Protein 5N76 (pdb70)

Foldseek 3Di:
DWAKEWEADPVRDIDIGTQWDDWDDPDQWIWTAHPVRDIDIGHQKDFDDQDPVVRYTYIDGD/DWAKEWEADPVRDIDIGTQWDDWDDDDQWIWTAHPVRDIDIGHQKDFDDADPVVRYTYIDGD/DWAKEWEADPPGDIDIGGQWDDWDDPDQWIWTAHPVRDIDIGHQKDFDDADPVVRYTYIDGPD/DWAKEWEADPVRDIDIGTQWDDWDDDDQWIWTAHPVRDIDIGHQKDFDDQDPVVRYTYIDGDD/DWAKEWEADPVRDIDIGTQWDDWDDPDQWIWTAHPPRDIDIGHQKDFDDADPVVRYTYIDGD/DWAWEFEDDCTDIGGQWDDWDDPDQWIWTAHPVGDIDIGGQKDFDDADPVVRYTYIDGD

Sequence (371 aa):
CMAKVVLTKADDGGRVEEIGDVLEVRAEGGAVRVTTTLFDEEEHAFPGLAIGRRVDLRSGVISLIEECMAKVVLTKADGGRVEIGDVLEVRAEGGAVRVTTLLFDEEHAFPGLAIGRVDLRSGVISLIEECMAKVVVLTKADGGRVEIGDVLEVRAEGGAVRVTTLFDEEHAFPGLAIGRVDLRSGVISLIEEQCMAKVVLTKADGGRVEIIGDVLEVRAEGGAVRVTTLFDEEHAFPGLAIGRVDLRSGVISLIEEQCMMAKVVLTKADGGRVEIGDVLEVRAEGGAVRVTTTLFDEEHAFPGLAIGRVDLRSGVISLIEECMAKVVLTKARVEIGDVLEVRAEGGAVRVTTLFDDEEHAFPGLAIGRVDLRSGVISLIEE

Radius of gyration: 24.54 Å; Cα contacts (8 Å, |Δi|>4): 1053; chains: 6; bounding box: 56×64×71 Å

Structure (mmCIF, N/CA/C/O backbone):
data_5N76
#
_entry.id   5N76
#
_cell.length_a   108.943
_cell.length_b   108.943
_cell.length_c   110.734
_cell.angle_alpha   90.00
_cell.angle_beta   90.00
_cell.angle_gamma   90.00
#
_symmetry.space_group_name_H-M   'P 41 21 2'
#
loop_
_entity.id
_entity.type
_entity.pdbx_description
1 polymer CooT
2 water water
#
loop_
_atom_site.group_PDB
_atom_site.id
_atom_site.type_symbol
_atom_site.label_atom_id
_atom_site.label_alt_id
_atom_site.label_comp_id
_atom_site.label_asym_id
_atom_site.label_entity_id
_atom_site.label_seq_id
_atom_site.pdbx_PDB_ins_code
_atom_site.Cartn_x
_atom_site.Cartn_y
_atom_site.Cartn_z
_atom_site.occupancy
_atom_site.B_iso_or_equiv
_atom_site.auth_seq_id
_atom_site.auth_comp_id
_atom_site.auth_asym_id
_atom_site.auth_atom_id
_atom_site.pdbx_PDB_model_num
ATOM 1 N N . CYS A 1 2 ? 41.387 96.726 132.003 1.00 62.56 2 CYS A N 1
ATOM 2 C CA . CYS A 1 2 ? 42.550 97.369 131.327 1.00 56.82 2 CYS A CA 1
ATOM 3 C C . CYS A 1 2 ? 42.851 98.751 131.857 1.00 51.23 2 CYS A C 1
ATOM 4 O O . CYS A 1 2 ? 41.948 99.534 132.111 1.00 51.20 2 CYS A O 1
ATOM 7 N N . MET A 1 3 ? 44.141 99.034 132.059 1.00 50.70 3 MET A N 1
ATOM 8 C CA . MET A 1 3 ? 44.632 100.298 132.562 1.00 41.68 3 MET A CA 1
ATOM 9 C C . MET A 1 3 ? 45.436 100.981 131.449 1.00 33.44 3 MET A C 1
ATOM 10 O O . MET A 1 3 ? 46.236 100.361 130.768 1.00 39.74 3 MET A O 1
ATOM 15 N N . ALA A 1 4 ? 45.111 102.237 131.195 1.00 28.12 4 ALA A N 1
ATOM 16 C CA . ALA A 1 4 ? 45.742 102.885 130.071 1.00 30.99 4 ALA A CA 1
ATOM 17 C C . ALA A 1 4 ? 46.178 104.287 130.393 1.00 22.67 4 ALA A C 1
ATOM 18 O O . ALA A 1 4 ? 45.645 104.891 131.290 1.00 22.21 4 ALA A O 1
ATOM 20 N N . LYS A 1 5 ? 47.191 104.730 129.669 1.00 21.94 5 LYS A N 1
ATOM 21 C CA . LYS A 1 5 ? 47.641 106.112 129.710 1.00 22.94 5 LYS A CA 1
ATOM 22 C C . LYS A 1 5 ? 47.670 106.629 128.308 1.00 24.21 5 LYS A C 1
ATOM 23 O O . LYS A 1 5 ? 47.926 105.854 127.350 1.00 25.93 5 LYS A O 1
ATOM 29 N N . VAL A 1 6 ? 47.446 107.916 128.186 1.00 17.69 6 VAL A N 1
ATOM 30 C CA . VAL A 1 6 ? 47.575 108.628 126.939 1.00 18.80 6 VAL A CA 1
ATOM 31 C C . VAL A 1 6 ? 48.908 109.360 126.941 1.00 22.39 6 VAL A C 1
ATOM 32 O O . VAL A 1 6 ? 49.294 109.975 127.960 1.00 19.14 6 VAL A O 1
ATOM 36 N N . VAL A 1 7 ? 49.566 109.358 125.791 1.00 17.99 7 VAL A N 1
ATOM 37 C CA . VAL A 1 7 ? 50.812 110.084 125.601 1.00 16.64 7 VAL A CA 1
ATOM 38 C C . VAL A 1 7 ? 50.711 110.936 124.368 1.00 20.05 7 VAL A C 1
ATOM 39 O O . VAL A 1 7 ? 50.117 110.517 123.349 1.00 22.10 7 VAL A O 1
ATOM 43 N N . LEU A 1 8 ? 51.315 112.130 124.439 1.00 20.24 8 LEU A N 1
ATOM 44 C CA . LEU A 1 8 ? 51.448 112.955 123.263 1.00 23.59 8 LEU A CA 1
ATOM 45 C C . LEU A 1 8 ? 52.700 113.773 123.408 1.00 19.54 8 LEU A C 1
ATOM 46 O O . LEU A 1 8 ? 53.230 113.984 124.501 1.00 17.86 8 LEU A O 1
ATOM 51 N N . THR A 1 9 ? 53.206 114.191 122.272 1.00 18.14 9 THR A N 1
ATOM 52 C CA . THR A 1 9 ? 54.392 115.051 122.202 1.00 24.44 9 THR A CA 1
ATOM 53 C C . THR A 1 9 ? 53.971 116.314 121.505 1.00 32.71 9 THR A C 1
ATOM 54 O O . THR A 1 9 ? 53.370 116.245 120.411 1.00 36.28 9 THR A O 1
ATOM 58 N N . LYS A 1 10 ? 54.297 117.462 122.085 1.00 31.38 10 LYS A N 1
ATOM 59 C CA . LYS A 1 10 ? 53.987 118.760 121.500 1.00 34.23 10 LYS A CA 1
ATOM 60 C C . LYS A 1 10 ? 55.005 119.134 120.437 1.00 34.30 10 LYS A C 1
ATOM 61 O O . LYS A 1 10 ? 56.017 118.437 120.246 1.00 26.57 10 LYS A O 1
ATOM 67 N N . ALA A 1 11 ? 54.699 120.207 119.711 1.00 35.58 11 ALA A N 1
ATOM 68 C CA . ALA A 1 11 ? 55.574 120.647 118.621 1.00 32.75 11 ALA A CA 1
ATOM 69 C C . ALA A 1 11 ? 56.940 121.041 119.174 1.00 23.77 11 ALA A C 1
ATOM 70 O O . ALA A 1 11 ? 57.914 120.847 118.499 1.00 20.09 11 ALA A O 1
ATOM 72 N N . ASP A 1 12 ? 56.998 121.487 120.431 1.00 22.09 12 ASP A N 1
ATOM 73 C CA A ASP A 1 12 ? 58.271 121.882 121.033 0.48 22.01 12 ASP A CA 1
ATOM 74 C CA B ASP A 1 12 ? 58.280 121.881 121.022 0.52 22.02 12 ASP A CA 1
ATOM 75 C C . ASP A 1 12 ? 59.123 120.760 121.657 1.00 21.31 12 ASP A C 1
ATOM 76 O O . ASP A 1 12 ? 60.172 121.006 122.208 1.00 19.79 12 ASP A O 1
ATOM 85 N N . GLY A 1 13 ? 58.643 119.525 121.593 1.00 23.69 13 GLY A N 1
ATOM 86 C CA . GLY A 1 13 ? 59.322 118.369 122.192 1.00 29.13 13 GLY A CA 1
ATOM 87 C C . GLY A 1 13 ? 58.832 118.004 123.586 1.00 25.62 13 GLY A C 1
ATOM 88 O O . GLY A 1 13 ? 59.213 116.976 124.107 1.00 25.67 13 GLY A O 1
ATOM 89 N N . GLY A 1 14 ? 58.005 118.869 124.191 1.00 26.22 14 GLY A N 1
ATOM 90 C CA . GLY A 1 14 ? 57.354 118.588 125.445 1.00 25.26 14 GLY A CA 1
ATOM 91 C C . GLY A 1 14 ? 56.441 117.392 125.358 1.00 22.72 14 GLY A C 1
ATOM 92 O O . GLY A 1 14 ? 55.719 117.223 124.359 1.00 21.15 14 GLY A O 1
ATOM 93 N N . ARG A 1 15 ? 56.482 116.555 126.376 1.00 21.13 15 ARG A N 1
ATOM 94 C CA . ARG A 1 15 ? 55.728 115.279 126.324 1.00 21.13 15 ARG A CA 1
ATOM 95 C C . ARG A 1 15 ? 54.752 115.357 127.445 1.00 17.56 15 ARG A C 1
ATOM 96 O O . ARG A 1 15 ? 55.099 115.834 128.558 1.00 17.42 15 ARG A O 1
ATOM 104 N N . VAL A 1 16 ? 53.538 114.896 127.208 1.00 15.10 16 VAL A N 1
ATOM 105 C CA . VAL A 1 16 ? 52.536 114.895 128.210 1.00 16.40 16 VAL A CA 1
ATOM 106 C C . VAL A 1 16 ? 51.996 113.487 128.320 1.00 16.41 16 VAL A C 1
ATOM 107 O O . VAL A 1 16 ? 51.747 112.825 127.295 1.00 17.13 16 VAL A O 1
ATOM 111 N N . GLU A 1 17 ? 51.837 113.030 129.550 1.00 14.73 17 GLU A N 1
ATOM 112 C CA A GLU A 1 17 ? 51.229 111.727 129.794 0.64 15.11 17 GLU A CA 1
ATOM 113 C CA B GLU A 1 17 ? 51.223 111.727 129.792 0.36 16.83 17 GLU A CA 1
ATOM 114 C C . GLU A 1 17 ? 50.098 111.896 130.777 1.00 15.75 17 GLU A C 1
ATOM 115 O O . GLU A 1 17 ? 50.263 112.568 131.786 1.00 17.72 17 GLU A O 1
ATOM 126 N N . ILE A 1 18 ? 48.973 111.272 130.462 1.00 16.96 18 ILE 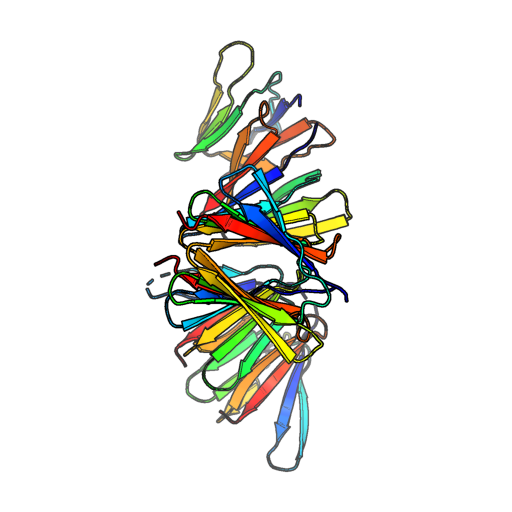A N 1
ATOM 127 C CA . ILE A 1 18 ? 47.801 111.280 131.343 1.00 19.32 18 ILE A CA 1
ATOM 128 C C . ILE A 1 18 ? 47.439 109.890 131.696 1.00 19.36 18 ILE A C 1
ATOM 129 O O . ILE A 1 18 ? 47.177 109.055 130.812 1.00 19.77 18 ILE A O 1
ATOM 134 N N . GLY A 1 19 ? 47.475 109.559 132.979 1.00 17.82 19 GLY A N 1
ATOM 135 C CA . GLY A 1 19 ? 47.100 108.228 133.467 1.00 15.32 19 GLY A CA 1
ATOM 136 C C . GLY A 1 19 ? 45.685 108.086 133.887 1.00 15.38 19 GLY A C 1
ATOM 137 O O . GLY A 1 19 ? 44.888 109.017 133.798 1.00 17.30 19 GLY A O 1
ATOM 138 N N . ASP A 1 20 ? 45.336 106.878 134.308 1.00 16.32 20 ASP A N 1
ATOM 139 C CA . ASP A 1 20 ? 43.984 106.531 134.794 1.00 16.11 20 ASP A CA 1
ATOM 140 C C . ASP A 1 20 ? 42.904 106.865 133.756 1.00 17.50 20 ASP A C 1
ATOM 141 O O . ASP A 1 20 ? 41.818 107.398 134.078 1.00 14.87 20 ASP A O 1
ATOM 146 N N . VAL A 1 21 ? 43.200 106.517 132.513 1.00 19.00 21 VAL A N 1
ATOM 147 C CA . VAL A 1 21 ? 42.300 106.811 131.425 1.00 16.91 21 VAL A CA 1
ATOM 148 C C . VAL A 1 21 ? 41.150 105.814 131.410 1.00 16.88 21 VAL A C 1
ATOM 149 O O . VAL A 1 21 ? 41.311 104.616 131.557 1.00 16.36 21 VAL A O 1
ATOM 153 N N . LEU A 1 22 ? 39.943 106.351 131.224 1.00 15.34 22 LEU A N 1
ATOM 154 C CA . LEU A 1 22 ? 38.739 105.589 131.125 1.00 18.39 22 LEU A CA 1
ATOM 155 C C . LEU A 1 22 ? 38.261 105.514 129.649 1.00 20.85 22 LEU A C 1
ATOM 156 O O . LEU A 1 22 ? 37.826 104.487 129.229 1.00 18.82 22 LEU A O 1
ATOM 161 N N . GLU A 1 23 ? 38.281 106.629 128.951 1.00 18.85 23 GLU A N 1
ATOM 162 C CA . GLU A 1 23 ? 37.827 106.684 127.558 1.00 20.67 23 GLU A CA 1
ATOM 163 C C . GLU A 1 23 ? 38.621 107.708 126.795 1.00 19.09 23 GLU A C 1
ATOM 164 O O . GLU A 1 23 ? 39.012 108.754 127.355 1.00 18.09 23 GLU A O 1
ATOM 170 N N . VAL A 1 24 ? 38.896 107.394 125.512 1.00 17.90 24 VAL A N 1
ATOM 171 C CA . VAL A 1 24 ? 39.545 108.338 124.602 1.00 19.11 24 VAL A CA 1
ATOM 172 C C . VAL A 1 24 ? 38.651 108.369 123.360 1.00 19.82 24 VAL A C 1
ATOM 173 O O . VAL A 1 24 ? 38.251 107.312 122.847 1.00 18.68 24 VAL A O 1
ATOM 177 N N . ARG A 1 25 ? 38.230 109.567 122.964 1.00 19.38 25 ARG A N 1
ATOM 178 C CA . ARG A 1 25 ? 37.317 109.700 121.835 1.00 20.21 25 ARG A CA 1
ATOM 179 C C . ARG A 1 25 ? 37.835 110.791 120.882 1.00 21.78 25 ARG A C 1
ATOM 180 O O . ARG A 1 25 ? 38.185 111.895 121.322 1.00 18.45 25 ARG A O 1
ATOM 188 N N . ALA A 1 26 ? 37.872 110.485 119.596 1.00 18.48 26 ALA A N 1
ATOM 189 C CA . ALA A 1 26 ? 38.244 111.452 118.569 1.00 21.93 26 ALA A CA 1
ATOM 190 C C . ALA A 1 26 ? 36.962 111.897 117.897 1.00 26.11 26 ALA A C 1
ATOM 191 O O . ALA A 1 26 ? 36.274 111.105 117.271 1.00 20.92 26 ALA A O 1
ATOM 193 N N . GLU A 1 27 ? 36.595 113.157 118.109 1.00 23.59 27 GLU A N 1
ATOM 194 C CA . GLU A 1 27 ? 35.371 113.724 117.552 1.00 31.21 27 GLU A CA 1
ATOM 195 C C . GLU A 1 27 ? 35.498 115.228 117.445 1.00 33.21 27 GLU A C 1
ATOM 196 O O . GLU A 1 27 ? 36.164 115.882 118.271 1.00 31.58 27 GLU A O 1
ATOM 202 N N . GLY A 1 28 ? 34.877 115.761 116.403 1.00 43.54 28 GLY A N 1
ATOM 203 C CA . GLY A 1 28 ? 34.857 117.188 116.132 1.00 41.85 28 GLY A CA 1
ATOM 204 C C . GLY A 1 28 ? 36.221 117.823 116.077 1.00 39.72 28 GLY A C 1
ATOM 205 O O . GLY A 1 28 ? 36.413 118.878 116.663 1.00 47.00 28 GLY A O 1
ATOM 206 N N . GLY A 1 29 ? 37.173 117.168 115.409 1.00 39.82 29 GLY A N 1
ATOM 207 C CA . GLY A 1 29 ? 38.518 117.677 115.269 1.00 40.67 29 GLY A CA 1
ATOM 208 C C . GLY A 1 29 ? 39.422 117.644 116.489 1.00 40.01 29 GLY A C 1
ATOM 209 O O . GLY A 1 29 ? 40.515 118.194 116.456 1.00 41.07 29 GLY A O 1
ATOM 210 N N . ALA A 1 30 ? 38.991 116.985 117.565 1.00 32.50 30 ALA A N 1
ATOM 211 C CA . ALA A 1 30 ? 39.745 116.959 118.813 1.00 31.66 30 ALA A CA 1
ATOM 212 C C . ALA A 1 30 ? 39.750 115.551 119.377 1.00 26.12 30 ALA A C 1
ATOM 213 O O . ALA A 1 30 ? 38.918 114.734 118.983 1.00 24.57 30 ALA A O 1
ATOM 215 N N . VAL A 1 31 ? 40.662 115.307 120.301 1.00 18.16 31 VAL A N 1
ATOM 216 C CA . VAL A 1 31 ? 40.644 114.109 121.085 1.00 20.89 31 VAL A CA 1
ATOM 217 C C . VAL A 1 31 ? 40.288 114.476 122.545 1.00 21.44 31 VAL A C 1
ATOM 218 O O . VAL A 1 31 ? 40.902 115.400 123.121 1.00 21.37 31 VAL A O 1
ATOM 222 N N . ARG A 1 32 ? 39.282 113.800 123.064 1.00 18.25 32 ARG A N 1
ATOM 223 C CA . ARG A 1 32 ? 38.827 113.965 124.431 1.00 19.86 32 ARG A CA 1
ATOM 224 C C . ARG A 1 32 ? 39.228 112.753 125.235 1.00 21.23 32 ARG A C 1
ATOM 225 O O . ARG A 1 32 ? 38.897 111.608 124.883 1.00 19.52 32 ARG A O 1
ATOM 233 N N . VAL A 1 33 ? 39.911 112.989 126.343 1.00 18.61 33 VAL A N 1
ATOM 234 C CA . VAL A 1 33 ? 40.378 111.933 127.236 1.00 20.09 33 VAL A CA 1
ATOM 235 C C . VAL A 1 33 ? 39.690 112.045 128.570 1.00 20.47 33 VAL A C 1
ATOM 236 O O . VAL A 1 33 ? 39.819 113.064 129.239 1.00 19.73 33 VAL A O 1
ATOM 240 N N . THR A 1 34 ? 38.903 111.045 128.947 1.00 16.45 34 THR A N 1
ATOM 241 C CA A THR A 1 34 ? 38.194 111.037 130.224 0.76 18.13 34 THR A CA 1
ATOM 242 C CA B THR A 1 34 ? 38.194 111.043 130.221 0.24 17.30 34 THR A CA 1
ATOM 243 C C . THR A 1 34 ? 38.943 110.161 131.183 1.00 17.24 34 THR A C 1
ATOM 244 O O . THR A 1 34 ? 39.396 109.086 130.770 1.00 17.95 34 THR A O 1
ATOM 251 N N . THR A 1 35 ? 39.093 110.595 132.448 1.00 15.68 35 THR A N 1
ATOM 252 C CA . THR A 1 35 ? 39.876 109.806 133.400 1.00 17.75 35 THR A CA 1
ATOM 253 C C . THR A 1 35 ? 39.071 109.391 134.559 1.00 20.52 35 THR A C 1
ATOM 254 O O . THR A 1 35 ? 37.954 109.789 134.750 1.00 20.38 35 THR A O 1
ATOM 258 N N . LEU A 1 36 ? 39.670 108.550 135.397 1.00 16.96 36 LEU A N 1
ATOM 259 C CA . LEU A 1 36 ? 39.040 108.026 136.590 1.00 20.60 36 LEU A CA 1
ATOM 260 C C . LEU A 1 36 ? 38.822 109.063 137.661 1.00 19.86 36 LEU A C 1
ATOM 261 O O . LEU A 1 36 ? 38.078 108.817 138.583 1.00 18.85 36 LEU A O 1
ATOM 266 N N . PHE A 1 37 ? 39.357 110.233 137.570 1.00 18.07 37 PHE A N 1
ATOM 267 C CA . PHE A 1 37 ? 39.125 111.281 138.548 1.00 19.71 37 PHE A CA 1
ATOM 268 C C . PHE A 1 37 ? 37.975 112.240 138.098 1.00 21.68 37 PHE A C 1
ATOM 269 O O . PHE A 1 37 ? 37.905 113.323 138.621 1.00 17.49 37 PHE A O 1
ATOM 277 N N . ASP A 1 38 ? 37.086 111.797 137.172 1.00 18.26 38 ASP A N 1
ATOM 278 C CA . ASP A 1 38 ? 35.981 112.559 136.691 1.00 19.72 38 ASP A CA 1
ATOM 279 C C . ASP A 1 38 ? 36.475 113.911 136.052 1.00 16.20 38 ASP A C 1
ATOM 280 O O . ASP A 1 38 ? 35.927 114.991 136.359 1.00 17.56 38 ASP A O 1
ATOM 285 N N . GLU A 1 39 ? 37.523 113.815 135.266 1.00 14.19 39 GLU A N 1
ATOM 286 C CA A GLU A 1 39 ? 38.068 114.884 134.561 0.72 18.42 39 GLU A CA 1
ATOM 287 C CA B GLU A 1 39 ? 38.095 114.893 134.569 0.28 16.01 39 GLU A CA 1
ATOM 288 C C . GLU A 1 39 ? 38.097 114.525 133.076 1.00 18.13 39 GLU A C 1
ATOM 289 O O . GLU A 1 39 ? 38.347 113.366 132.705 1.00 19.06 39 GLU A O 1
ATOM 300 N N . GLU A 1 40 ? 37.952 115.543 132.216 1.00 14.54 40 GLU A N 1
ATOM 301 C CA . GLU A 1 40 ? 38.158 115.373 130.821 1.00 15.66 40 GLU A CA 1
ATOM 302 C C . GLU A 1 40 ? 39.231 116.366 130.326 1.00 17.73 40 GLU A C 1
ATOM 303 O O . GLU A 1 40 ? 39.236 117.500 130.727 1.00 20.08 40 GLU A O 1
ATOM 309 N N . HIS A 1 41 ? 40.105 115.891 129.470 1.00 16.50 41 HIS A N 1
ATOM 310 C CA . HIS A 1 41 ? 41.145 116.686 128.830 1.00 18.34 41 HIS A CA 1
ATOM 311 C C . HIS A 1 41 ? 40.913 116.676 127.319 1.00 21.52 41 HIS A C 1
ATOM 312 O O . HIS A 1 41 ? 40.763 115.580 126.760 1.00 23.29 41 HIS A O 1
ATOM 319 N N . ALA A 1 42 ? 40.744 117.823 126.713 1.00 16.85 42 ALA A N 1
ATOM 320 C CA . ALA A 1 42 ? 40.457 117.885 125.277 1.00 17.94 42 ALA A CA 1
ATOM 321 C C . ALA A 1 42 ? 41.650 118.503 124.541 1.00 23.68 42 ALA A C 1
ATOM 322 O O . ALA A 1 42 ? 42.153 119.585 124.922 1.00 18.38 42 ALA A O 1
ATOM 324 N N . PHE A 1 43 ? 42.062 117.857 123.444 1.00 18.53 43 PHE A N 1
ATOM 325 C CA . PHE A 1 43 ? 43.165 118.282 122.639 1.00 17.75 43 PHE A CA 1
ATOM 326 C C . PHE A 1 43 ? 42.706 118.568 121.213 1.00 19.85 43 PHE A C 1
ATOM 327 O O . PHE A 1 43 ? 42.560 117.644 120.405 1.00 21.25 43 PHE A O 1
ATOM 335 N N . PRO A 1 44 ? 42.530 119.818 120.877 1.00 19.96 44 PRO A N 1
ATOM 336 C CA . PRO A 1 44 ? 42.092 120.111 119.493 1.00 22.49 44 PRO A CA 1
ATOM 337 C C . PRO A 1 44 ? 43.210 119.806 118.496 1.00 20.55 44 PRO A C 1
ATOM 338 O O . PRO A 1 44 ? 44.392 119.957 118.790 1.00 18.92 44 PRO A O 1
ATOM 342 N N . GLY A 1 45 ? 42.812 119.352 117.321 1.00 20.67 45 GLY A N 1
ATOM 343 C CA . GLY A 1 45 ? 43.739 119.126 116.207 1.00 21.31 45 GLY A CA 1
ATOM 344 C C . GLY A 1 45 ? 44.469 117.794 116.287 1.00 17.94 45 GLY A C 1
ATOM 345 O O . GLY A 1 45 ? 45.317 117.538 115.439 1.00 19.93 45 GLY A O 1
ATOM 346 N N . LEU A 1 46 ? 44.190 116.959 117.276 1.00 17.24 46 LEU A N 1
ATOM 347 C CA . LEU A 1 46 ? 44.865 115.699 117.430 1.00 15.92 46 LEU A CA 1
ATOM 348 C C . LEU A 1 46 ? 43.921 114.536 117.010 1.00 15.18 46 LEU A C 1
ATOM 349 O O . LEU A 1 46 ? 42.715 114.712 116.850 1.00 16.63 46 LEU A O 1
ATOM 354 N N . ALA A 1 47 ? 44.540 113.388 116.786 1.00 16.65 47 ALA A N 1
ATOM 355 C CA . ALA A 1 47 ? 43.848 112.121 116.463 1.00 18.03 47 ALA A CA 1
ATOM 356 C C . ALA A 1 47 ? 44.491 111.041 117.318 1.00 17.27 47 ALA A C 1
ATOM 357 O O . ALA A 1 47 ? 45.558 111.208 117.900 1.00 17.40 47 ALA A O 1
ATOM 359 N N . ILE A 1 48 ? 43.842 109.883 117.365 1.00 15.80 48 ILE A N 1
ATOM 360 C CA . ILE A 1 48 ? 44.374 108.738 118.044 1.00 16.53 48 ILE A CA 1
ATOM 361 C C . ILE A 1 48 ? 45.252 107.962 117.072 1.00 16.83 48 ILE A C 1
ATOM 362 O O . ILE A 1 48 ? 44.794 107.445 116.071 1.00 16.13 48 ILE A O 1
ATOM 367 N N . GLY A 1 49 ? 46.528 107.891 117.372 1.00 15.42 49 GLY A N 1
ATOM 368 C CA . GLY A 1 49 ? 47.524 107.312 116.479 1.00 16.64 49 GLY A CA 1
ATOM 369 C C . GLY A 1 49 ? 47.795 105.866 116.655 1.00 17.05 49 GLY A C 1
ATOM 370 O O . GLY A 1 49 ? 47.982 105.147 115.711 1.00 15.88 49 GLY A O 1
ATOM 371 N N . ARG A 1 50 ? 47.799 105.437 117.901 1.00 17.20 50 ARG A N 1
ATOM 372 C CA A ARG A 1 50 ? 48.198 104.070 118.220 0.62 17.99 50 ARG A CA 1
ATOM 373 C CA B ARG A 1 50 ? 48.203 104.070 118.217 0.38 17.79 50 ARG A CA 1
ATOM 374 C C . ARG A 1 50 ? 47.616 103.664 119.539 1.00 17.69 50 ARG A C 1
ATOM 375 O O . ARG A 1 50 ? 47.520 104.472 120.465 1.00 19.46 50 ARG A O 1
ATOM 390 N N . VAL A 1 51 ? 47.224 102.386 119.612 1.00 15.05 51 VAL A N 1
ATOM 391 C CA . VAL A 1 51 ? 46.724 101.787 120.856 1.00 15.22 51 VAL A CA 1
ATOM 392 C C . VAL A 1 51 ? 47.514 100.544 121.007 1.00 14.71 51 VAL A C 1
ATOM 393 O O . VAL A 1 51 ? 47.484 99.636 120.139 1.00 15.10 51 VAL A O 1
ATOM 397 N N . ASP A 1 52 ? 48.242 100.442 122.135 1.00 15.89 52 ASP A N 1
ATOM 398 C CA . ASP A 1 52 ? 49.135 99.273 122.372 1.00 15.86 52 ASP A CA 1
ATOM 399 C C . ASP A 1 52 ? 48.625 98.615 123.625 1.00 19.65 52 ASP A C 1
ATOM 400 O O . ASP A 1 52 ? 48.702 99.179 124.757 1.00 17.43 52 ASP A O 1
ATOM 405 N N . LEU A 1 53 ? 48.112 97.407 123.435 1.00 25.89 53 LEU A N 1
ATOM 406 C CA . LEU A 1 53 ? 47.400 96.713 124.502 1.00 34.75 53 LEU A CA 1
ATOM 407 C C . LEU A 1 53 ? 48.367 96.045 125.454 1.00 30.18 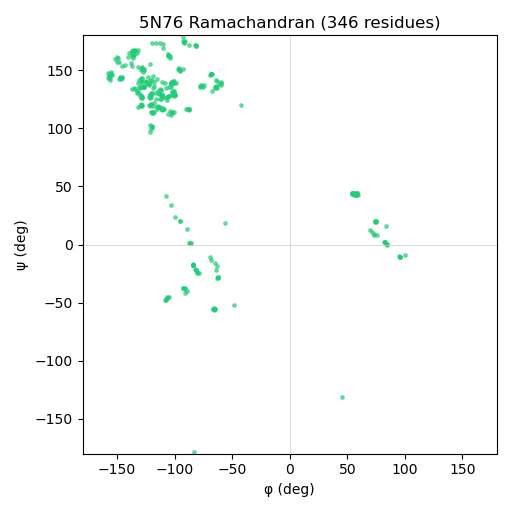53 LEU A C 1
ATOM 408 O O . LEU A 1 53 ? 47.996 95.759 126.553 1.00 34.03 53 LEU A O 1
ATOM 413 N N . ARG A 1 54 ? 49.588 95.779 125.019 1.00 27.77 54 ARG A N 1
ATOM 414 C CA . ARG A 1 54 ? 50.594 95.189 125.909 1.00 32.72 54 ARG A CA 1
ATOM 415 C C . ARG A 1 54 ? 50.894 96.234 126.971 1.00 35.55 54 ARG A C 1
ATOM 416 O O . ARG A 1 54 ? 50.761 95.970 128.171 1.00 37.02 54 ARG A O 1
ATOM 424 N N . SER A 1 55 ? 51.286 97.413 126.501 1.00 26.59 55 SER A N 1
ATOM 425 C CA . SER A 1 55 ? 51.795 98.465 127.374 1.00 30.89 55 SER A CA 1
ATOM 426 C C . SER A 1 55 ? 50.731 99.296 128.002 1.00 33.90 55 SER A C 1
ATOM 427 O O . SER A 1 55 ? 51.011 99.981 128.935 1.00 34.85 55 SER A O 1
ATOM 430 N N . GLY A 1 56 ? 49.510 99.263 127.476 1.00 26.28 56 GLY A N 1
ATOM 431 C CA . GLY A 1 56 ? 48.463 100.118 127.925 1.00 31.58 56 GLY A CA 1
ATOM 432 C C . GLY A 1 56 ? 48.623 101.567 127.460 1.00 32.88 56 GLY A C 1
ATOM 433 O O . GLY A 1 56 ? 47.986 102.445 128.005 1.00 49.67 56 GLY A O 1
ATOM 434 N N . VAL A 1 57 ? 49.400 101.817 126.409 1.00 19.55 57 VAL A N 1
ATOM 435 C CA . VAL A 1 57 ? 49.593 103.162 125.944 1.00 19.94 57 VAL A CA 1
ATOM 436 C C . VAL A 1 57 ? 48.773 103.522 124.728 1.00 22.12 57 VAL A C 1
ATOM 437 O O . VAL A 1 57 ? 48.766 102.767 123.736 1.00 19.83 57 VAL A O 1
ATOM 441 N N . ILE A 1 58 ? 48.093 104.656 124.809 1.00 18.71 58 ILE A N 1
ATOM 442 C CA . ILE A 1 58 ? 47.364 105.241 123.698 1.00 18.50 58 ILE A CA 1
ATOM 443 C C . ILE A 1 58 ? 48.139 106.496 123.287 1.00 18.01 58 ILE A C 1
ATOM 444 O O . ILE A 1 58 ? 48.251 107.438 124.089 1.00 24.64 58 ILE A O 1
ATOM 449 N N . SER A 1 59 ? 48.668 106.522 122.061 1.00 16.42 59 SER A N 1
ATOM 450 C CA . SER A 1 59 ? 49.475 107.657 121.548 1.00 18.46 59 SER A CA 1
ATOM 451 C C . SER A 1 59 ? 48.649 108.549 120.683 1.00 21.61 59 SER A C 1
ATOM 452 O O . SER A 1 59 ? 47.967 108.062 119.773 1.00 21.12 59 SER A O 1
ATOM 455 N N . LEU A 1 60 ? 48.656 109.844 120.943 1.00 19.09 60 LEU A N 1
ATOM 456 C CA . LEU A 1 60 ? 47.993 110.822 120.103 1.00 20.16 60 LEU A CA 1
ATOM 457 C C . LEU A 1 60 ? 48.945 111.401 119.066 1.00 22.51 60 LEU A C 1
ATOM 458 O O . LEU A 1 60 ? 50.123 111.483 119.303 1.00 24.40 60 LEU A O 1
ATOM 463 N N . ILE A 1 61 ? 48.410 111.804 117.928 1.00 19.58 61 ILE A N 1
ATOM 464 C CA . ILE A 1 61 ? 49.181 112.389 116.851 1.00 19.90 61 ILE A CA 1
ATOM 465 C C . ILE A 1 61 ? 48.426 113.587 116.312 1.00 21.01 61 ILE A C 1
ATOM 466 O O . ILE A 1 61 ? 47.253 113.738 116.560 1.00 17.50 61 ILE A O 1
ATOM 471 N N . GLU A 1 62 ? 49.079 114.396 115.497 1.00 18.83 62 GLU A N 1
ATOM 472 C CA . GLU A 1 62 ? 48.377 115.415 114.701 1.00 21.51 62 GLU A CA 1
ATOM 473 C C . GLU A 1 62 ? 47.366 114.769 113.772 1.00 24.68 62 GLU A C 1
ATOM 474 O O . GLU A 1 62 ? 47.658 113.789 113.101 1.00 25.35 62 GLU A O 1
ATOM 480 N N . GLU A 1 63 ? 46.194 115.360 113.680 1.00 22.47 63 GLU A N 1
ATOM 481 C CA . GLU A 1 63 ? 45.120 114.855 112.815 1.00 29.56 63 GLU A CA 1
ATOM 482 C C . GLU A 1 63 ? 45.553 114.851 111.327 1.00 33.39 63 GLU A C 1
ATOM 483 O O . GLU A 1 63 ? 46.353 115.713 110.945 1.00 27.15 63 GLU A O 1
ATOM 489 N N . CYS B 1 2 ? 44.025 92.106 130.417 1.00 65.23 2 CYS D N 1
ATOM 490 C CA . CYS B 1 2 ? 43.164 92.925 129.537 1.00 60.31 2 CYS D CA 1
ATOM 491 C C . CYS B 1 2 ? 42.997 92.269 128.158 1.00 56.30 2 CYS D C 1
ATOM 492 O O . CYS B 1 2 ? 43.949 91.818 127.547 1.00 64.75 2 CYS D O 1
ATOM 495 N N . MET B 1 3 ? 41.769 92.310 127.662 1.00 46.51 3 MET D N 1
ATOM 496 C CA . MET B 1 3 ? 41.402 91.879 126.342 1.00 41.14 3 MET D CA 1
ATOM 497 C C . MET B 1 3 ? 40.861 93.086 125.586 1.00 35.36 3 MET D C 1
ATOM 498 O O . MET B 1 3 ? 40.072 93.856 126.117 1.00 39.98 3 MET D O 1
ATOM 503 N N . ALA B 1 4 ? 41.261 93.260 124.343 1.00 25.40 4 ALA D N 1
ATOM 504 C CA . ALA B 1 4 ? 40.603 94.251 123.528 1.00 27.87 4 ALA D CA 1
ATOM 505 C C . ALA B 1 4 ? 40.143 93.724 122.183 1.00 23.09 4 ALA D C 1
ATOM 506 O O . ALA B 1 4 ? 40.722 92.784 121.675 1.00 22.26 4 ALA D O 1
ATOM 508 N N . LYS B 1 5 ? 39.078 94.316 121.700 1.00 20.60 5 LYS D N 1
ATOM 509 C CA . LYS B 1 5 ? 38.559 94.013 120.362 1.00 24.36 5 LYS D CA 1
ATOM 510 C C . LYS B 1 5 ? 38.376 95.274 119.611 1.00 21.59 5 LYS D C 1
ATOM 511 O O . LYS B 1 5 ? 38.120 96.333 120.228 1.00 28.46 5 LYS D O 1
ATOM 517 N N . VAL B 1 6 ? 38.477 95.163 118.295 1.00 18.92 6 VAL D N 1
ATOM 518 C CA . VAL B 1 6 ? 38.184 96.241 117.393 1.00 18.75 6 VAL D CA 1
ATOM 519 C C . VAL B 1 6 ? 36.816 96.034 116.797 1.00 19.90 6 VAL D C 1
ATOM 520 O O . VAL B 1 6 ? 36.453 94.907 116.415 1.00 20.69 6 VAL D O 1
ATOM 524 N N . VAL B 1 7 ? 36.062 97.122 116.677 1.00 19.48 7 VAL D N 1
ATOM 525 C CA . VAL B 1 7 ? 34.729 97.086 116.077 1.00 20.45 7 VAL D CA 1
ATOM 526 C C . VAL B 1 7 ? 34.631 98.180 115.051 1.00 25.14 7 VAL D C 1
ATOM 527 O O . VAL B 1 7 ? 35.146 99.274 115.239 1.00 21.74 7 VAL D O 1
ATOM 531 N N . LEU B 1 8 ? 33.981 97.907 113.947 1.00 19.99 8 LEU D N 1
ATOM 532 C CA . LEU B 1 8 ? 33.654 98.933 112.952 1.00 22.31 8 LEU D CA 1
ATOM 533 C C . LEU B 1 8 ? 32.331 98.602 112.317 1.00 27.84 8 LEU D C 1
ATOM 534 O O . LEU B 1 8 ? 31.883 97.469 112.341 1.00 20.65 8 LEU D O 1
ATOM 539 N N . THR B 1 9 ? 31.688 99.626 111.853 1.00 29.73 9 THR D N 1
ATOM 540 C CA . THR B 1 9 ? 30.372 99.546 111.234 1.00 36.46 9 THR D CA 1
ATOM 541 C C . THR B 1 9 ? 30.508 100.094 109.837 1.00 43.25 9 THR D C 1
ATOM 542 O O . THR B 1 9 ? 31.030 101.210 109.655 1.00 44.31 9 THR D O 1
ATOM 546 N N . LYS B 1 10 ? 30.047 99.339 108.831 1.00 39.71 10 LYS D N 1
ATOM 547 C CA . LYS B 1 10 ? 30.110 99.761 107.450 1.00 48.43 10 LYS D CA 1
ATOM 548 C C . LYS B 1 10 ? 28.941 100.692 107.127 1.00 54.01 10 LYS D C 1
ATOM 549 O O . LYS B 1 10 ? 28.038 100.910 107.963 1.00 50.18 10 LYS D O 1
ATOM 555 N N . ALA B 1 11 ? 28.997 101.276 105.929 1.00 53.46 11 ALA D N 1
ATOM 556 C CA . ALA B 1 11 ? 27.983 102.216 105.502 1.00 55.43 11 ALA D CA 1
ATOM 557 C C . ALA B 1 11 ? 26.614 101.535 105.437 1.00 52.07 11 ALA D C 1
ATOM 558 O O . ALA B 1 11 ? 25.634 102.172 105.725 1.00 57.55 11 ALA D O 1
ATOM 560 N N . ASP B 1 12 ? 26.581 100.229 105.178 1.00 47.94 12 ASP D N 1
ATOM 561 C CA . ASP B 1 12 ? 25.311 99.509 105.090 1.00 48.96 12 ASP D CA 1
ATOM 562 C C . ASP B 1 12 ? 24.738 98.976 106.408 1.00 45.84 12 ASP D C 1
ATOM 563 O O . ASP B 1 12 ? 23.700 98.319 106.409 1.00 52.95 12 ASP D O 1
ATOM 568 N N . GLY B 1 13 ? 25.411 99.229 107.527 1.00 42.03 13 GLY D N 1
ATOM 569 C CA . GLY B 1 13 ? 24.972 98.737 108.845 1.00 37.33 13 GLY D CA 1
ATOM 570 C C . GLY B 1 13 ? 25.637 97.429 109.285 1.00 31.61 13 GLY D C 1
ATOM 571 O O . GLY B 1 13 ? 25.505 97.032 110.441 1.00 25.84 13 GLY D O 1
ATOM 572 N N . GLY B 1 14 ? 26.347 96.771 108.364 1.00 28.51 14 GLY D N 1
ATOM 573 C CA . GLY B 1 14 ? 27.184 95.634 108.680 1.00 23.70 14 GLY D CA 1
ATOM 574 C C . GLY B 1 14 ? 28.280 95.960 109.666 1.00 26.22 14 GLY D C 1
ATOM 575 O O . GLY B 1 14 ? 28.894 97.034 109.597 1.00 27.64 14 GLY D O 1
ATOM 576 N N . ARG B 1 15 ? 28.516 95.057 110.593 1.00 18.91 15 ARG D N 1
ATOM 577 C CA . ARG B 1 15 ? 29.481 95.274 111.658 1.00 17.21 15 ARG D CA 1
ATOM 578 C C . ARG B 1 15 ? 30.592 94.261 111.478 1.00 16.05 15 ARG D C 1
ATOM 579 O O . ARG B 1 15 ? 30.319 93.117 111.156 1.00 14.51 15 ARG D O 1
ATOM 587 N N . VAL B 1 16 ? 31.812 94.646 111.740 1.00 12.67 16 VAL D N 1
ATOM 588 C CA . VAL B 1 16 ? 32.908 93.748 111.830 1.00 14.87 16 VAL D CA 1
ATOM 589 C C . VAL B 1 16 ? 33.556 93.860 113.181 1.00 15.68 16 VAL D C 1
ATOM 590 O O . VAL B 1 16 ? 33.763 94.973 113.676 1.00 18.75 16 VAL D O 1
ATOM 594 N N . GLU B 1 17 ? 33.907 92.748 113.770 1.00 16.50 17 GLU D N 1
ATOM 595 C CA . GLU B 1 17 ? 34.624 92.716 115.037 1.00 17.41 17 GLU D CA 1
ATOM 596 C C . GLU B 1 17 ? 35.830 91.821 114.914 1.00 16.53 17 GLU D C 1
ATOM 597 O O . GLU B 1 17 ? 35.738 90.757 114.350 1.00 11.50 17 GLU D O 1
ATOM 603 N N . ILE B 1 18 ? 36.940 92.279 115.448 1.00 15.22 18 ILE D N 1
ATOM 604 C CA . ILE B 1 18 ? 38.192 91.515 115.480 1.00 15.71 18 ILE D CA 1
ATOM 605 C C . ILE B 1 18 ? 38.602 91.375 116.935 1.00 19.08 18 ILE D C 1
ATOM 606 O O . ILE B 1 18 ? 38.843 92.383 117.617 1.00 17.58 18 ILE D O 1
ATOM 611 N N . GLY B 1 19 ? 38.720 90.158 117.419 1.00 17.42 19 GLY D N 1
ATOM 612 C CA . GLY B 1 19 ? 39.159 89.881 118.792 1.00 19.87 19 GLY D CA 1
ATOM 613 C C . GLY B 1 19 ? 40.658 89.675 118.924 1.00 20.52 19 GLY D C 1
ATOM 614 O O . GLY B 1 19 ? 41.393 89.653 117.928 1.00 16.29 19 GLY D O 1
ATOM 615 N N . ASP B 1 20 ? 41.101 89.547 120.163 1.00 20.36 20 ASP D N 1
ATOM 616 C CA . ASP B 1 20 ? 42.520 89.247 120.468 1.00 21.34 20 ASP D CA 1
ATOM 617 C C . ASP B 1 20 ? 43.484 90.282 119.888 1.00 18.88 20 ASP D C 1
ATOM 618 O O . ASP B 1 20 ? 44.536 89.963 119.352 1.00 19.92 20 ASP D O 1
ATOM 623 N N . VAL B 1 21 ? 43.110 91.530 120.012 1.00 16.62 21 VAL D N 1
ATOM 624 C CA . VAL B 1 21 ? 43.867 92.624 119.453 1.00 19.60 21 VAL D CA 1
ATOM 625 C C . VAL B 1 21 ? 45.111 92.923 120.334 1.00 20.41 21 VAL D C 1
ATOM 626 O O . VAL B 1 21 ? 45.047 92.966 121.536 1.00 18.09 21 VAL D O 1
ATOM 630 N N . LEU B 1 22 ? 46.207 93.145 119.672 1.00 20.05 22 LEU D N 1
ATOM 631 C CA . LEU B 1 22 ? 47.478 93.484 120.290 1.00 19.02 22 LEU D CA 1
ATOM 632 C C . LEU B 1 22 ? 47.798 94.971 120.044 1.00 18.74 22 LEU D C 1
ATOM 633 O O . LEU B 1 22 ? 48.263 95.632 120.933 1.00 20.81 22 LEU D O 1
ATOM 638 N N . GLU B 1 23 ? 47.662 95.428 118.815 1.00 21.94 23 GLU D N 1
ATOM 639 C CA . GLU B 1 23 ? 48.016 96.805 118.455 1.00 20.60 23 GLU D CA 1
ATOM 640 C C . GLU B 1 23 ? 47.064 97.324 117.388 1.00 21.67 23 GLU D C 1
ATOM 641 O O . GLU B 1 23 ? 46.618 96.550 116.511 1.00 22.85 23 GLU D O 1
ATOM 647 N N . VAL B 1 24 ? 46.728 98.600 117.472 1.00 17.26 24 VAL D N 1
ATOM 648 C CA . VAL B 1 24 ? 45.916 99.292 116.470 1.00 18.88 24 VAL D CA 1
ATOM 649 C C . VAL B 1 24 ? 46.689 100.572 116.136 1.00 21.79 24 VAL D C 1
ATOM 650 O O . VAL B 1 24 ? 47.131 101.289 117.070 1.00 20.30 24 VAL D O 1
ATOM 654 N N . ARG B 1 25 ? 46.939 100.832 114.852 1.00 16.21 25 ARG D N 1
ATOM 655 C CA . ARG B 1 25 ? 47.708 101.966 114.453 1.00 19.96 25 ARG D CA 1
ATOM 656 C C . ARG B 1 25 ? 47.081 102.665 113.261 1.00 22.16 25 ARG D C 1
ATOM 657 O O . ARG B 1 25 ? 46.731 102.000 112.263 1.00 19.21 25 ARG D O 1
ATOM 665 N N . ALA B 1 26 ? 46.969 103.987 113.301 1.00 19.73 26 ALA D N 1
ATOM 666 C CA . ALA B 1 26 ? 46.443 104.776 112.224 1.00 20.25 26 ALA D CA 1
ATOM 667 C C . ALA B 1 26 ? 47.567 105.434 111.532 1.00 24.22 26 ALA D C 1
ATOM 668 O O . ALA B 1 26 ? 48.306 106.242 112.165 1.00 20.63 26 ALA D O 1
ATOM 670 N N . GLU B 1 27 ? 47.783 105.069 110.268 1.00 19.57 27 GLU D N 1
ATOM 671 C CA . GLU B 1 27 ? 48.820 105.713 109.457 1.00 24.54 27 GLU D CA 1
ATOM 672 C C . GLU B 1 27 ? 48.475 105.586 107.978 1.00 25.02 27 GLU D C 1
ATOM 673 O O . GLU B 1 27 ? 47.882 104.585 107.547 1.00 25.16 27 GLU D O 1
ATOM 679 N N . GLY B 1 28 ? 48.877 106.575 107.223 1.00 23.62 28 GLY D N 1
ATOM 680 C CA . GLY B 1 28 ? 48.742 106.594 105.771 1.00 26.25 28 GLY D CA 1
ATOM 681 C C . GLY B 1 28 ? 47.309 106.358 105.286 1.00 25.85 28 GLY D C 1
ATOM 682 O O . GLY B 1 28 ? 47.112 105.595 104.373 1.00 29.43 28 GLY D O 1
ATOM 683 N N . GLY B 1 29 ? 46.355 106.999 105.911 1.00 27.20 29 GLY D N 1
ATOM 684 C CA . GLY B 1 29 ? 44.957 106.872 105.600 1.00 30.08 29 GLY D CA 1
ATOM 685 C C . GLY B 1 29 ? 44.249 105.562 105.922 1.00 27.44 29 GLY D C 1
ATOM 686 O O . GLY B 1 29 ? 43.127 105.349 105.455 1.00 30.59 29 GLY D O 1
ATOM 687 N N . ALA B 1 30 ? 44.895 104.689 106.706 1.00 18.96 30 ALA D N 1
ATOM 688 C CA . ALA B 1 30 ? 44.333 103.406 107.063 1.00 18.75 30 ALA D CA 1
ATOM 689 C C . ALA B 1 30 ? 44.549 103.122 108.523 1.00 20.56 30 ALA D C 1
ATOM 690 O O . ALA B 1 30 ? 45.406 103.750 109.165 1.00 18.78 30 ALA D O 1
ATOM 692 N N . VAL B 1 31 ? 43.798 102.168 109.045 1.00 15.74 31 VAL D N 1
ATOM 693 C CA . VAL B 1 31 ? 44.058 101.606 110.365 1.00 18.54 31 VAL D CA 1
ATOM 694 C C . VAL B 1 31 ? 44.540 100.171 110.178 1.00 20.60 31 VAL D C 1
ATOM 695 O O . VAL B 1 31 ? 43.930 99.349 109.441 1.00 19.11 31 VAL D O 1
ATOM 699 N N . ARG B 1 32 ? 45.654 99.865 110.804 1.00 16.85 32 ARG D N 1
ATOM 700 C CA . ARG B 1 32 ? 46.232 98.507 110.841 1.00 18.39 32 ARG D CA 1
ATOM 701 C C . ARG B 1 32 ? 45.955 97.908 112.243 1.00 21.83 32 ARG D C 1
ATOM 702 O O . ARG B 1 32 ? 46.291 98.500 113.258 1.00 18.50 32 ARG D O 1
ATOM 710 N N . VAL B 1 33 ? 45.376 96.713 112.240 1.00 18.45 33 VAL D N 1
ATOM 711 C CA . VAL B 1 33 ? 45.062 95.992 113.462 1.00 19.70 33 VAL D CA 1
ATOM 712 C C . VAL B 1 33 ? 45.903 94.719 113.523 1.00 22.26 33 VAL D C 1
ATOM 713 O O . VAL B 1 33 ? 45.804 93.862 112.634 1.00 21.41 33 VAL D O 1
ATOM 717 N N . THR B 1 34 ? 46.740 94.578 114.538 1.00 16.84 34 THR D N 1
ATOM 718 C CA . THR B 1 34 ? 47.529 93.377 114.731 1.00 18.40 34 THR D CA 1
ATOM 719 C C . THR B 1 34 ? 46.899 92.573 115.823 1.00 19.81 34 THR D C 1
ATOM 720 O O . THR B 1 34 ? 46.534 93.129 116.857 1.00 16.94 34 THR D O 1
ATOM 724 N N . THR B 1 35 ? 46.834 91.248 115.667 1.00 17.88 35 THR D N 1
ATOM 725 C CA . THR B 1 35 ? 46.227 90.395 116.698 1.00 20.33 35 THR D CA 1
ATOM 726 C C . THR B 1 35 ? 47.279 89.514 117.338 1.00 29.88 35 THR D C 1
ATOM 727 O O . THR B 1 35 ? 48.390 89.394 116.844 1.00 24.11 35 THR D O 1
ATOM 731 N N A LEU B 1 36 ? 46.871 88.839 118.397 0.50 32.36 36 LEU D N 1
ATOM 732 N N B LEU B 1 36 ? 46.868 88.837 118.395 0.50 30.93 36 LEU D N 1
ATOM 733 C CA A LEU B 1 36 ? 47.717 87.920 119.127 0.50 37.20 36 LEU D CA 1
ATOM 734 C CA B LEU B 1 36 ? 47.714 87.915 119.132 0.50 34.53 36 LEU D CA 1
ATOM 735 C C A LEU B 1 36 ? 48.119 86.702 118.357 0.50 36.70 36 LEU D C 1
ATOM 736 C C B LEU B 1 36 ? 48.111 86.705 118.360 0.50 35.05 36 LEU D C 1
ATOM 737 O O A LEU B 1 36 ? 49.038 86.023 118.760 0.50 43.94 36 LEU D O 1
ATOM 738 O O B LEU B 1 36 ? 49.023 86.028 118.770 0.50 41.85 36 LEU D O 1
ATOM 747 N N . PHE B 1 37 ? 47.475 86.404 117.234 1.00 37.76 37 PHE D N 1
ATOM 748 C CA . PHE B 1 37 ? 47.863 85.247 116.469 1.00 44.85 37 PHE D CA 1
ATOM 749 C C . PHE B 1 37 ? 48.695 85.585 115.270 1.00 44.38 37 PHE D C 1
ATOM 750 O O . PHE B 1 37 ? 48.699 84.813 114.324 1.00 41.57 37 PHE D O 1
ATOM 758 N N . ASP B 1 38 ? 49.448 86.690 115.340 1.00 42.71 38 ASP D N 1
ATOM 759 C CA . ASP B 1 38 ? 50.358 87.119 114.273 1.00 50.47 38 ASP D CA 1
ATOM 760 C C . ASP B 1 38 ? 49.611 87.318 112.944 1.00 45.34 38 ASP D C 1
ATOM 761 O O . ASP B 1 38 ? 50.054 86.863 111.890 1.00 52.83 38 ASP D O 1
ATOM 766 N N . GLU B 1 39 ? 48.463 87.965 113.029 1.00 27.61 39 GLU D N 1
ATOM 767 C CA . GLU B 1 39 ? 47.681 88.334 111.868 1.00 26.69 39 GLU D CA 1
ATOM 768 C C . GLU B 1 39 ? 47.518 89.835 111.871 1.00 24.81 39 GLU D C 1
ATOM 769 O O . GLU B 1 39 ? 47.375 90.448 112.951 1.00 24.85 39 GLU D O 1
ATOM 775 N N . GLU B 1 40 ? 47.578 90.422 110.674 1.00 18.23 40 GLU D N 1
ATOM 776 C CA . GLU B 1 40 ? 47.386 91.880 110.597 1.00 20.02 40 GLU D CA 1
ATOM 777 C C . GLU B 1 40 ? 46.294 92.173 109.576 1.00 13.51 40 GLU D C 1
ATOM 778 O O . GLU B 1 40 ? 46.294 91.556 108.501 1.00 14.84 40 GLU D O 1
ATOM 784 N N . HIS B 1 41 ? 45.410 93.072 109.907 1.00 14.01 41 HIS D N 1
ATOM 785 C CA . HIS B 1 41 ? 44.302 93.476 109.089 1.00 15.23 41 HIS D CA 1
ATOM 786 C C . HIS B 1 41 ? 44.416 94.952 108.828 1.00 17.57 41 HIS D C 1
ATOM 787 O O . HIS B 1 41 ? 44.557 95.754 109.782 1.00 26.27 41 HIS D O 1
ATOM 794 N N . ALA B 1 42 ? 44.326 95.323 107.506 1.00 16.00 42 ALA D N 1
ATOM 795 C CA . ALA B 1 42 ? 44.365 96.713 107.151 1.00 16.99 42 ALA D CA 1
ATOM 796 C C . ALA B 1 42 ? 42.973 97.220 106.763 1.00 18.79 42 ALA D C 1
ATOM 797 O O . ALA B 1 42 ? 42.300 96.583 105.893 1.00 18.82 42 ALA D O 1
ATOM 799 N N . PHE B 1 43 ? 42.600 98.394 107.263 1.00 14.59 43 PHE D N 1
ATOM 800 C CA . PHE B 1 43 ? 41.352 99.031 106.879 1.00 16.80 43 PHE D CA 1
ATOM 801 C C . PHE B 1 43 ? 41.602 100.398 106.286 1.00 13.59 43 PHE D C 1
ATOM 802 O O . PHE B 1 43 ? 41.698 101.397 107.043 1.00 17.55 43 PHE D O 1
ATOM 810 N N . PRO B 1 44 ? 41.655 100.506 104.987 1.00 12.63 44 PRO D N 1
ATOM 811 C CA . PRO B 1 44 ? 41.842 101.832 104.404 1.00 13.66 44 PRO D CA 1
ATOM 812 C C . PRO B 1 44 ? 40.622 102.718 104.609 1.00 15.35 44 PRO D C 1
ATOM 813 O O . PRO B 1 44 ? 39.494 102.237 104.597 1.00 15.14 44 PRO D O 1
ATOM 817 N N . GLY B 1 45 ? 40.878 104.000 104.774 1.00 14.25 45 GLY D N 1
ATOM 818 C CA . GLY B 1 45 ? 39.815 105.001 104.864 1.00 15.34 45 GLY D CA 1
ATOM 819 C C . GLY B 1 45 ? 39.218 105.131 106.283 1.00 18.92 45 GLY D C 1
ATOM 820 O O . GLY B 1 45 ? 38.276 105.891 106.480 1.00 20.02 45 GLY D O 1
ATOM 821 N N . LEU B 1 46 ? 39.717 104.370 107.240 1.00 17.29 46 LEU D N 1
ATOM 822 C CA . LEU B 1 46 ? 39.230 104.400 108.589 1.00 18.08 46 LEU D CA 1
ATOM 823 C C . LEU B 1 46 ? 40.226 105.169 109.513 1.00 19.27 46 LEU D C 1
ATOM 824 O O . LEU B 1 46 ? 41.338 105.381 109.177 1.00 17.49 46 LEU D O 1
ATOM 829 N N . ALA B 1 47 ? 39.689 105.585 110.644 1.00 20.73 47 ALA D N 1
ATOM 830 C CA . ALA B 1 47 ? 40.443 106.212 111.753 1.00 20.53 47 ALA D CA 1
ATOM 831 C C . ALA B 1 47 ? 40.037 105.557 113.028 1.00 20.32 47 ALA D C 1
ATOM 832 O O . ALA B 1 47 ? 39.001 104.847 113.098 1.00 17.11 47 ALA D O 1
ATOM 834 N N . ILE B 1 48 ? 40.833 105.778 114.082 1.00 19.60 48 ILE D N 1
ATOM 835 C CA . ILE B 1 48 ? 40.456 105.235 115.404 1.00 17.11 48 ILE D CA 1
ATOM 836 C C . ILE B 1 48 ? 39.565 106.261 116.071 1.00 15.84 48 ILE D C 1
ATOM 837 O O . ILE B 1 48 ? 39.994 107.365 116.400 1.00 16.77 48 ILE D O 1
ATOM 842 N N . GLY B 1 49 ? 38.316 105.879 116.320 1.00 15.32 49 GLY D N 1
ATOM 843 C CA . GLY B 1 49 ? 37.290 106.818 116.788 1.00 15.84 49 GLY D CA 1
ATOM 844 C C . GLY B 1 49 ? 37.199 106.845 118.315 1.00 14.61 49 GLY D C 1
ATOM 845 O O . GLY B 1 49 ? 37.005 107.904 118.889 1.00 13.88 49 GLY D O 1
ATOM 846 N N . ARG B 1 50 ? 37.354 105.689 118.949 1.00 16.26 50 ARG D N 1
ATOM 847 C CA . ARG B 1 50 ? 37.125 105.615 120.350 1.00 16.22 50 ARG D CA 1
ATOM 848 C C . ARG B 1 50 ? 37.879 104.430 120.961 1.00 13.65 50 ARG D C 1
ATOM 849 O O . ARG B 1 50 ? 38.007 103.391 120.329 1.00 16.89 50 ARG D O 1
ATOM 857 N N . VAL B 1 51 ? 38.338 104.614 122.186 1.00 13.25 51 VAL D N 1
ATOM 858 C CA . VAL B 1 51 ? 38.936 103.555 122.993 1.00 16.98 51 VAL D CA 1
ATOM 859 C C . VAL B 1 51 ? 38.285 103.554 124.303 1.00 13.31 51 VAL D C 1
ATOM 860 O O . VAL B 1 51 ? 38.307 104.548 125.000 1.00 12.49 51 VAL D O 1
ATOM 864 N N . ASP B 1 52 ? 37.644 102.440 124.681 1.00 15.01 52 ASP D N 1
ATOM 865 C CA . ASP B 1 52 ? 36.841 102.356 125.923 1.00 17.70 52 ASP D CA 1
ATOM 866 C C . ASP B 1 52 ? 37.497 101.273 126.763 1.00 21.98 52 ASP D C 1
ATOM 867 O O . ASP B 1 52 ? 37.527 100.046 126.409 1.00 16.05 52 ASP D O 1
ATOM 872 N N . LEU B 1 53 ? 38.047 101.736 127.888 1.00 21.66 53 LEU D N 1
ATOM 873 C CA . LEU B 1 53 ? 38.871 100.902 128.738 1.00 23.97 53 LEU D CA 1
ATOM 874 C C . LEU B 1 53 ? 38.042 99.986 129.590 1.00 26.12 53 LEU D C 1
ATOM 875 O O . LEU B 1 53 ? 38.553 98.977 130.032 1.00 31.90 53 LEU D O 1
ATOM 880 N N . ARG B 1 54 ? 36.785 100.355 129.865 1.00 31.40 54 ARG D N 1
ATOM 881 C CA . ARG B 1 54 ? 35.915 99.480 130.652 1.00 35.65 54 ARG D CA 1
ATOM 882 C C . ARG B 1 54 ? 35.689 98.221 129.830 1.00 32.92 54 ARG D C 1
ATOM 883 O O . ARG B 1 54 ? 35.957 97.110 130.300 1.00 34.39 54 ARG D O 1
ATOM 891 N N . SER B 1 55 ? 35.197 98.433 128.615 1.00 27.63 55 SER D N 1
ATOM 892 C CA . SER B 1 55 ? 34.719 97.350 127.779 1.00 26.38 55 SER D CA 1
ATOM 893 C C . SER B 1 55 ? 35.792 96.673 127.003 1.00 29.87 55 SER D C 1
ATOM 894 O O . SER B 1 55 ? 35.564 95.606 126.512 1.00 27.19 55 SER D O 1
ATOM 897 N N . GLY B 1 56 ? 36.962 97.302 126.857 1.00 28.39 56 GLY D N 1
ATOM 898 C CA . GLY B 1 56 ? 37.989 96.794 126.015 1.00 26.27 56 GLY D CA 1
ATOM 899 C C . GLY B 1 56 ? 37.711 96.970 124.531 1.00 25.97 56 GLY D C 1
ATOM 900 O O . GLY B 1 56 ? 38.329 96.324 123.705 1.00 39.81 56 GLY D O 1
ATOM 901 N N . VAL B 1 57 ? 36.827 97.886 124.158 1.00 20.48 57 VAL D N 1
ATOM 902 C CA . VAL B 1 57 ? 36.493 98.073 122.761 1.00 19.58 57 VAL D CA 1
ATOM 903 C C . VAL B 1 57 ? 37.198 99.269 122.148 1.00 18.45 57 VAL D C 1
ATOM 904 O O . VAL B 1 57 ? 37.164 100.383 122.711 1.00 18.16 57 VAL D O 1
ATOM 908 N N . ILE B 1 58 ? 37.788 99.038 120.992 1.00 18.61 58 ILE D N 1
ATOM 909 C CA . ILE B 1 58 ? 38.373 100.074 120.170 1.00 18.40 58 ILE D CA 1
ATOM 910 C C . ILE B 1 58 ? 37.481 100.193 118.924 1.00 19.19 58 ILE D C 1
ATOM 911 O O . ILE B 1 58 ? 37.380 99.218 118.148 1.00 21.33 58 ILE D O 1
ATOM 916 N N . SER B 1 59 ? 36.832 101.343 118.742 1.00 16.91 59 SER D N 1
ATOM 917 C CA . SER B 1 59 ? 35.904 101.571 117.627 1.00 20.12 59 SER D CA 1
ATOM 918 C C . SER B 1 59 ? 36.551 102.333 116.512 1.00 23.93 59 SER D C 1
ATOM 919 O O . SER B 1 59 ? 37.168 103.351 116.748 1.00 19.24 59 SER D O 1
ATOM 922 N N . LEU B 1 60 ? 36.458 101.830 115.287 1.00 17.51 60 LEU D N 1
ATOM 923 C CA . LEU B 1 60 ? 36.924 102.525 114.115 1.00 19.07 60 LEU D CA 1
ATOM 924 C C . LEU B 1 60 ? 35.830 103.295 113.425 1.00 20.84 60 LEU D C 1
ATOM 925 O O . LEU B 1 60 ? 34.679 102.915 113.505 1.00 22.56 60 LEU D O 1
ATOM 930 N N . ILE B 1 61 ? 36.167 104.388 112.780 1.00 19.00 61 ILE D N 1
ATOM 931 C CA . ILE B 1 61 ? 35.206 105.233 112.116 1.00 19.46 61 ILE D CA 1
ATOM 932 C C . ILE B 1 61 ? 35.766 105.614 110.746 1.00 21.85 61 ILE D C 1
ATOM 933 O O . ILE B 1 61 ? 36.938 105.556 110.497 1.00 19.65 61 ILE D O 1
ATOM 938 N N . GLU B 1 62 ? 34.843 106.040 109.891 1.00 24.73 62 GLU D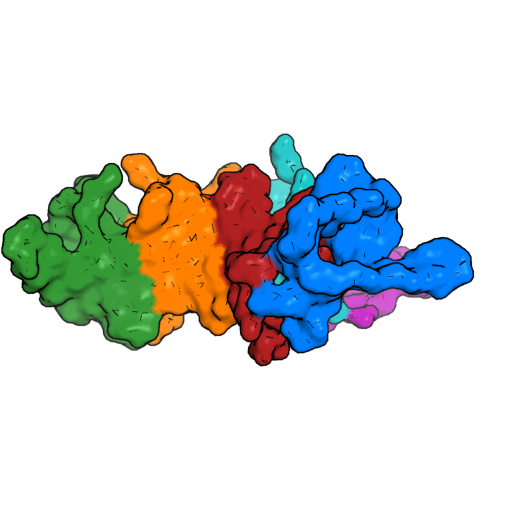 N 1
ATOM 939 C CA . GLU B 1 62 ? 35.229 106.623 108.603 1.00 32.82 62 GLU D CA 1
ATOM 940 C C . GLU B 1 62 ? 36.016 107.905 108.819 1.00 40.49 62 GLU D C 1
ATOM 941 O O . GLU B 1 62 ? 35.642 108.723 109.676 1.00 42.66 62 GLU D O 1
ATOM 947 N N . GLU B 1 63 ? 37.097 108.060 108.070 1.00 42.24 63 GLU D N 1
ATOM 948 C CA . GLU B 1 63 ? 38.077 109.109 108.378 1.00 48.22 63 GLU D CA 1
ATOM 949 C C . GLU B 1 63 ? 37.505 110.501 108.221 1.00 50.97 63 GLU D C 1
ATOM 950 O O . GLU B 1 63 ? 36.625 110.705 107.390 1.00 64.14 63 GLU D O 1
ATOM 956 N N . CYS C 1 2 ? 34.253 69.670 109.093 1.00 54.83 2 CYS B N 1
ATOM 957 C CA . CYS C 1 2 ? 33.447 70.472 108.101 1.00 52.38 2 CYS B CA 1
ATOM 958 C C . CYS C 1 2 ? 34.026 71.850 107.886 1.00 52.04 2 CYS B C 1
ATOM 959 O O . CYS C 1 2 ? 34.396 72.528 108.836 1.00 68.26 2 CYS B O 1
ATOM 962 N N . MET C 1 3 ? 34.144 72.231 106.630 1.00 54.55 3 MET B N 1
ATOM 963 C CA . MET C 1 3 ? 34.726 73.518 106.218 1.00 46.17 3 MET B CA 1
ATOM 964 C C . MET C 1 3 ? 33.639 74.275 105.466 1.00 38.73 3 MET B C 1
ATOM 965 O O . MET C 1 3 ? 32.949 73.689 104.609 1.00 39.47 3 MET B O 1
ATOM 970 N N . ALA C 1 4 ? 33.397 75.521 105.813 1.00 25.87 4 ALA B N 1
ATOM 971 C CA . ALA C 1 4 ? 32.274 76.204 105.205 1.00 23.89 4 ALA B CA 1
ATOM 972 C C . ALA C 1 4 ? 32.586 77.610 104.818 1.00 20.90 4 ALA B C 1
ATOM 973 O O . ALA C 1 4 ? 33.458 78.208 105.384 1.00 17.76 4 ALA B O 1
ATOM 975 N N . LYS C 1 5 ? 31.838 78.118 103.859 1.00 19.26 5 LYS B N 1
ATOM 976 C CA . LYS C 1 5 ? 31.810 79.543 103.516 1.00 18.91 5 LYS B CA 1
ATOM 977 C C . LYS C 1 5 ? 30.411 80.023 103.543 1.00 18.56 5 LYS B C 1
ATOM 978 O O . LYS C 1 5 ? 29.459 79.242 103.294 1.00 19.55 5 LYS B O 1
ATOM 984 N N . VAL C 1 6 ? 30.266 81.297 103.842 1.00 15.27 6 VAL B N 1
ATOM 985 C CA . VAL C 1 6 ? 29.009 82.008 103.777 1.00 16.93 6 VAL B CA 1
ATOM 986 C C . VAL C 1 6 ? 28.952 82.785 102.480 1.00 17.76 6 VAL B C 1
ATOM 987 O O . VAL C 1 6 ? 29.961 83.443 102.074 1.00 16.38 6 VAL B O 1
ATOM 991 N N . VAL C 1 7 ? 27.780 82.787 101.841 1.00 17.62 7 VAL B N 1
ATOM 992 C CA A VAL C 1 7 ? 27.576 83.549 100.616 0.59 17.69 7 VAL B CA 1
ATOM 993 C CA B VAL C 1 7 ? 27.578 83.552 100.617 0.41 18.38 7 VAL B CA 1
ATOM 994 C C . VAL C 1 7 ? 26.329 84.394 100.785 1.00 20.22 7 VAL B C 1
ATOM 995 O O . VAL C 1 7 ? 25.318 83.936 101.384 1.00 19.15 7 VAL B O 1
ATOM 1002 N N . LEU C 1 8 ? 26.380 85.620 100.267 1.00 17.54 8 LEU B N 1
ATOM 1003 C CA . LEU C 1 8 ? 25.231 86.485 100.266 1.00 17.98 8 LEU B CA 1
ATOM 1004 C C . LEU C 1 8 ? 25.289 87.390 99.085 1.00 19.72 8 LEU B C 1
ATOM 1005 O O . LEU C 1 8 ? 26.351 87.559 98.441 1.00 18.51 8 LEU B O 1
ATOM 1010 N N . THR C 1 9 ? 24.122 87.962 98.742 1.00 19.46 9 THR B N 1
ATOM 1011 C CA . THR C 1 9 ? 24.045 88.945 97.684 1.00 27.55 9 THR B CA 1
ATOM 1012 C C . THR C 1 9 ? 23.705 90.311 98.280 1.00 35.66 9 THR B C 1
ATOM 1013 O O . THR C 1 9 ? 22.782 90.439 99.052 1.00 37.18 9 THR B O 1
ATOM 1017 N N . LYS C 1 10 ? 24.544 91.274 97.972 1.00 35.68 10 LYS B N 1
ATOM 1018 C CA . LYS C 1 10 ? 24.478 92.600 98.594 1.00 40.69 10 LYS B CA 1
ATOM 1019 C C . LYS C 1 10 ? 23.480 93.423 97.743 1.00 46.56 10 LYS B C 1
ATOM 1020 O O . LYS C 1 10 ? 23.024 93.001 96.608 1.00 42.85 10 LYS B O 1
ATOM 1026 N N . ALA C 1 11 ? 23.176 94.611 98.282 1.00 50.55 11 ALA B N 1
ATOM 1027 C CA . ALA C 1 11 ? 22.715 95.698 97.417 1.00 51.34 11 ALA B CA 1
ATOM 1028 C C . ALA C 1 11 ? 23.437 95.923 96.034 1.00 50.32 11 ALA B C 1
ATOM 1029 O O . ALA C 1 11 ? 24.632 96.462 95.773 1.00 49.45 11 ALA B O 1
ATOM 1031 N N . ASP C 1 12 ? 22.570 95.800 95.052 1.00 43.46 12 ASP B N 1
ATOM 1032 C CA . ASP C 1 12 ? 22.964 96.071 93.634 1.00 42.96 12 ASP B CA 1
ATOM 1033 C C . ASP C 1 12 ? 23.637 94.854 92.950 1.00 37.24 12 ASP B C 1
ATOM 1034 O O . ASP C 1 12 ? 24.186 95.024 91.846 1.00 31.95 12 ASP B O 1
ATOM 1035 N N . GLY C 1 13 ? 23.49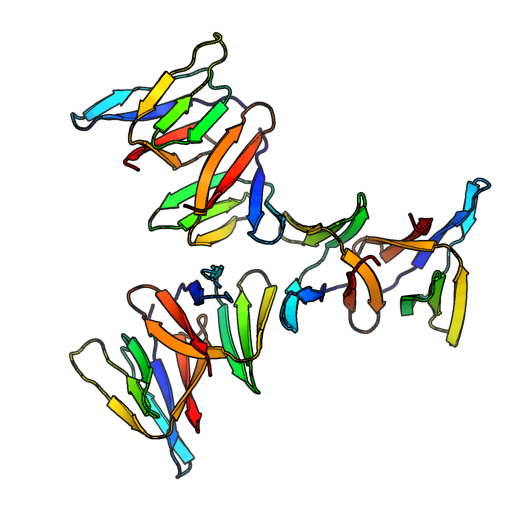4 93.670 93.553 1.00 30.48 13 GLY B N 1
ATOM 1036 C CA . GLY C 1 13 ? 23.726 92.436 92.806 1.00 29.13 13 GLY B CA 1
ATOM 1037 C C . GLY C 1 13 ? 25.090 91.794 93.033 1.00 26.61 13 GLY B C 1
ATOM 1038 O O . GLY C 1 13 ? 25.311 90.661 92.604 1.00 24.57 13 GLY B O 1
ATOM 1039 N N . GLY C 1 14 ? 25.972 92.510 93.724 1.00 25.83 14 GLY B N 1
ATOM 1040 C CA . GLY C 1 14 ? 27.256 91.978 94.123 1.00 26.52 14 GLY B CA 1
ATOM 1041 C C . GLY C 1 14 ? 27.095 90.818 95.089 1.00 23.95 14 GLY B C 1
ATOM 1042 O O . GLY C 1 14 ? 26.257 90.801 95.954 1.00 26.11 14 GLY B O 1
ATOM 1043 N N . ARG C 1 15 ? 27.942 89.820 94.927 1.00 20.86 15 ARG B N 1
ATOM 1044 C CA . ARG C 1 15 ? 28.040 88.678 95.778 1.00 23.14 15 ARG B CA 1
ATOM 1045 C C . ARG C 1 15 ? 29.247 88.806 96.696 1.00 16.70 15 ARG B C 1
ATOM 1046 O O . ARG C 1 15 ? 30.297 89.310 96.304 1.00 16.27 15 ARG B O 1
ATOM 1054 N N . VAL C 1 16 ? 29.048 88.421 97.927 1.00 17.05 16 VAL B N 1
ATOM 1055 C CA . VAL C 1 16 ? 30.085 88.430 98.915 1.00 16.73 16 VAL B CA 1
ATOM 1056 C C . VAL C 1 16 ? 30.229 87.017 99.456 1.00 16.30 16 VAL B C 1
ATOM 1057 O O . VAL C 1 16 ? 29.219 86.315 99.692 1.00 16.04 16 VAL B O 1
ATOM 1061 N N . GLU C 1 17 ? 31.456 86.590 99.633 1.00 13.41 17 GLU B N 1
ATOM 1062 C CA . GLU C 1 17 ? 31.745 85.306 100.216 1.00 14.24 17 GLU B CA 1
ATOM 1063 C C . GLU C 1 17 ? 32.696 85.494 101.375 1.00 16.16 17 GLU B C 1
ATOM 1064 O O . GLU C 1 17 ? 33.691 86.221 101.256 1.00 15.12 17 GLU B O 1
ATOM 1070 N N . ILE C 1 18 ? 32.401 84.811 102.467 1.00 14.17 18 ILE B N 1
ATOM 1071 C CA . ILE C 1 18 ? 33.294 84.780 103.636 1.00 14.90 18 ILE B CA 1
ATOM 1072 C C . ILE C 1 18 ? 33.716 83.359 103.879 1.00 16.99 18 ILE B C 1
ATOM 1073 O O . ILE C 1 18 ? 32.871 82.476 104.116 1.00 18.15 18 ILE B O 1
ATOM 1078 N N . GLY C 1 19 ? 34.992 83.100 103.819 1.00 13.95 19 GLY B N 1
ATOM 1079 C CA . GLY C 1 19 ? 35.574 81.777 104.021 1.00 14.68 19 GLY B CA 1
ATOM 1080 C C . GLY C 1 19 ? 35.972 81.509 105.446 1.00 12.69 19 GLY B C 1
ATOM 1081 O O . GLY C 1 19 ? 35.885 82.407 106.316 1.00 13.22 19 GLY B O 1
ATOM 1082 N N . ASP C 1 20 ? 36.388 80.270 105.701 1.00 14.70 20 ASP B N 1
ATOM 1083 C CA . ASP C 1 20 ? 36.904 79.861 107.011 1.00 15.64 20 ASP B CA 1
ATOM 1084 C C . ASP C 1 20 ? 35.921 80.104 108.141 1.00 12.81 20 ASP B C 1
ATOM 1085 O O . ASP C 1 20 ? 36.252 80.584 109.237 1.00 14.16 20 ASP B O 1
ATOM 1090 N N . VAL C 1 21 ? 34.676 79.765 107.869 1.00 13.36 21 VAL B N 1
ATOM 1091 C CA . VAL C 1 21 ? 33.599 79.979 108.801 1.00 15.05 21 VAL B CA 1
ATOM 1092 C C . VAL C 1 21 ? 33.636 78.930 109.917 1.00 16.00 21 VAL B C 1
ATOM 1093 O O . VAL C 1 21 ? 33.789 77.754 109.686 1.00 18.09 21 VAL B O 1
ATOM 1097 N N . LEU C 1 22 ? 33.433 79.400 111.126 1.00 12.77 22 LEU B N 1
ATOM 1098 C CA . LEU C 1 22 ? 33.379 78.573 112.325 1.00 14.54 22 LEU B CA 1
ATOM 1099 C C . LEU C 1 22 ? 31.912 78.463 112.805 1.00 14.63 22 LEU B C 1
ATOM 1100 O O . LEU C 1 22 ? 31.493 77.398 113.197 1.00 15.57 22 LEU B O 1
ATOM 1105 N N . GLU C 1 23 ? 31.191 79.582 112.844 1.00 14.76 23 GLU B N 1
ATOM 1106 C CA . GLU C 1 23 ? 29.840 79.611 113.356 1.00 17.39 23 GLU B CA 1
ATOM 1107 C C . GLU C 1 23 ? 29.022 80.640 112.650 1.00 15.82 23 GLU B C 1
ATOM 1108 O O . GLU C 1 23 ? 29.549 81.699 112.251 1.00 14.59 23 GLU B O 1
ATOM 1114 N N . VAL C 1 24 ? 27.748 80.344 112.397 1.00 12.20 24 VAL B N 1
ATOM 1115 C CA . VAL C 1 24 ? 26.781 81.283 111.827 1.00 13.15 24 VAL B CA 1
ATOM 1116 C C . VAL C 1 24 ? 25.584 81.269 112.734 1.00 17.08 24 VAL B C 1
ATOM 1117 O O . VAL C 1 24 ? 25.094 80.179 113.091 1.00 15.78 24 VAL B O 1
ATOM 1121 N N . ARG C 1 25 ? 25.145 82.440 113.186 1.00 15.86 25 ARG B N 1
ATOM 1122 C CA . ARG C 1 25 ? 24.046 82.533 114.130 1.00 16.56 25 ARG B CA 1
ATOM 1123 C C . ARG C 1 25 ? 23.066 83.611 113.692 1.00 19.48 25 ARG B C 1
ATOM 1124 O O . ARG C 1 25 ? 23.474 84.740 113.362 1.00 15.26 25 ARG B O 1
ATOM 1132 N N . ALA C 1 26 ? 21.789 83.301 113.720 1.00 15.57 26 ALA B N 1
ATOM 1133 C CA . ALA C 1 26 ? 20.730 84.277 113.383 1.00 19.18 26 ALA B CA 1
ATOM 1134 C C . ALA C 1 26 ? 20.099 84.663 114.674 1.00 21.51 26 ALA B C 1
ATOM 1135 O O . ALA C 1 26 ? 19.472 83.827 115.326 1.00 23.80 26 ALA B O 1
ATOM 1137 N N . GLU C 1 27 ? 20.287 85.918 115.084 1.00 22.07 27 GLU B N 1
ATOM 1138 C CA . GLU C 1 27 ? 19.663 86.430 116.305 1.00 30.70 27 GLU B CA 1
ATOM 1139 C C . GLU C 1 27 ? 19.506 87.934 116.234 1.00 30.83 27 GLU B C 1
ATOM 1140 O O . GLU C 1 27 ? 20.325 88.629 115.607 1.00 30.92 27 GLU B O 1
ATOM 1146 N N . GLY C 1 28 ? 18.428 88.403 116.848 1.00 31.07 28 GLY B N 1
ATOM 1147 C CA . GLY C 1 28 ? 18.129 89.818 116.956 1.00 32.13 28 GLY B CA 1
ATOM 1148 C C . GLY C 1 28 ? 18.084 90.530 115.627 1.00 30.54 28 GLY B C 1
ATOM 1149 O O . GLY C 1 28 ? 18.644 91.604 115.498 1.00 35.62 28 GLY B O 1
ATOM 1150 N N . GLY C 1 29 ? 17.444 89.923 114.638 1.00 30.86 29 GLY B N 1
ATOM 1151 C CA . GLY C 1 29 ? 17.315 90.489 113.317 1.00 30.22 29 GLY B CA 1
ATOM 1152 C C . GLY C 1 29 ? 18.545 90.514 112.429 1.00 33.06 29 GLY B C 1
ATOM 1153 O O . GLY C 1 29 ? 18.499 91.121 111.365 1.00 40.24 29 GLY B O 1
ATOM 1154 N N . ALA C 1 30 ? 19.637 89.860 112.839 1.00 29.15 30 ALA B N 1
ATOM 1155 C CA . ALA C 1 30 ? 20.875 89.878 112.077 1.00 24.85 30 ALA B CA 1
ATOM 1156 C C . ALA C 1 30 ? 21.453 88.472 112.009 1.00 25.15 30 ALA B C 1
ATOM 1157 O O . ALA C 1 30 ? 21.071 87.603 112.807 1.00 24.17 30 ALA B O 1
ATOM 1159 N N . VAL C 1 31 ? 22.369 88.277 111.070 1.00 17.43 31 VAL B N 1
ATOM 1160 C CA . VAL C 1 31 ? 23.169 87.081 111.044 1.00 17.24 31 VAL B CA 1
ATOM 1161 C C . VAL C 1 31 ? 24.614 87.439 111.389 1.00 19.03 31 VAL B C 1
ATOM 1162 O O . VAL C 1 31 ? 25.182 88.401 110.792 1.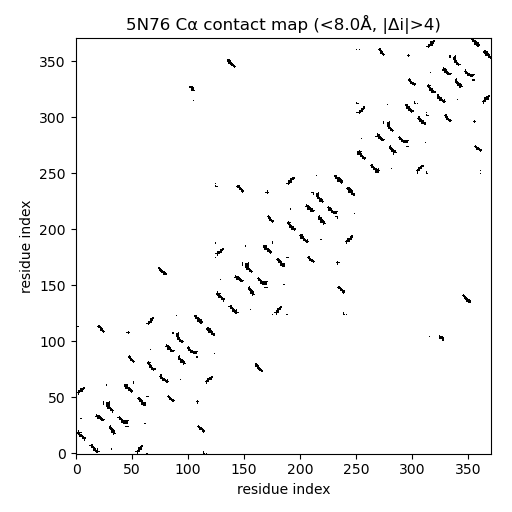00 17.98 31 VAL B O 1
ATOM 1166 N N . ARG C 1 32 ? 25.163 86.725 112.343 1.00 15.39 32 ARG B N 1
ATOM 1167 C CA . ARG C 1 32 ? 26.549 86.861 112.758 1.00 16.07 32 ARG B CA 1
ATOM 1168 C C . ARG C 1 32 ? 27.358 85.691 112.276 1.00 20.81 32 ARG B C 1
ATOM 1169 O O . ARG C 1 32 ? 27.027 84.534 112.554 1.00 16.52 32 ARG B O 1
ATOM 1177 N N . VAL C 1 33 ? 28.425 85.963 111.548 1.00 15.96 33 VAL B N 1
ATOM 1178 C CA . VAL C 1 33 ? 29.331 84.960 111.001 1.00 15.19 33 VAL B CA 1
ATOM 1179 C C . VAL C 1 33 ? 30.673 85.050 111.682 1.00 18.34 33 VAL B C 1
ATOM 1180 O O . VAL C 1 33 ? 31.336 86.117 111.605 1.00 16.06 33 VAL B O 1
ATOM 1184 N N . THR C 1 34 ? 31.089 84.004 112.387 1.00 15.79 34 THR B N 1
ATOM 1185 C CA . THR C 1 34 ? 32.377 83.992 113.076 1.00 17.57 34 THR B CA 1
ATOM 1186 C C . THR C 1 34 ? 33.315 83.168 112.260 1.00 15.90 34 THR B C 1
ATOM 1187 O O . THR C 1 34 ? 32.946 82.097 111.818 1.00 14.28 34 THR B O 1
ATOM 1191 N N . THR C 1 35 ? 34.570 83.617 112.105 1.00 14.64 35 THR B N 1
ATOM 1192 C CA . THR C 1 35 ? 35.545 82.886 111.307 1.00 12.46 35 THR B CA 1
ATOM 1193 C C . THR C 1 35 ? 36.639 82.327 112.162 1.00 13.38 35 THR B C 1
ATOM 1194 O O . THR C 1 35 ? 36.776 82.677 113.305 1.00 17.16 35 THR B O 1
ATOM 1198 N N . LEU C 1 36 ? 37.492 81.531 111.518 1.00 14.15 36 LEU B N 1
ATOM 1199 C CA . LEU C 1 36 ? 38.638 80.936 112.166 1.00 17.65 36 LEU B CA 1
ATOM 1200 C C . LEU C 1 36 ? 39.704 81.940 112.556 1.00 20.27 36 LEU B C 1
ATOM 1201 O O . LEU C 1 36 ? 40.573 81.614 113.334 1.00 17.99 36 LEU B O 1
ATOM 1206 N N . PHE C 1 37 ? 39.656 83.144 112.086 1.00 18.41 37 PHE B N 1
ATOM 1207 C CA . PHE C 1 37 ? 40.667 84.127 112.410 1.00 19.29 37 PHE B CA 1
ATOM 1208 C C . PHE C 1 37 ? 40.147 85.089 113.544 1.00 17.46 37 PHE B C 1
ATOM 1209 O O . PHE C 1 37 ? 40.661 86.186 113.646 1.00 15.80 37 PHE B O 1
ATOM 1217 N N . ASP C 1 38 ? 39.177 84.640 114.366 1.00 18.39 38 ASP B N 1
ATOM 1218 C CA . ASP C 1 38 ? 38.663 85.393 115.485 1.00 19.11 38 ASP B CA 1
ATOM 1219 C C . ASP C 1 38 ? 38.066 86.743 115.033 1.00 14.50 38 ASP B C 1
ATOM 1220 O O . ASP C 1 38 ? 38.328 87.789 115.624 1.00 14.34 38 ASP B O 1
ATOM 1225 N N . GLU C 1 39 ? 37.328 86.689 113.943 1.00 13.28 39 GLU B N 1
ATOM 1226 C CA . GLU C 1 39 ? 36.670 87.832 113.368 1.00 14.52 39 GLU B CA 1
ATOM 1227 C C . GLU C 1 39 ? 35.197 87.491 113.305 1.00 17.19 39 GLU B C 1
ATOM 1228 O O . GLU C 1 39 ? 34.830 86.349 112.979 1.00 19.68 39 GLU B O 1
ATOM 1234 N N . GLU C 1 40 ? 34.356 88.508 113.525 1.00 15.10 40 GLU B N 1
ATOM 1235 C CA . GLU C 1 40 ? 32.931 88.322 113.343 1.00 14.75 40 GLU B CA 1
ATOM 1236 C C . GLU C 1 40 ? 32.418 89.377 112.355 1.00 13.27 40 GLU B C 1
ATOM 1237 O O . GLU C 1 40 ? 32.820 90.531 112.410 1.00 12.50 40 GLU B O 1
ATOM 1243 N N . HIS C 1 41 ? 31.536 88.954 111.500 1.00 12.49 41 HIS B N 1
ATOM 1244 C CA . HIS C 1 41 ? 30.809 89.819 110.568 1.00 13.40 41 HIS B CA 1
ATOM 1245 C C . HIS C 1 41 ? 29.340 89.763 110.896 1.00 16.26 41 HIS B C 1
ATOM 1246 O O . HIS C 1 41 ? 28.792 88.638 110.932 1.00 18.30 41 HIS B O 1
ATOM 1253 N N . ALA C 1 42 ? 28.727 90.897 111.120 1.00 13.47 42 ALA B N 1
ATOM 1254 C CA . ALA C 1 42 ? 27.277 90.909 111.394 1.00 14.09 42 ALA B CA 1
ATOM 1255 C C . ALA C 1 42 ? 26.535 91.570 110.255 1.00 15.38 42 ALA B C 1
ATOM 1256 O O . ALA C 1 42 ? 26.894 92.712 109.835 1.00 11.22 42 ALA B O 1
ATOM 1258 N N . PHE C 1 43 ? 25.464 90.922 109.798 1.00 14.18 43 PHE B N 1
ATOM 1259 C CA . PHE C 1 43 ? 24.659 91.406 108.705 1.00 14.82 43 PHE B CA 1
ATOM 1260 C C . PHE C 1 43 ? 23.226 91.632 109.164 1.00 17.78 43 PHE B C 1
ATOM 1261 O O . PHE C 1 43 ? 22.423 90.677 109.268 1.00 14.99 43 PHE B O 1
ATOM 1269 N N . PRO C 1 44 ? 22.862 92.888 109.399 1.00 15.54 44 PRO B N 1
ATOM 1270 C CA . PRO C 1 44 ? 21.490 93.127 109.831 1.00 16.06 44 PRO B CA 1
ATOM 1271 C C . PRO C 1 44 ? 20.492 92.837 108.704 1.00 17.02 44 PRO B C 1
A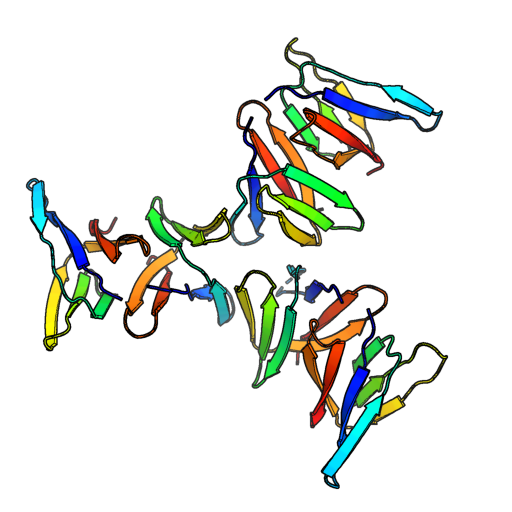TOM 1272 O O . PRO C 1 44 ? 20.787 93.038 107.529 1.00 15.55 44 PRO B O 1
ATOM 1276 N N . GLY C 1 45 ? 19.317 92.359 109.096 1.00 16.08 45 GLY B N 1
ATOM 1277 C CA . GLY C 1 45 ? 18.211 92.150 108.174 1.00 14.87 45 GLY B CA 1
ATOM 1278 C C . GLY C 1 45 ? 18.280 90.840 107.403 1.00 12.90 45 GLY B C 1
ATOM 1279 O O . GLY C 1 45 ? 17.431 90.612 106.536 1.00 14.50 45 GLY B O 1
ATOM 1280 N N . LEU C 1 46 ? 19.285 90.008 107.650 1.00 10.97 46 LEU B N 1
ATOM 1281 C CA . LEU C 1 46 ? 19.441 88.776 106.936 1.00 12.68 46 LEU B CA 1
ATOM 1282 C C . LEU C 1 46 ? 19.004 87.572 107.837 1.00 12.30 46 LEU B C 1
ATOM 1283 O O . LEU C 1 46 ? 18.869 87.700 109.064 1.00 11.77 46 LEU B O 1
ATOM 1288 N N . ALA C 1 47 ? 18.763 86.454 107.169 1.00 14.69 47 ALA B N 1
ATOM 1289 C CA . ALA C 1 47 ? 18.479 85.161 107.810 1.00 14.80 47 ALA B CA 1
ATOM 1290 C C . ALA C 1 47 ? 19.365 84.123 107.128 1.00 14.65 47 ALA B C 1
ATOM 1291 O O . ALA C 1 47 ? 19.925 84.345 106.022 1.00 14.05 47 ALA B O 1
ATOM 1293 N N . ILE C 1 48 ? 19.443 82.953 107.746 1.00 15.06 48 ILE B N 1
ATOM 1294 C CA . ILE C 1 48 ? 20.160 81.843 107.136 1.00 14.22 48 ILE B CA 1
ATOM 1295 C C . ILE C 1 48 ? 19.164 81.084 106.260 1.00 15.29 48 ILE B C 1
ATOM 1296 O O . ILE C 1 48 ? 18.215 80.505 106.748 1.00 13.44 48 ILE B O 1
ATOM 1301 N N . GLY C 1 49 ? 19.414 81.068 104.955 1.00 13.06 49 GLY B N 1
ATOM 1302 C CA . GLY C 1 49 ? 18.516 80.504 103.977 1.00 14.83 49 GLY B CA 1
ATOM 1303 C C . GLY C 1 49 ? 18.754 79.032 103.709 1.00 13.78 49 GLY B C 1
ATOM 1304 O O . GLY C 1 49 ? 17.810 78.233 103.576 1.00 13.56 49 GLY B O 1
ATOM 1305 N N . ARG C 1 50 ? 20.017 78.649 103.660 1.00 14.34 50 ARG B N 1
ATOM 1306 C CA . ARG C 1 50 ? 20.354 77.315 103.238 1.00 14.67 50 ARG B CA 1
ATOM 1307 C C . ARG C 1 50 ? 21.706 76.903 103.766 1.00 12.26 50 ARG B C 1
ATOM 1308 O O . ARG C 1 50 ? 22.611 77.748 103.847 1.00 16.60 50 ARG B O 1
ATOM 1316 N N . VAL C 1 51 ? 21.834 75.640 104.106 1.00 11.57 51 VAL B N 1
ATOM 1317 C CA . VAL C 1 51 ? 23.098 75.059 104.550 1.00 12.41 51 VAL B CA 1
ATOM 1318 C C . VAL C 1 51 ? 23.263 73.812 103.776 1.00 10.77 51 VAL B C 1
ATOM 1319 O O . VAL C 1 51 ? 22.417 72.862 103.861 1.00 9.41 51 VAL B O 1
ATOM 1323 N N . ASP C 1 52 ? 24.340 73.746 102.982 1.00 12.00 52 ASP B N 1
ATOM 1324 C CA . ASP C 1 52 ? 24.584 72.576 102.127 1.00 12.40 52 ASP B CA 1
ATOM 1325 C C . ASP C 1 52 ? 25.895 71.970 102.556 1.00 14.61 52 ASP B C 1
ATOM 1326 O O . ASP C 1 52 ? 26.988 72.574 102.415 1.00 12.52 52 ASP B O 1
ATOM 1331 N N . LEU C 1 53 ? 25.800 70.778 103.079 1.00 16.66 53 LEU B N 1
ATOM 1332 C CA . LEU C 1 53 ? 26.929 70.111 103.718 1.00 21.01 53 LEU B CA 1
ATOM 1333 C C . LEU C 1 53 ? 27.815 69.460 102.683 1.00 22.77 53 LEU B C 1
ATOM 1334 O O . LEU C 1 53 ? 28.954 69.209 102.971 1.00 24.93 53 LEU B O 1
ATOM 1339 N N . ARG C 1 54 ? 27.297 69.174 101.493 1.00 21.22 54 ARG B N 1
ATOM 1340 C CA . ARG C 1 54 ? 28.129 68.610 100.427 1.00 27.79 54 ARG B CA 1
ATOM 1341 C C . ARG C 1 54 ? 29.131 69.686 100.040 1.00 26.00 54 ARG B C 1
ATOM 1342 O O . ARG C 1 54 ? 30.337 69.456 100.082 1.00 31.95 54 ARG B O 1
ATOM 1350 N N . SER C 1 55 ? 28.601 70.857 99.688 1.00 27.37 55 SER B N 1
ATOM 1351 C CA . SER C 1 55 ? 29.387 71.931 99.126 1.00 26.49 55 SER B CA 1
ATOM 1352 C C . SER C 1 55 ? 30.072 72.775 100.145 1.00 24.54 55 SER B C 1
ATOM 1353 O O . SER C 1 55 ? 30.980 73.499 99.800 1.00 25.41 55 SER B O 1
ATOM 1356 N N . GLY C 1 56 ? 29.646 72.726 101.395 1.00 21.14 56 GLY B N 1
ATOM 1357 C CA . GLY C 1 56 ? 30.125 73.600 102.403 1.00 19.73 56 GLY B CA 1
ATOM 1358 C C . GLY C 1 56 ? 29.629 75.010 102.321 1.00 22.29 56 GLY B C 1
ATOM 1359 O O . GLY C 1 56 ? 30.203 75.880 102.927 1.00 37.28 56 GLY B O 1
ATOM 1360 N N . VAL C 1 57 ? 28.545 75.260 101.626 1.00 17.38 57 VAL B N 1
ATOM 1361 C CA . VAL C 1 57 ? 28.042 76.626 101.488 1.00 16.43 57 VAL B CA 1
ATOM 1362 C C . VAL C 1 57 ? 26.858 76.904 102.397 1.00 17.44 57 VAL B C 1
ATOM 1363 O O . VAL C 1 57 ? 25.853 76.111 102.410 1.00 14.50 57 VAL B O 1
ATOM 1367 N N . ILE C 1 58 ? 26.924 78.001 103.105 1.00 13.85 58 ILE B N 1
ATOM 1368 C CA . ILE C 1 58 ? 25.840 78.541 103.880 1.00 15.64 58 ILE B CA 1
ATOM 1369 C C . ILE C 1 58 ? 25.367 79.824 103.182 1.00 18.06 58 ILE B C 1
ATOM 1370 O O . ILE C 1 58 ? 26.156 80.786 103.086 1.00 19.15 58 ILE B O 1
ATOM 1375 N N . SER C 1 59 ? 24.135 79.857 102.702 1.00 16.27 59 SER B N 1
ATOM 1376 C CA . SER C 1 59 ? 23.575 81.012 101.958 1.00 16.64 59 SER B CA 1
ATOM 1377 C C . SER C 1 59 ? 22.706 81.860 102.814 1.00 20.91 59 SER B C 1
ATOM 1378 O O . SER C 1 59 ? 21.813 81.340 103.495 1.00 22.55 59 SER B O 1
ATOM 1381 N N . LEU C 1 60 ? 22.960 83.164 102.840 1.00 19.08 60 LEU B N 1
ATOM 1382 C CA . LEU C 1 60 ? 22.114 84.104 103.564 1.00 16.68 60 LEU B CA 1
ATOM 1383 C C . LEU C 1 60 ? 21.087 84.729 102.660 1.00 19.79 60 LEU B C 1
ATOM 1384 O O . LEU C 1 60 ? 21.320 84.877 101.459 1.00 20.68 60 LEU B O 1
ATOM 1389 N N . ILE C 1 61 ? 19.936 85.082 103.218 1.00 19.62 61 ILE B N 1
ATOM 1390 C CA . ILE C 1 61 ? 18.871 85.701 102.467 1.00 16.63 61 ILE B CA 1
ATOM 1391 C C . ILE C 1 61 ? 18.296 86.831 103.272 1.00 16.83 61 ILE B C 1
ATOM 1392 O O . ILE C 1 61 ? 18.510 86.924 104.474 1.00 16.15 61 ILE B O 1
ATOM 1397 N N . GLU C 1 62 ? 17.501 87.673 102.629 1.00 19.65 62 GLU B N 1
ATOM 1398 C CA . GLU C 1 62 ? 16.742 88.703 103.338 1.00 21.71 62 GLU B CA 1
ATOM 1399 C C . GLU C 1 62 ? 15.734 88.051 104.255 1.00 23.73 62 GLU B C 1
ATOM 1400 O O . GLU C 1 62 ? 15.061 87.117 103.875 1.00 23.85 62 GLU B O 1
ATOM 1406 N N . GLU C 1 63 ? 15.640 88.551 105.478 1.00 24.33 63 GLU B N 1
ATOM 1407 C CA . GLU C 1 63 ? 14.711 88.061 106.474 1.00 28.08 63 GLU B CA 1
ATOM 1408 C C . GLU C 1 63 ? 13.269 87.894 105.998 1.00 33.90 63 GLU B C 1
ATOM 1409 O O . GLU C 1 63 ? 12.702 86.843 106.196 1.00 39.71 63 GLU B O 1
ATOM 1415 N N . GLN C 1 64 ? 12.674 88.917 105.405 1.00 37.75 64 GLN B N 1
ATOM 1416 C CA . GLN C 1 64 ? 11.250 88.828 104.924 1.00 47.33 64 GLN B CA 1
ATOM 1417 C C . GLN C 1 64 ? 10.343 87.822 105.642 1.00 41.34 64 GLN B C 1
ATOM 1418 O O . GLN C 1 64 ? 10.029 87.997 106.803 1.00 43.29 64 GLN B O 1
ATOM 1424 N N . CYS D 1 2 ? 32.631 65.254 106.528 1.00 46.16 2 CYS C N 1
ATOM 1425 C CA . CYS D 1 2 ? 31.767 66.092 107.373 1.00 47.66 2 CYS C CA 1
ATOM 1426 C C . CYS D 1 2 ? 30.472 65.360 107.747 1.00 55.66 2 CYS C C 1
ATOM 1427 O O . CYS D 1 2 ? 29.811 64.760 106.904 1.00 53.37 2 CYS C O 1
ATOM 1430 N N . MET D 1 3 ? 30.089 65.503 109.007 1.00 51.84 3 MET C N 1
ATOM 1431 C CA . MET D 1 3 ? 28.843 65.016 109.542 1.00 52.82 3 MET C CA 1
ATOM 1432 C C . MET D 1 3 ? 28.077 66.248 110.047 1.00 46.04 3 MET C C 1
ATOM 1433 O O . MET D 1 3 ? 28.646 67.110 110.734 1.00 41.13 3 MET C O 1
ATOM 1438 N N . ALA D 1 4 ? 26.793 66.343 109.749 1.00 31.10 4 ALA C N 1
ATOM 1439 C CA . ALA D 1 4 ? 25.992 67.287 110.492 1.00 29.69 4 ALA C CA 1
ATOM 1440 C C . ALA D 1 4 ? 24.709 66.667 111.000 1.00 22.59 4 ALA C C 1
ATOM 1441 O O . ALA D 1 4 ? 24.202 65.713 110.407 1.00 22.98 4 ALA C O 1
ATOM 1443 N N . LYS D 1 5 ? 24.225 67.219 112.091 1.00 19.77 5 LYS C N 1
ATOM 1444 C CA . LYS D 1 5 ? 22.915 66.870 112.632 1.00 21.13 5 LYS C CA 1
ATOM 1445 C C . LYS D 1 5 ? 22.135 68.127 112.848 1.00 20.85 5 LYS C C 1
ATOM 1446 O O . LYS D 1 5 ? 22.733 69.210 113.111 1.00 20.49 5 LYS C O 1
ATOM 1452 N N . VAL D 1 6 ? 20.837 68.000 112.749 1.00 16.56 6 VAL C N 1
ATOM 1453 C CA . VAL D 1 6 ? 19.906 69.063 113.050 1.00 17.33 6 VAL C CA 1
ATOM 1454 C C . VAL D 1 6 ? 19.315 68.805 114.419 1.00 22.49 6 VAL C C 1
ATOM 1455 O O . VAL D 1 6 ? 18.918 67.666 114.728 1.00 16.92 6 VAL C O 1
ATOM 1459 N N . VAL D 1 7 ? 19.159 69.859 115.200 1.00 18.79 7 VAL C N 1
ATOM 1460 C CA . VAL D 1 7 ? 18.521 69.787 116.516 1.00 17.17 7 VAL C CA 1
ATOM 1461 C C . VAL D 1 7 ? 17.455 70.840 116.611 1.00 20.44 7 VAL C C 1
ATOM 1462 O O . VAL D 1 7 ? 17.632 71.961 116.127 1.00 19.42 7 VAL C O 1
ATOM 1466 N N . LEU D 1 8 ? 16.334 70.506 117.236 1.00 17.47 8 LEU C N 1
ATOM 1467 C CA . LEU D 1 8 ? 15.280 71.459 117.493 1.00 17.31 8 LEU C CA 1
ATOM 1468 C C . LEU D 1 8 ? 14.581 71.103 118.766 1.00 22.38 8 LEU C C 1
ATOM 1469 O O . LEU D 1 8 ? 14.660 69.976 119.242 1.00 16.50 8 LEU C O 1
ATOM 1474 N N . THR D 1 9 ? 13.959 72.102 119.355 1.00 22.50 9 THR C N 1
ATOM 1475 C CA . THR D 1 9 ? 13.260 71.969 120.619 1.00 30.91 9 THR C CA 1
ATOM 1476 C C . THR D 1 9 ? 11.822 72.342 120.378 1.00 36.47 9 THR C C 1
ATOM 1477 O O . THR D 1 9 ? 11.548 73.402 119.807 1.00 42.03 9 THR C O 1
ATOM 1481 N N . LYS D 1 10 ? 10.890 71.485 120.799 1.00 35.23 10 LYS C N 1
ATOM 1482 C CA . LYS D 1 10 ? 9.465 71.718 120.632 1.00 36.71 10 LYS C CA 1
ATOM 1483 C C . LYS D 1 10 ? 8.949 72.641 121.727 1.00 43.04 10 LYS C C 1
ATOM 1484 O O . LYS D 1 10 ? 9.685 72.988 122.674 1.00 39.53 10 LYS C O 1
ATOM 1490 N N . ALA D 1 11 ? 7.696 73.066 121.566 1.00 50.62 11 ALA C N 1
ATOM 1491 C CA . ALA D 1 11 ? 7.106 74.015 122.503 1.00 52.87 11 ALA C CA 1
ATOM 1492 C C . ALA D 1 11 ? 7.018 73.401 123.896 1.00 48.07 11 ALA C C 1
ATOM 1493 O O . ALA D 1 11 ? 7.171 74.103 124.860 1.00 48.44 11 ALA C O 1
ATOM 1495 N N . ASP D 1 12 ? 6.898 72.082 123.982 1.00 43.61 12 ASP C N 1
ATOM 1496 C CA . ASP D 1 12 ? 6.778 71.398 125.272 1.00 36.37 12 ASP C CA 1
ATOM 1497 C C . ASP D 1 12 ? 8.103 71.029 125.947 1.00 32.88 12 ASP C C 1
ATOM 1498 O O . ASP D 1 12 ? 8.100 70.400 127.012 1.00 27.48 12 ASP C O 1
ATOM 1503 N N . GLY D 1 13 ? 9.233 71.381 125.343 1.00 25.11 13 GLY C N 1
ATOM 1504 C CA . GLY D 1 13 ? 10.562 71.072 125.887 1.00 26.51 13 GLY C CA 1
ATOM 1505 C C . GLY D 1 13 ? 11.196 69.800 125.311 1.00 22.11 13 GLY C C 1
ATOM 1506 O O . GLY D 1 13 ? 12.372 69.550 125.553 1.00 22.67 13 GLY C O 1
ATOM 1507 N N . GLY D 1 14 ? 10.416 69.008 124.572 1.00 21.86 14 GLY C N 1
ATOM 1508 C CA . GLY D 1 14 ? 10.941 67.895 123.809 1.00 22.98 14 GLY C CA 1
ATOM 1509 C C . GLY D 1 14 ? 11.988 68.320 122.763 1.00 23.60 14 GLY C C 1
ATOM 1510 O O . GLY D 1 14 ? 11.837 69.334 122.121 1.00 23.74 14 GLY C O 1
ATOM 1511 N N . ARG D 1 15 ? 13.033 67.551 122.616 1.00 19.69 15 ARG C N 1
ATOM 1512 C CA . ARG D 1 15 ? 14.084 67.784 121.676 1.00 19.90 15 ARG C CA 1
ATOM 1513 C C . ARG D 1 15 ? 14.044 66.729 120.585 1.00 15.55 15 ARG C C 1
ATOM 1514 O O . ARG D 1 15 ? 13.790 65.557 120.882 1.00 13.26 15 ARG C O 1
ATOM 1522 N N . VAL D 1 16 ? 14.273 67.125 119.355 1.00 12.35 16 VAL C N 1
ATOM 1523 C CA . VAL D 1 16 ? 14.412 66.221 118.271 1.00 12.75 16 VAL C CA 1
ATOM 1524 C C . VAL D 1 16 ? 15.763 66.410 117.620 1.00 14.40 16 VAL C C 1
ATOM 1525 O O . VAL D 1 16 ? 16.208 67.544 117.414 1.00 14.52 16 VAL C O 1
ATOM 1529 N N . GLU D 1 17 ? 16.412 65.317 117.263 1.00 12.95 17 GLU C N 1
ATOM 1530 C CA . GLU D 1 17 ? 17.669 65.355 116.541 1.00 13.74 17 GLU C CA 1
ATOM 1531 C C . GLU D 1 17 ? 17.586 64.493 115.320 1.00 14.05 17 GLU C C 1
ATOM 1532 O O . GLU D 1 17 ? 17.048 63.391 115.373 1.00 10.76 17 GLU C O 1
ATOM 1538 N N . ILE D 1 18 ? 18.083 65.016 114.212 1.00 13.02 18 ILE C N 1
ATOM 1539 C CA A ILE D 1 18 ? 18.110 64.293 112.935 0.44 15.01 18 ILE C CA 1
ATOM 1540 C CA B ILE D 1 18 ? 18.103 64.305 112.929 0.56 14.16 18 ILE C CA 1
ATOM 1541 C C . ILE D 1 18 ? 19.541 64.182 112.496 1.00 15.44 18 ILE C C 1
ATOM 1542 O O . ILE D 1 18 ? 20.239 65.203 112.312 1.00 15.97 18 ILE C O 1
ATOM 1551 N N . GLY D 1 19 ? 19.983 62.942 112.303 1.00 13.78 19 GLY C N 1
ATOM 1552 C CA . GLY D 1 19 ? 21.357 62.680 111.832 1.00 15.10 19 GLY C CA 1
ATOM 1553 C C . GLY D 1 19 ? 21.479 62.579 110.325 1.00 14.98 19 GLY C C 1
ATOM 1554 O O . GLY D 1 19 ? 20.498 62.600 109.624 1.00 16.41 19 GLY C O 1
ATOM 1555 N N . ASP D 1 20 ? 22.701 62.459 109.860 1.00 18.81 20 ASP C N 1
ATOM 1556 C CA . ASP D 1 20 ? 23.024 62.243 108.439 1.00 20.28 20 ASP C CA 1
ATOM 1557 C C . ASP D 1 20 ? 22.439 63.319 107.526 1.00 16.95 20 ASP C C 1
ATOM 1558 O O . ASP D 1 20 ? 21.938 63.034 106.446 1.00 18.53 20 ASP C O 1
ATOM 1563 N N . VAL D 1 21 ? 22.543 64.547 107.964 1.00 18.44 21 VAL C N 1
ATOM 1564 C CA . VAL D 1 21 ? 21.960 65.673 107.262 1.00 19.00 21 VAL C CA 1
ATOM 1565 C C . VAL D 1 21 ? 22.857 66.048 106.057 1.00 16.94 21 VAL C C 1
ATOM 1566 O O . VAL D 1 21 ? 24.079 66.127 106.162 1.00 15.10 21 VAL C O 1
ATOM 1570 N N . LEU D 1 22 ? 22.193 66.304 104.939 1.00 19.53 22 LEU C N 1
ATOM 1571 C CA . LEU D 1 22 ? 22.846 66.749 103.741 1.00 16.14 22 LEU C CA 1
ATOM 1572 C C . LEU D 1 22 ? 22.576 68.219 103.472 1.00 16.02 22 LEU C C 1
ATOM 1573 O O . LEU D 1 22 ? 23.470 68.951 103.052 1.00 15.42 22 LEU C O 1
ATOM 1578 N N . GLU D 1 23 ? 21.333 68.648 103.596 1.00 17.09 23 GLU C N 1
ATOM 1579 C CA . GLU D 1 23 ? 20.938 70.012 103.282 1.00 18.09 23 GLU C CA 1
ATOM 1580 C C . GLU D 1 23 ? 19.837 70.448 104.217 1.00 16.64 23 GLU C C 1
ATOM 1581 O O . GLU D 1 23 ? 18.975 69.610 104.638 1.00 18.18 23 GLU C O 1
ATOM 1587 N N . VAL D 1 24 ? 19.869 71.730 104.595 1.00 13.58 24 VAL C N 1
ATOM 1588 C CA . VAL D 1 24 ? 18.853 72.354 105.399 1.00 15.02 24 VAL C CA 1
ATOM 1589 C C . VAL D 1 24 ? 18.474 73.627 104.671 1.00 17.06 24 VAL C C 1
ATOM 1590 O O . VAL D 1 24 ? 19.368 74.409 104.259 1.00 14.76 24 VAL C O 1
ATOM 1594 N N . ARG D 1 25 ? 17.171 73.858 104.455 1.00 14.95 25 ARG C N 1
ATOM 1595 C CA . ARG D 1 25 ? 16.727 75.025 103.722 1.00 16.07 25 ARG C CA 1
ATOM 1596 C C . ARG D 1 25 ? 15.539 75.651 104.458 1.00 18.56 25 ARG C C 1
ATOM 1597 O O . ARG D 1 25 ? 14.574 74.939 104.803 1.00 18.33 25 ARG C O 1
ATOM 1605 N N . ALA D 1 26 ? 15.540 76.973 104.619 1.00 15.00 26 ALA C N 1
ATOM 1606 C CA . ALA D 1 26 ? 14.423 77.708 105.142 1.00 18.95 26 ALA C CA 1
ATOM 1607 C C . ALA D 1 26 ? 13.681 78.345 104.000 1.00 22.36 26 ALA C C 1
ATOM 1608 O O . ALA D 1 26 ? 14.226 79.182 103.311 1.00 22.71 26 ALA C O 1
ATOM 1610 N N . GLU D 1 27 ? 12.450 77.898 103.772 1.00 21.21 27 GLU C N 1
ATOM 1611 C CA . GLU D 1 27 ? 11.595 78.454 102.728 1.00 24.83 27 GLU C CA 1
ATOM 1612 C C . GLU D 1 27 ? 10.129 78.177 103.029 1.00 22.99 27 GLU C C 1
ATOM 1613 O O . GLU D 1 27 ? 9.791 77.177 103.643 1.00 26.84 27 GLU C O 1
ATOM 1619 N N . GLY D 1 28 ? 9.285 79.099 102.616 1.00 23.97 28 GLY C N 1
ATOM 1620 C CA . GLY D 1 28 ? 7.848 79.014 102.754 1.00 23.45 28 GLY C CA 1
ATOM 1621 C C . GLY D 1 28 ? 7.388 78.767 104.169 1.00 25.05 28 GLY C C 1
ATOM 1622 O O . GLY D 1 28 ? 6.533 77.908 104.388 1.00 25.34 28 GLY C O 1
ATOM 1623 N N . GLY D 1 29 ? 7.976 79.481 105.135 1.00 23.20 29 GLY C N 1
ATOM 1624 C CA . GLY D 1 29 ? 7.590 79.362 106.518 1.00 22.37 29 GLY C CA 1
ATOM 1625 C C . GLY D 1 29 ? 8.058 78.115 107.259 1.00 26.79 29 GLY C C 1
ATOM 1626 O O . GLY D 1 29 ? 7.659 77.912 108.404 1.00 28.68 29 GLY C O 1
ATOM 1627 N N . ALA D 1 30 ? 8.919 77.297 106.646 1.00 20.67 30 ALA C N 1
ATOM 1628 C CA . ALA D 1 30 ? 9.324 76.043 107.209 1.00 15.81 30 ALA C CA 1
ATOM 1629 C C . ALA D 1 30 ? 10.799 75.829 106.990 1.00 17.55 30 ALA C C 1
ATOM 1630 O O . ALA D 1 30 ? 11.415 76.509 106.159 1.00 22.93 30 ALA C O 1
ATOM 1632 N N . VAL D 1 31 ? 11.359 74.886 107.721 1.00 16.22 31 VAL C N 1
ATOM 1633 C CA . VAL D 1 31 ? 12.686 74.383 107.460 1.00 15.76 31 VAL C CA 1
ATOM 1634 C C . VAL D 1 31 ? 12.566 72.945 106.924 1.00 19.14 31 VAL C C 1
ATOM 1635 O O . VAL D 1 31 ? 11.883 72.104 107.526 1.00 19.05 31 VAL C O 1
ATOM 1639 N N . ARG D 1 32 ? 13.178 72.706 105.790 1.00 17.17 32 ARG C N 1
ATOM 1640 C CA . ARG D 1 32 ? 13.268 71.387 105.175 1.00 17.75 32 ARG C CA 1
ATOM 1641 C C . ARG D 1 32 ? 14.657 70.809 105.351 1.00 20.29 32 ARG C C 1
ATOM 1642 O O . ARG D 1 32 ? 15.670 71.466 105.050 1.00 18.96 32 ARG C O 1
ATOM 1650 N N . VAL D 1 33 ? 14.710 69.601 105.866 1.00 19.36 33 VAL C N 1
ATOM 1651 C CA . VAL D 1 33 ? 15.956 68.903 106.162 1.00 19.47 33 VAL C CA 1
ATOM 1652 C C . VAL D 1 33 ? 16.038 67.677 105.264 1.00 23.03 33 VAL C C 1
ATOM 1653 O O . VAL D 1 33 ? 15.153 66.764 105.355 1.00 18.41 33 VAL C O 1
ATOM 1657 N N . THR D 1 34 ? 17.067 67.623 104.394 1.00 15.34 34 THR C N 1
ATOM 1658 C CA . THR D 1 34 ? 17.248 66.427 103.567 1.00 16.12 34 THR C CA 1
ATOM 1659 C C . THR D 1 34 ? 18.370 65.625 104.154 1.00 15.50 34 THR C C 1
ATOM 1660 O O . THR D 1 34 ? 19.404 66.199 104.551 1.00 15.95 34 THR C O 1
ATOM 1664 N N . THR D 1 35 ? 18.240 64.292 104.179 1.00 15.13 35 THR C N 1
ATOM 1665 C CA . THR D 1 35 ? 19.290 63.444 104.760 1.00 16.12 35 THR C CA 1
ATOM 1666 C C . THR D 1 35 ? 19.898 62.557 103.743 1.00 18.18 35 THR C C 1
ATOM 1667 O O . THR D 1 35 ? 19.438 62.482 102.639 1.00 22.45 35 THR C O 1
ATOM 1671 N N . LEU D 1 36 ? 20.957 61.854 104.138 1.00 23.62 36 LEU C N 1
ATOM 1672 C CA . LEU D 1 36 ? 21.706 60.963 103.279 1.00 27.52 36 LEU C CA 1
ATOM 1673 C C . LEU D 1 36 ? 20.937 59.788 102.793 1.00 27.07 36 LEU C C 1
ATOM 1674 O O . LEU D 1 36 ? 21.372 59.187 101.779 1.00 31.25 36 LEU C O 1
ATOM 1679 N N . PHE D 1 37 ? 19.777 59.454 103.400 1.00 31.37 37 PHE C N 1
ATOM 1680 C CA . PHE D 1 37 ? 19.024 58.371 102.862 1.00 32.51 37 PHE C CA 1
ATOM 1681 C C . PHE D 1 37 ? 17.918 58.697 101.909 1.00 38.69 37 PHE C C 1
ATOM 1682 O O . PHE D 1 37 ? 16.996 57.916 101.805 1.00 34.75 37 PHE C O 1
ATOM 1690 N N . ASP D 1 38 ? 17.987 59.894 101.311 1.00 25.92 38 ASP C N 1
ATOM 1691 C CA . ASP D 1 38 ? 16.906 60.428 100.459 1.00 32.62 38 ASP C CA 1
ATOM 1692 C C . ASP D 1 38 ? 15.587 60.516 101.242 1.00 30.55 38 ASP C C 1
ATOM 1693 O O . ASP D 1 38 ? 14.535 60.124 100.759 1.00 46.08 38 ASP C O 1
ATOM 1698 N N . GLU D 1 39 ? 15.672 60.998 102.472 1.00 24.93 39 GLU C N 1
ATOM 1699 C CA . GLU D 1 39 ? 14.524 61.211 103.318 1.00 21.64 39 GLU C CA 1
ATOM 1700 C C . GLU D 1 39 ? 14.473 62.731 103.627 1.00 24.50 39 GLU C C 1
ATOM 1701 O O . GLU D 1 39 ? 15.532 63.413 103.708 1.00 32.18 39 GLU C O 1
ATOM 1707 N N . GLU D 1 40 ? 13.260 63.239 103.722 1.00 26.72 40 GLU C N 1
ATOM 1708 C CA . GLU D 1 40 ? 13.108 64.684 103.896 1.00 35.07 40 GLU C CA 1
ATOM 1709 C C . GLU D 1 40 ? 12.162 64.937 105.048 1.00 23.91 40 GLU C C 1
ATOM 1710 O O . GLU D 1 40 ? 11.155 64.248 105.139 1.00 26.30 40 GLU C O 1
ATOM 1716 N N . HIS D 1 41 ? 12.511 65.870 105.910 1.00 15.35 41 HIS C N 1
ATOM 1717 C CA . HIS D 1 41 ? 11.692 66.265 107.043 1.00 17.76 41 HIS C CA 1
ATOM 1718 C C . HIS D 1 41 ? 11.381 67.726 106.908 1.00 24.24 41 HIS C C 1
ATOM 1719 O O . HIS D 1 41 ? 12.324 68.544 106.791 1.00 33.62 41 HIS C O 1
ATOM 1726 N N . ALA D 1 42 ? 10.089 68.096 106.973 1.00 17.56 42 ALA C N 1
ATOM 1727 C CA . ALA D 1 42 ? 9.723 69.500 106.978 1.00 18.62 42 ALA C CA 1
ATOM 1728 C C . ALA D 1 42 ? 9.233 69.945 108.350 1.00 25.24 42 ALA C C 1
ATOM 1729 O O . ALA D 1 42 ? 8.345 69.277 108.922 1.00 21.98 42 ALA C O 1
ATOM 1731 N N . PHE D 1 43 ? 9.714 71.099 108.822 1.00 14.93 43 PHE C N 1
ATOM 1732 C CA . PHE D 1 43 ? 9.302 71.639 110.090 1.00 15.10 43 PHE C CA 1
ATOM 1733 C C . PHE D 1 43 ? 8.665 73.009 109.924 1.00 13.41 43 PHE C C 1
ATOM 1734 O O . PHE D 1 43 ? 9.379 74.025 109.820 1.00 14.44 43 PHE C O 1
ATOM 1742 N N . PRO D 1 44 ? 7.354 73.080 109.922 1.00 11.89 44 PRO C N 1
ATOM 1743 C CA . PRO D 1 44 ? 6.724 74.368 109.744 1.00 13.12 44 PRO C CA 1
ATOM 1744 C C . PRO D 1 44 ? 6.976 75.277 110.966 1.00 14.01 44 PRO C C 1
ATOM 1745 O O . PRO D 1 44 ? 7.043 74.805 112.119 1.00 12.99 44 PRO C O 1
ATOM 1749 N N . GLY D 1 45 ? 7.086 76.569 110.690 1.00 14.46 45 GLY C N 1
ATOM 1750 C CA . GLY D 1 45 ? 7.159 77.571 111.727 1.00 15.22 45 GLY C CA 1
ATOM 1751 C C . GLY D 1 45 ? 8.580 77.774 112.273 1.00 15.94 45 GLY C C 1
ATOM 1752 O O . GLY D 1 45 ? 8.761 78.583 113.187 1.00 17.48 45 GLY C O 1
ATOM 1753 N N . LEU D 1 46 ? 9.567 77.041 111.765 1.00 15.20 46 LEU C N 1
ATOM 1754 C CA . LEU D 1 46 ? 10.914 77.127 112.275 1.00 14.46 46 LEU C CA 1
ATOM 1755 C C . LEU D 1 46 ? 11.813 77.918 111.275 1.00 14.87 46 LEU C C 1
ATOM 1756 O O . LEU D 1 46 ? 11.454 78.147 110.131 1.00 14.89 46 LEU C O 1
ATOM 1761 N N . ALA D 1 47 ? 12.953 78.341 111.802 1.00 16.95 47 ALA C N 1
ATOM 1762 C CA . ALA D 1 47 ? 14.022 79.002 111.033 1.00 16.61 47 ALA C CA 1
ATOM 1763 C C . ALA D 1 47 ? 15.335 78.357 111.453 1.00 16.70 47 ALA C C 1
ATOM 1764 O O . ALA D 1 47 ? 15.422 77.663 112.466 1.00 16.20 47 ALA C O 1
ATOM 1766 N N . ILE D 1 48 ? 16.393 78.617 110.679 1.00 16.63 48 ILE C N 1
ATOM 1767 C CA . ILE D 1 48 ? 17.700 78.104 111.021 1.00 15.28 48 ILE C CA 1
ATOM 1768 C C . ILE D 1 48 ? 18.377 79.121 111.946 1.00 13.91 48 ILE C C 1
ATOM 1769 O O . ILE D 1 48 ? 18.670 80.246 111.554 1.00 13.47 48 ILE C O 1
ATOM 1774 N N . GLY D 1 49 ? 18.645 78.709 113.167 1.00 17.03 49 GLY C N 1
ATOM 1775 C CA . GLY D 1 49 ? 19.148 79.614 114.201 1.00 11.86 49 GLY C CA 1
ATOM 1776 C C . GLY D 1 49 ? 20.651 79.669 114.303 1.00 11.64 49 GLY C C 1
ATOM 1777 O O . GLY D 1 49 ? 21.192 80.695 114.554 1.00 11.17 49 GLY C O 1
ATOM 1778 N N . ARG D 1 50 ? 21.284 78.535 114.114 1.00 12.53 50 ARG C N 1
ATOM 1779 C CA . ARG D 1 50 ? 22.706 78.435 114.346 1.00 13.00 50 ARG C CA 1
ATOM 1780 C C . ARG D 1 50 ? 23.291 77.286 113.547 1.00 12.96 50 ARG C C 1
ATOM 1781 O O . ARG D 1 50 ? 22.672 76.251 113.426 1.00 11.94 50 ARG C O 1
ATOM 1789 N N . VAL D 1 51 ? 24.478 77.476 113.020 1.00 10.15 51 VAL C N 1
ATOM 1790 C CA . VAL D 1 51 ? 25.270 76.452 112.369 1.00 11.22 51 VAL C CA 1
ATOM 1791 C C . VAL D 1 51 ? 26.608 76.474 112.995 1.00 10.09 51 VAL C C 1
ATOM 1792 O O . VAL D 1 51 ? 27.314 77.497 112.966 1.00 8.71 51 VAL C O 1
ATOM 1796 N N . ASP D 1 52 ? 27.003 75.358 113.605 1.00 11.23 52 ASP C N 1
ATOM 1797 C CA . ASP D 1 52 ? 28.281 75.278 114.339 1.00 13.61 52 ASP C CA 1
ATOM 1798 C C . ASP D 1 52 ? 29.119 74.217 113.663 1.00 14.94 52 ASP C C 1
ATOM 1799 O O . ASP D 1 52 ? 28.792 73.006 113.666 1.00 15.09 52 ASP C O 1
ATOM 1804 N N . LEU D 1 53 ? 30.203 74.680 113.071 1.00 14.56 53 LEU C N 1
ATOM 1805 C CA . LEU D 1 53 ? 31.021 73.863 112.197 1.00 16.96 53 LEU C CA 1
ATOM 1806 C C . LEU D 1 53 ? 31.952 72.972 113.023 1.00 18.62 53 LEU C C 1
ATOM 1807 O O . LEU D 1 53 ? 32.403 71.973 112.515 1.00 23.64 53 LEU C O 1
ATOM 1812 N N . ARG D 1 54 ? 32.258 73.364 114.260 1.00 20.79 54 ARG C N 1
ATOM 1813 C CA . ARG D 1 54 ? 33.092 72.524 115.109 1.00 25.36 54 ARG C CA 1
ATOM 1814 C C . ARG D 1 54 ? 32.323 71.262 115.401 1.00 26.65 54 ARG C C 1
ATOM 1815 O O . ARG D 1 54 ? 32.804 70.154 115.128 1.00 23.87 54 ARG C O 1
ATOM 1823 N N . SER D 1 55 ? 31.114 71.448 115.931 1.00 24.10 55 SER C N 1
ATOM 1824 C CA . SER D 1 55 ? 30.307 70.346 116.429 1.00 26.21 55 SER C CA 1
ATOM 1825 C C . SER D 1 55 ? 29.518 69.652 115.379 1.00 25.58 55 SER C C 1
ATOM 1826 O O . SER D 1 55 ? 29.052 68.576 115.611 1.00 35.66 55 SER C O 1
ATOM 1829 N N . GLY D 1 56 ? 29.326 70.263 114.225 1.00 24.92 56 GLY C N 1
ATOM 1830 C CA . GLY D 1 56 ? 28.488 69.746 113.197 1.00 22.68 56 GLY C CA 1
ATOM 1831 C C . GLY D 1 56 ? 27.000 69.898 113.500 1.00 24.16 56 GLY C C 1
ATOM 1832 O O . GLY D 1 56 ? 26.194 69.250 112.868 1.00 39.09 56 GLY C O 1
ATOM 1833 N N . VAL D 1 57 ? 26.619 70.798 114.397 1.00 17.44 57 VAL C N 1
ATOM 1834 C CA . VAL D 1 57 ? 25.235 70.956 114.744 1.00 15.65 57 VAL C CA 1
ATOM 1835 C C . VAL D 1 57 ? 24.581 72.149 114.091 1.00 15.40 57 VAL C C 1
ATOM 1836 O O . VAL D 1 57 ? 25.108 73.273 114.169 1.00 16.33 57 VAL C O 1
ATOM 1840 N N . ILE D 1 58 ? 23.422 71.928 113.499 1.00 11.79 58 ILE C N 1
ATOM 1841 C CA . ILE D 1 58 ? 22.570 72.947 112.980 1.00 13.67 58 ILE C CA 1
ATOM 1842 C C . ILE D 1 58 ? 21.335 73.029 113.886 1.00 17.31 58 ILE C C 1
ATOM 1843 O O . ILE D 1 58 ? 20.580 72.031 113.967 1.00 18.63 58 ILE C O 1
ATOM 1848 N N . SER D 1 59 ? 21.123 74.150 114.552 1.00 15.29 59 SER C N 1
ATOM 1849 C CA . SER D 1 59 ? 20.018 74.349 115.504 1.00 19.78 59 SER C CA 1
ATOM 1850 C C . SER D 1 59 ? 18.905 75.114 114.875 1.00 21.57 59 SER C C 1
ATOM 1851 O O . SER D 1 59 ? 19.123 76.178 114.295 1.00 15.37 59 SER C O 1
ATOM 1854 N N . LEU D 1 60 ? 17.674 74.594 114.977 1.00 15.35 60 LEU C N 1
ATOM 1855 C CA . LEU D 1 60 ? 16.505 75.311 114.501 1.00 15.71 60 LEU C CA 1
ATOM 1856 C C . LEU D 1 60 ? 15.825 76.059 115.633 1.00 17.84 60 LEU C C 1
ATOM 1857 O O . LEU D 1 60 ? 15.916 75.665 116.771 1.00 19.58 60 LEU C O 1
ATOM 1862 N N . ILE D 1 61 ? 15.152 77.157 115.310 1.00 18.17 61 ILE C N 1
ATOM 1863 C CA . ILE D 1 61 ? 14.467 77.973 116.277 1.00 18.67 61 ILE C CA 1
ATOM 1864 C C . ILE D 1 61 ? 13.116 78.363 115.726 1.00 18.03 61 ILE C C 1
ATOM 1865 O O . ILE D 1 61 ? 12.869 78.252 114.547 1.00 15.59 61 ILE C O 1
ATOM 1870 N N . GLU D 1 62 ? 12.247 78.865 116.584 1.00 20.71 62 GLU C N 1
ATOM 1871 C CA . GLU D 1 62 ? 10.969 79.415 116.149 1.00 25.15 62 GLU C CA 1
ATOM 1872 C C . GLU D 1 62 ? 11.209 80.639 115.285 1.00 30.47 62 GLU C C 1
ATOM 1873 O O . GLU D 1 62 ? 12.049 81.490 115.618 1.00 23.37 62 GLU C O 1
ATOM 1879 N N . GLU D 1 63 ? 10.503 80.721 114.161 1.00 23.43 63 GLU C N 1
ATOM 1880 C CA . GLU D 1 63 ? 10.629 81.839 113.253 1.00 36.35 63 GLU C CA 1
ATOM 1881 C C . GLU D 1 63 ? 10.052 83.056 114.019 1.00 37.14 63 GLU C C 1
ATOM 1882 O O . GLU D 1 63 ? 9.050 82.902 114.730 1.00 36.94 63 GLU C O 1
ATOM 1888 N N . GLN D 1 64 ? 10.760 84.186 114.041 1.00 38.26 64 GLN C N 1
ATOM 1889 C CA . GLN D 1 64 ? 10.327 85.334 114.870 1.00 44.44 64 GLN C CA 1
ATOM 1890 C C . GLN D 1 64 ? 10.486 86.623 114.106 1.00 42.51 64 GLN C C 1
ATOM 1891 O O . GLN D 1 64 ? 9.563 87.018 113.390 1.00 49.00 64 GLN C O 1
ATOM 1897 N N . CYS E 1 2 ? 57.891 95.754 96.612 1.00 52.29 2 CYS E N 1
ATOM 1898 C CA . CYS E 1 2 ? 57.037 95.118 95.603 1.00 51.78 2 CYS E CA 1
ATOM 1899 C C . CYS E 1 2 ? 57.584 95.338 94.175 1.00 48.50 2 CYS E C 1
ATOM 1900 O O . CYS E 1 2 ? 57.953 96.435 93.799 1.00 54.96 2 CYS E O 1
ATOM 1903 N N . MET E 1 3 ? 57.544 94.269 93.404 1.00 34.70 3 MET E N 1
ATOM 1904 C CA A MET E 1 3 ? 57.867 94.280 91.990 0.70 33.72 3 MET E CA 1
ATOM 1905 C CA B MET E 1 3 ? 57.862 94.288 91.986 0.30 36.14 3 MET E CA 1
ATOM 1906 C C . MET E 1 3 ? 56.627 93.821 91.254 1.00 36.68 3 MET E C 1
ATOM 1907 O O . MET E 1 3 ? 55.976 92.840 91.624 1.00 54.66 3 MET E O 1
ATOM 1916 N N . ALA E 1 4 ? 56.224 94.545 90.221 1.00 36.82 4 ALA E N 1
ATOM 1917 C CA . ALA E 1 4 ? 55.157 94.040 89.387 1.00 29.42 4 ALA E CA 1
ATOM 1918 C C . ALA E 1 4 ? 55.525 94.025 87.918 1.00 24.15 4 ALA E C 1
ATOM 1919 O O . ALA E 1 4 ? 56.380 94.822 87.480 1.00 22.32 4 ALA E O 1
ATOM 1921 N N . LYS E 1 5 ? 54.962 93.051 87.239 1.00 24.70 5 LYS E N 1
ATOM 1922 C CA . LYS E 1 5 ? 55.164 92.898 85.806 1.00 24.11 5 LYS E CA 1
ATOM 1923 C C . LYS E 1 5 ? 53.829 92.786 85.147 1.00 25.84 5 LYS E C 1
ATOM 1924 O O . LYS E 1 5 ? 52.863 92.281 85.753 1.00 24.16 5 LYS E O 1
ATOM 1930 N N . VAL E 1 6 ? 53.803 93.200 83.895 1.00 20.84 6 VAL E N 1
ATOM 1931 C CA . VAL E 1 6 ? 52.679 93.019 83.020 1.00 19.95 6 VAL E CA 1
ATOM 1932 C C . VAL E 1 6 ? 52.938 91.855 82.110 1.00 22.09 6 VAL E C 1
ATOM 1933 O O . VAL E 1 6 ? 54.054 91.713 81.577 1.00 25.22 6 VAL E O 1
ATOM 1937 N N . VAL E 1 7 ? 51.905 91.037 81.887 1.00 22.14 7 VAL E N 1
ATOM 1938 C CA . VAL E 1 7 ? 51.995 89.920 80.972 1.00 24.15 7 VAL E CA 1
ATOM 1939 C C . VAL E 1 7 ? 50.830 90.003 79.992 1.00 23.87 7 VAL E C 1
ATOM 1940 O O . VAL E 1 7 ? 49.689 90.360 80.373 1.00 22.23 7 VAL E O 1
ATOM 1944 N N . LEU E 1 8 ? 51.123 89.696 78.736 1.00 22.36 8 LEU E N 1
ATOM 1945 C CA . LEU E 1 8 ? 50.101 89.639 77.726 1.00 23.26 8 LEU E CA 1
ATOM 1946 C C . LEU E 1 8 ? 50.480 88.615 76.682 1.00 19.95 8 LEU E C 1
ATOM 1947 O O . LEU E 1 8 ? 51.615 88.195 76.595 1.00 24.07 8 LEU E O 1
ATOM 1952 N N . THR E 1 9 ? 49.485 88.171 75.933 1.00 23.81 9 THR E N 1
ATOM 1953 C CA . THR E 1 9 ? 49.653 87.299 74.816 1.00 24.65 9 THR E CA 1
ATOM 1954 C C . THR E 1 9 ? 49.265 88.029 73.535 1.00 29.24 9 THR E C 1
ATOM 1955 O O . THR E 1 9 ? 48.204 88.638 73.470 1.00 27.22 9 THR E O 1
ATOM 1959 N N . LYS E 1 10 ? 50.127 87.967 72.536 1.00 28.75 10 LYS E N 1
ATOM 1960 C CA . LYS E 1 10 ? 49.899 88.619 71.249 1.00 28.24 10 LYS E CA 1
ATOM 1961 C C . LYS E 1 10 ? 48.995 87.768 70.364 1.00 25.85 10 LYS E C 1
ATOM 1962 O O . LYS E 1 10 ? 48.648 86.627 70.709 1.00 25.59 10 LYS E O 1
ATOM 1968 N N . ALA E 1 11 ? 48.581 88.350 69.250 1.00 30.73 11 ALA E N 1
ATOM 1969 C CA . ALA E 1 11 ? 47.687 87.669 68.320 1.00 28.75 11 ALA E CA 1
ATOM 1970 C C . ALA E 1 11 ? 48.351 86.416 67.766 1.00 28.90 11 ALA E C 1
ATOM 1971 O O . ALA E 1 11 ? 47.664 85.454 67.531 1.00 25.04 11 ALA E O 1
ATOM 1973 N N . ASP E 1 12 ? 49.682 86.396 67.679 1.00 29.90 12 ASP E N 1
ATOM 1974 C CA . ASP E 1 12 ? 50.390 85.236 67.147 1.00 35.00 12 ASP E CA 1
ATOM 1975 C C . ASP E 1 12 ? 50.712 84.122 68.149 1.00 37.46 12 ASP E C 1
ATOM 1976 O O . ASP E 1 12 ? 51.347 83.127 67.796 1.00 33.99 12 ASP E O 1
ATOM 1981 N N . GLY E 1 13 ? 50.300 84.287 69.410 1.00 40.38 13 GLY E N 1
ATOM 1982 C CA . GLY E 1 13 ? 50.566 83.313 70.471 1.00 40.60 13 GLY E CA 1
ATOM 1983 C C . GLY E 1 13 ? 51.794 83.621 71.311 1.00 34.26 13 GLY E C 1
ATOM 1984 O O . GLY E 1 13 ? 52.019 82.980 72.333 1.00 41.91 13 GLY E O 1
ATOM 1985 N N . GLY E 1 14 ? 52.601 84.585 70.877 1.00 32.54 14 GLY E N 1
ATOM 1986 C CA . GLY E 1 14 ? 53.737 85.068 71.633 1.00 30.64 14 GLY E CA 1
ATOM 1987 C C . GLY E 1 14 ? 53.281 85.704 72.932 1.00 39.07 14 GLY E C 1
ATOM 1988 O O . GLY E 1 14 ? 52.286 86.413 72.988 1.00 35.06 14 GLY E O 1
ATOM 1989 N N . ARG E 1 15 ? 54.047 85.449 73.990 1.00 36.45 15 ARG E N 1
ATOM 1990 C CA . ARG E 1 15 ? 53.804 86.036 75.281 1.00 34.74 15 ARG E CA 1
ATOM 1991 C C . ARG E 1 15 ? 54.879 87.065 75.553 1.00 30.59 15 ARG E C 1
ATOM 1992 O O . ARG E 1 15 ? 56.039 86.905 75.176 1.00 29.24 15 ARG E O 1
ATOM 2000 N N . VAL E 1 16 ? 54.457 88.178 76.109 1.00 24.06 16 VAL E N 1
ATOM 2001 C CA . VAL E 1 16 ? 55.328 89.290 76.361 1.00 26.00 16 VAL E CA 1
ATOM 2002 C C . VAL E 1 16 ? 55.193 89.624 77.846 1.00 24.68 16 VAL E C 1
ATOM 2003 O O . VAL E 1 16 ? 54.095 89.609 78.404 1.00 24.84 16 VAL E O 1
ATOM 2007 N N . GLU E 1 17 ? 56.321 89.954 78.456 1.00 26.50 17 GLU E N 1
ATOM 2008 C CA . GLU E 1 17 ? 56.352 90.369 79.837 1.00 28.03 17 GLU E CA 1
ATOM 2009 C C . GLU E 1 17 ? 57.143 91.648 79.940 1.00 30.61 17 GLU E C 1
ATOM 2010 O O . GLU E 1 17 ? 58.198 91.784 79.344 1.00 25.88 17 GLU E O 1
ATOM 2016 N N . ILE E 1 18 ? 56.604 92.607 80.690 1.00 23.47 18 ILE E N 1
ATOM 2017 C CA . ILE E 1 18 ? 57.213 93.902 80.906 1.00 23.13 18 ILE E CA 1
ATOM 2018 C C . ILE E 1 18 ? 57.446 94.063 82.392 1.00 25.50 18 ILE E C 1
ATOM 2019 O O . ILE E 1 18 ? 56.494 94.006 83.187 1.00 24.51 18 ILE E O 1
ATOM 2024 N N . GLY E 1 19 ? 58.696 94.261 82.774 1.00 24.15 19 GLY E N 1
ATOM 2025 C CA . GLY E 1 19 ? 59.066 94.470 84.164 1.00 23.19 19 GLY E CA 1
ATOM 2026 C C . GLY E 1 19 ? 59.123 95.908 84.588 1.00 23.83 19 GLY E C 1
ATOM 2027 O O . GLY E 1 19 ? 58.903 96.823 83.804 1.00 22.81 19 GLY E O 1
ATOM 2028 N N . ASP E 1 20 ? 59.360 96.100 85.889 1.00 15.48 20 ASP E N 1
ATOM 2029 C CA . ASP E 1 20 ? 59.507 97.412 86.508 1.00 17.98 20 ASP E CA 1
ATOM 2030 C C . ASP E 1 20 ? 58.298 98.318 86.257 1.00 22.29 20 ASP E C 1
ATOM 2031 O O . ASP E 1 20 ? 58.451 99.536 85.992 1.00 17.43 20 ASP E O 1
ATOM 2036 N N . VAL E 1 21 ? 57.110 97.725 86.389 1.00 19.00 21 VAL E N 1
ATOM 2037 C CA . VAL E 1 21 ? 55.894 98.449 86.149 1.00 18.33 21 VAL E CA 1
ATOM 2038 C C . VAL E 1 21 ? 55.582 99.407 87.293 1.00 17.77 21 VAL E C 1
ATOM 2039 O O . VAL E 1 21 ? 55.670 99.044 88.483 1.00 20.17 21 VAL E O 1
ATOM 2043 N N . LEU E 1 22 ? 55.164 100.613 86.949 1.00 15.81 22 LEU E N 1
ATOM 2044 C CA . LEU E 1 22 ? 54.796 101.629 87.886 1.00 19.00 22 LEU E CA 1
ATOM 2045 C C . LEU E 1 22 ? 53.282 101.828 87.870 1.00 19.14 22 LEU E C 1
ATOM 2046 O O . LEU E 1 22 ? 52.659 101.962 88.935 1.00 21.05 22 LEU E O 1
ATOM 2051 N N . GLU E 1 23 ? 52.701 101.950 86.670 1.00 16.59 23 GLU E N 1
ATOM 2052 C CA . GLU E 1 23 ? 51.271 102.234 86.557 1.00 16.86 23 GLU E CA 1
ATOM 2053 C C . GLU E 1 23 ? 50.758 101.549 85.318 1.00 22.37 23 GLU E C 1
ATOM 2054 O O . GLU E 1 23 ? 51.459 101.411 84.298 1.00 19.72 23 GLU E O 1
ATOM 2060 N N . VAL E 1 24 ? 49.523 101.039 85.440 1.00 19.04 24 VAL E N 1
ATOM 2061 C CA . VAL E 1 24 ? 48.821 100.416 84.337 1.00 18.02 24 VAL E CA 1
ATOM 2062 C C . VAL E 1 24 ? 47.456 101.104 84.311 1.00 19.18 24 VAL E C 1
ATOM 2063 O O . VAL E 1 24 ? 46.797 101.236 85.362 1.00 18.51 24 VAL E O 1
ATOM 2067 N N . ARG E 1 25 ? 47.091 101.652 83.142 1.00 15.64 25 ARG E N 1
ATOM 2068 C CA . ARG E 1 25 ? 45.851 102.383 83.039 1.00 16.05 25 ARG E CA 1
ATOM 2069 C C . ARG E 1 25 ? 45.085 101.899 81.808 1.00 19.44 25 ARG E C 1
ATOM 2070 O O . ARG E 1 25 ? 45.652 101.842 80.704 1.00 18.69 25 ARG E O 1
ATOM 2078 N N . ALA E 1 26 ? 43.785 101.592 82.005 1.00 17.33 26 ALA E N 1
ATOM 2079 C CA . ALA E 1 26 ? 42.919 101.244 80.903 1.00 19.45 26 ALA E CA 1
ATOM 2080 C C . ALA E 1 26 ? 42.080 102.476 80.621 1.00 27.51 26 ALA E C 1
ATOM 2081 O O . ALA E 1 26 ? 41.290 102.921 81.491 1.00 25.40 26 ALA E O 1
ATOM 2083 N N . GLU E 1 27 ? 42.281 103.070 79.443 1.00 23.37 27 GLU E N 1
ATOM 2084 C CA . GLU E 1 27 ? 41.490 104.211 79.023 1.00 31.96 27 GLU E CA 1
ATOM 2085 C C . GLU E 1 27 ? 41.470 104.304 77.510 1.00 31.67 27 GLU E C 1
ATOM 2086 O O . GLU E 1 27 ? 42.454 103.942 76.840 1.00 35.91 27 GLU E O 1
ATOM 2092 N N . GLY E 1 28 ? 40.350 104.774 76.998 1.00 41.25 28 GLY E N 1
ATOM 2093 C CA . GLY E 1 28 ? 40.161 105.006 75.577 1.00 49.66 28 GLY E CA 1
ATOM 2094 C C . GLY E 1 28 ? 40.435 103.793 74.716 1.00 46.20 28 GLY E C 1
ATOM 2095 O O . GLY E 1 28 ? 41.093 103.932 73.705 1.00 54.20 28 GLY E O 1
ATOM 2096 N N . GLY E 1 29 ? 39.959 102.622 75.136 1.00 43.41 29 GLY E N 1
ATOM 2097 C CA . GLY E 1 29 ? 40.165 101.402 74.419 1.00 42.27 29 GLY E CA 1
ATOM 2098 C C . GLY E 1 29 ? 41.553 100.779 74.393 1.00 44.85 29 GLY E C 1
ATOM 2099 O O . GLY E 1 29 ? 41.802 99.861 73.620 1.00 50.23 29 GLY E O 1
ATOM 2100 N N . ALA E 1 30 ? 42.465 101.293 75.222 1.00 31.34 30 ALA E N 1
ATOM 2101 C CA . ALA E 1 30 ? 43.845 100.816 75.230 1.00 29.30 30 ALA E CA 1
ATOM 2102 C C . ALA E 1 30 ? 44.303 100.669 76.687 1.00 25.72 30 ALA E C 1
ATOM 2103 O O . ALA E 1 30 ? 43.654 101.222 77.600 1.00 22.32 30 ALA E O 1
ATOM 2105 N N . VAL E 1 31 ? 45.374 99.918 76.875 1.00 18.55 31 VAL E N 1
ATOM 2106 C CA . VAL E 1 31 ? 46.059 99.864 78.105 1.00 19.05 31 VAL E CA 1
ATOM 2107 C C . VAL E 1 31 ? 47.426 100.528 77.937 1.00 20.98 31 VAL E C 1
ATOM 2108 O O . VAL E 1 31 ? 48.210 100.170 77.020 1.00 20.46 31 VAL E O 1
ATOM 2112 N N . ARG E 1 32 ? 47.721 101.454 78.833 1.00 17.33 32 ARG E N 1
ATOM 2113 C CA . ARG E 1 32 ? 49.032 102.101 78.914 1.00 19.76 32 ARG E CA 1
ATOM 2114 C C . ARG E 1 32 ? 49.767 101.580 80.106 1.00 20.70 32 ARG E C 1
ATOM 2115 O O . ARG E 1 32 ? 49.255 101.613 81.247 1.00 20.66 32 ARG E O 1
ATOM 2123 N N . VAL E 1 33 ? 50.994 101.098 79.883 1.00 18.19 33 VAL E N 1
ATOM 2124 C CA . VAL E 1 33 ? 51.848 100.585 80.943 1.00 21.63 33 VAL E CA 1
ATOM 2125 C C . VAL E 1 33 ? 53.039 101.531 81.085 1.00 25.42 33 VAL E C 1
ATOM 2126 O O . VAL E 1 33 ? 53.852 101.691 80.123 1.00 23.88 33 VAL E O 1
ATOM 2130 N N . THR E 1 34 ? 53.195 102.149 82.233 1.00 19.56 34 THR E N 1
ATOM 2131 C CA A THR E 1 34 ? 54.337 103.031 82.494 0.81 21.99 34 THR E CA 1
ATOM 2132 C CA B THR E 1 34 ? 54.336 103.022 82.481 0.19 22.49 34 THR E CA 1
ATOM 2133 C C . THR E 1 34 ? 55.295 102.251 83.352 1.00 23.51 34 THR E C 1
ATOM 2134 O O . THR E 1 34 ? 54.873 101.583 84.312 1.00 20.28 34 THR E O 1
ATOM 2141 N N . THR E 1 35 ? 56.599 102.362 83.086 1.00 16.96 35 THR E N 1
ATOM 2142 C CA . THR E 1 35 ? 57.604 101.690 83.872 1.00 17.47 35 THR E CA 1
ATOM 2143 C C . THR E 1 35 ? 58.392 102.680 84.684 1.00 18.11 35 THR E C 1
ATOM 2144 O O . THR E 1 35 ? 58.262 103.908 84.498 1.00 18.54 35 THR E O 1
ATOM 2148 N N . LEU E 1 36 ? 59.249 102.153 85.571 1.00 19.68 36 LEU E N 1
ATOM 2149 C CA . LEU E 1 36 ? 60.057 102.974 86.421 1.00 21.33 36 LEU E CA 1
ATOM 2150 C C . LEU E 1 36 ? 61.071 103.857 85.701 1.00 22.52 36 LEU E C 1
ATOM 2151 O O . LEU E 1 36 ? 61.603 104.784 86.261 1.00 23.49 36 LEU E O 1
ATOM 2156 N N . PHE E 1 37 ? 61.419 103.472 84.458 1.00 20.60 37 PHE E N 1
ATOM 2157 C CA . PHE E 1 37 ? 62.488 104.140 83.813 1.00 18.58 37 PHE E CA 1
ATOM 2158 C C . PHE E 1 37 ? 62.031 105.054 82.706 1.00 16.70 37 PHE E C 1
ATOM 2159 O O . PHE E 1 37 ? 62.745 105.158 81.677 1.00 14.71 37 PHE E O 1
ATOM 2167 N N . ASP E 1 38 ? 60.973 105.770 82.935 1.00 17.31 38 ASP E N 1
ATOM 2168 C CA . ASP E 1 38 ? 60.456 106.802 82.000 1.00 20.34 38 ASP E CA 1
ATOM 2169 C C . ASP E 1 38 ? 60.134 106.183 80.602 1.00 19.41 38 ASP E C 1
ATOM 2170 O O . ASP E 1 38 ? 60.520 106.751 79.579 1.00 17.35 38 ASP E O 1
ATOM 2175 N N . GLU E 1 39 ? 59.494 105.030 80.617 1.00 16.10 39 GLU E N 1
ATOM 2176 C CA . GLU E 1 39 ? 59.104 104.369 79.387 1.00 18.21 39 GLU E CA 1
ATOM 2177 C C . GLU E 1 39 ? 57.659 104.049 79.480 1.00 21.45 39 GLU E C 1
ATOM 2178 O O . GLU E 1 39 ? 57.127 103.665 80.565 1.00 21.21 39 GLU E O 1
ATOM 2184 N N . GLU E 1 40 ? 56.949 104.162 78.375 1.00 14.50 40 GLU E N 1
ATOM 2185 C CA . GLU E 1 40 ? 55.543 103.814 78.330 1.00 17.11 40 GLU E CA 1
ATOM 2186 C C . GLU E 1 40 ? 55.268 102.947 77.168 1.00 19.10 40 GLU E C 1
ATOM 2187 O O . GLU E 1 40 ? 55.863 103.147 76.081 1.00 17.77 40 GLU E O 1
ATOM 2193 N N . HIS E 1 41 ? 54.435 101.930 77.364 1.00 18.96 41 HIS E N 1
ATOM 2194 C CA . HIS E 1 41 ? 54.011 101.011 76.306 1.00 21.30 41 HIS E CA 1
ATOM 2195 C C . HIS E 1 41 ? 52.508 101.087 76.229 1.00 27.63 41 HIS E C 1
ATOM 2196 O O . HIS E 1 41 ? 51.821 100.912 77.252 1.00 28.89 41 HIS E O 1
ATOM 2203 N N . ALA E 1 42 ? 51.949 101.347 75.074 1.00 20.87 42 ALA E N 1
ATOM 2204 C CA . ALA E 1 42 ? 50.492 101.430 74.920 1.00 17.97 42 ALA E CA 1
ATOM 2205 C C . ALA E 1 42 ? 50.010 100.288 74.020 1.00 19.53 42 ALA E C 1
ATOM 2206 O O . ALA E 1 42 ? 50.527 100.107 72.938 1.00 17.88 42 ALA E O 1
ATOM 2208 N N . PHE E 1 43 ? 48.966 99.594 74.451 1.00 20.17 43 PHE E N 1
ATOM 2209 C CA . PHE E 1 43 ? 48.420 98.459 73.763 1.00 17.63 43 PHE E CA 1
ATOM 2210 C C . PHE E 1 43 ? 46.939 98.728 73.431 1.00 21.69 43 PHE E C 1
ATOM 2211 O O . PHE E 1 43 ? 46.049 98.535 74.273 1.00 25.33 43 PHE E O 1
ATOM 2219 N N . PRO E 1 44 ? 46.669 99.057 72.187 1.00 21.53 44 PRO E N 1
ATOM 2220 C CA . PRO E 1 44 ? 45.257 99.253 71.819 1.00 21.07 44 PRO E CA 1
ATOM 2221 C C . PRO E 1 44 ? 44.489 97.925 71.857 1.00 20.47 44 PRO E C 1
ATOM 2222 O O . PRO E 1 44 ? 45.049 96.849 71.573 1.00 17.18 44 PRO E O 1
ATOM 2226 N N . GLY E 1 45 ? 43.224 98.020 72.221 1.00 18.82 45 GLY E N 1
ATOM 2227 C CA . GLY E 1 45 ? 42.315 96.866 72.187 1.00 18.38 45 GLY E CA 1
ATOM 2228 C C . GLY E 1 45 ? 42.408 95.952 73.402 1.00 20.70 45 GLY E C 1
ATOM 2229 O O . GLY E 1 45 ? 41.734 94.947 73.424 1.00 19.54 45 GLY E O 1
ATOM 2230 N N . LEU E 1 46 ? 43.241 96.276 74.376 1.00 18.16 46 LEU E N 1
ATOM 2231 C CA . LEU E 1 46 ? 43.411 95.450 75.543 1.00 20.95 46 LEU E CA 1
ATOM 2232 C C . LEU E 1 46 ? 42.712 96.073 76.771 1.00 19.10 46 LEU E C 1
ATOM 2233 O O . LEU E 1 46 ? 42.351 97.228 76.777 1.00 20.57 46 LEU E O 1
ATOM 2238 N N . ALA E 1 47 ? 42.505 95.222 77.763 1.00 19.11 47 ALA E N 1
ATOM 2239 C CA . ALA E 1 47 ? 41.952 95.617 79.086 1.00 19.26 47 ALA E CA 1
ATOM 2240 C C . ALA E 1 47 ? 42.779 94.946 80.138 1.00 17.29 47 ALA E C 1
ATOM 2241 O O . ALA E 1 47 ? 43.568 94.008 79.861 1.00 18.53 47 ALA E O 1
ATOM 2243 N N . ILE E 1 48 ? 42.601 95.400 81.392 1.00 19.16 48 ILE E N 1
ATOM 2244 C CA . ILE E 1 48 ? 43.311 94.777 82.486 1.00 16.55 48 ILE E CA 1
ATOM 2245 C C . ILE E 1 48 ? 42.426 93.641 83.006 1.00 17.61 48 ILE E C 1
ATOM 2246 O O . ILE E 1 48 ? 41.339 93.874 83.553 1.00 17.69 48 ILE E O 1
ATOM 2251 N N . GLY E 1 49 ? 42.924 92.408 82.878 1.00 17.60 49 GLY E N 1
ATOM 2252 C CA . GLY E 1 49 ? 42.157 91.224 83.191 1.00 19.31 49 GLY E CA 1
ATOM 2253 C C . GLY E 1 49 ? 42.313 90.767 84.623 1.00 21.44 49 GLY E C 1
ATOM 2254 O O . GLY E 1 49 ? 41.339 90.322 85.238 1.00 16.11 49 GLY E O 1
ATOM 2255 N N . ARG E 1 50 ? 43.516 90.887 85.164 1.00 18.33 50 ARG E N 1
ATOM 2256 C CA . ARG E 1 50 ? 43.759 90.285 86.469 1.00 18.19 50 ARG E CA 1
ATOM 2257 C C . ARG E 1 50 ? 44.957 90.988 87.112 1.00 16.71 50 ARG E C 1
ATOM 2258 O O . ARG E 1 50 ? 45.925 91.350 86.412 1.00 15.28 50 ARG E O 1
ATOM 2266 N N . VAL E 1 51 ? 44.875 91.150 88.430 1.00 16.87 51 VAL E N 1
ATOM 2267 C CA . VAL E 1 51 ? 45.985 91.643 89.225 1.00 16.49 51 VAL E CA 1
ATOM 2268 C C . VAL E 1 51 ? 46.186 90.697 90.334 1.00 18.31 51 VAL E C 1
ATOM 2269 O O . VAL E 1 51 ? 45.271 90.473 91.151 1.00 16.30 51 VAL E O 1
ATOM 2273 N N . ASP E 1 52 ? 47.373 90.090 90.414 1.00 17.75 52 ASP E N 1
ATOM 2274 C CA . ASP E 1 52 ? 47.675 89.076 91.440 1.00 16.63 52 ASP E CA 1
ATOM 2275 C C . ASP E 1 52 ? 48.798 89.606 92.292 1.00 19.87 52 ASP E C 1
ATOM 2276 O O . ASP E 1 52 ? 49.954 89.819 91.835 1.00 17.30 52 ASP E O 1
ATOM 2281 N N . LEU E 1 53 ? 48.454 89.844 93.546 1.00 20.20 53 LEU E N 1
ATOM 2282 C CA . LEU E 1 53 ? 49.366 90.552 94.457 1.00 22.14 53 LEU E CA 1
ATOM 2283 C C . LEU E 1 53 ? 50.379 89.599 95.036 1.00 24.32 53 LEU E C 1
ATOM 2284 O O . LEU E 1 53 ? 51.396 90.054 95.499 1.00 34.03 53 LEU E O 1
ATOM 2289 N N . ARG E 1 54 ? 50.107 88.308 95.037 1.00 20.41 54 ARG E N 1
ATOM 2290 C CA . ARG E 1 54 ? 51.111 87.329 95.505 1.00 27.55 54 ARG E CA 1
ATOM 2291 C C . ARG E 1 54 ? 52.289 87.401 94.535 1.00 28.97 54 ARG E C 1
ATOM 2292 O O . ARG E 1 54 ? 53.421 87.636 94.937 1.00 27.60 54 ARG E O 1
ATOM 2300 N N . SER E 1 55 ? 51.967 87.201 93.262 1.00 28.77 55 SER E N 1
ATOM 2301 C CA . SER E 1 55 ? 52.974 87.045 92.223 1.00 27.52 55 SER E CA 1
ATOM 2302 C C . SER E 1 55 ? 53.485 88.321 91.678 1.00 29.27 55 SER E C 1
ATOM 2303 O O . SER E 1 55 ? 54.491 88.322 91.038 1.00 33.78 55 SER E O 1
ATOM 2306 N N . GLY E 1 56 ? 52.773 89.427 91.882 1.00 22.86 56 GLY E N 1
ATOM 2307 C CA . GLY E 1 56 ? 53.104 90.673 91.278 1.00 23.68 56 GLY E CA 1
ATOM 2308 C C . GLY E 1 56 ? 52.760 90.740 89.797 1.00 30.23 56 GLY E C 1
ATOM 2309 O O . GLY E 1 56 ? 53.243 91.618 89.124 1.00 36.28 56 GLY E O 1
ATOM 2310 N N . VAL E 1 57 ? 51.878 89.891 89.302 1.00 20.31 57 VAL E N 1
ATOM 2311 C CA . VAL E 1 57 ? 51.548 89.892 87.902 1.00 21.60 57 VAL E CA 1
ATOM 2312 C C . VAL E 1 57 ? 50.230 90.598 87.581 1.00 20.47 57 VAL E C 1
ATOM 2313 O O . VAL E 1 57 ? 49.212 90.316 88.211 1.00 19.07 57 VAL E O 1
ATOM 2317 N N . ILE E 1 58 ? 50.279 91.470 86.604 1.00 20.13 58 ILE E N 1
ATOM 2318 C CA . ILE E 1 58 ? 49.140 92.134 86.047 1.00 19.57 58 ILE E CA 1
ATOM 2319 C C . ILE E 1 58 ? 48.954 91.577 84.622 1.00 24.52 58 ILE E C 1
ATOM 2320 O O . ILE E 1 58 ? 49.848 91.743 83.774 1.00 23.95 58 ILE E O 1
ATOM 2325 N N . SER E 1 59 ? 47.825 90.910 84.374 1.00 19.81 59 SER E N 1
ATOM 2326 C CA . SER E 1 59 ? 47.568 90.219 83.087 1.00 21.64 59 SER E CA 1
ATOM 2327 C C . SER E 1 59 ? 46.641 91.043 82.242 1.00 22.37 59 SER E C 1
ATOM 2328 O O . SER E 1 59 ? 45.568 91.454 82.718 1.00 22.73 59 SER E O 1
ATOM 2331 N N . LEU E 1 60 ? 47.037 91.286 80.987 1.00 21.67 60 LEU E N 1
ATOM 2332 C CA . LEU E 1 60 ? 46.166 91.984 80.051 1.00 21.30 60 LEU E CA 1
ATOM 2333 C C . LEU E 1 60 ? 45.410 91.013 79.181 1.00 23.93 60 LEU E C 1
ATOM 2334 O O . LEU E 1 60 ? 45.882 89.928 78.914 1.00 23.29 60 LEU E O 1
ATOM 2339 N N . ILE E 1 61 ? 44.220 91.410 78.758 1.00 19.93 61 ILE E N 1
ATOM 2340 C CA . ILE E 1 61 ? 43.371 90.551 77.935 1.00 23.43 61 ILE E CA 1
ATOM 2341 C C . ILE E 1 61 ? 42.778 91.401 76.840 1.00 19.75 61 ILE E C 1
ATOM 2342 O O . ILE E 1 61 ? 42.759 92.625 76.923 1.00 22.66 61 ILE E O 1
ATOM 2347 N N . GLU E 1 62 ? 42.263 90.738 75.819 1.00 21.90 62 GLU E N 1
ATOM 2348 C CA . GLU E 1 62 ? 41.501 91.423 74.772 1.00 27.40 62 GLU E CA 1
ATOM 2349 C C . GLU E 1 62 ? 40.247 92.018 75.368 1.00 29.88 62 GLU E C 1
ATOM 2350 O O . GLU E 1 62 ? 39.554 91.364 76.156 1.00 29.55 62 GLU E O 1
ATOM 2356 N N . GLU E 1 63 ? 39.950 93.266 75.004 1.00 24.22 63 GLU E N 1
ATOM 2357 C CA . GLU E 1 63 ? 38.849 93.994 75.632 1.00 34.52 63 GLU E CA 1
ATOM 2358 C C . GLU E 1 63 ? 37.497 93.316 75.288 1.00 40.45 63 GLU E C 1
ATOM 2359 O O . GLU E 1 63 ? 37.372 92.718 74.203 1.00 41.71 63 GLU E O 1
ATOM 2365 N N . CYS F 1 2 ? 53.701 92.540 97.453 1.00 43.44 2 CYS F N 1
ATOM 2366 C CA . CYS F 1 2 ? 52.903 93.753 97.065 1.00 39.92 2 CYS F CA 1
ATOM 2367 C C . CYS F 1 2 ? 51.649 93.885 97.890 1.00 41.87 2 CYS F C 1
ATOM 2368 O O . CYS F 1 2 ? 50.918 92.846 98.105 1.00 34.97 2 CYS F O 1
ATOM 2371 N N . MET F 1 3 ? 51.412 95.086 98.418 1.00 45.21 3 MET F N 1
ATOM 2372 C CA . MET F 1 3 ? 50.263 95.319 99.297 1.00 49.61 3 MET F CA 1
ATOM 2373 C C . MET F 1 3 ? 49.340 96.335 98.630 1.00 41.75 3 MET F C 1
ATOM 2374 O O . MET F 1 3 ? 49.808 97.347 98.097 1.00 42.72 3 MET F O 1
ATOM 2379 N N . ALA F 1 4 ? 48.078 96.041 98.550 1.00 28.49 4 ALA F N 1
ATOM 2380 C CA . ALA F 1 4 ? 47.219 96.848 97.756 1.00 21.67 4 ALA F CA 1
ATOM 2381 C C . ALA F 1 4 ? 45.857 96.985 98.411 1.00 23.97 4 ALA F C 1
ATOM 2382 O O . ALA F 1 4 ? 45.406 96.102 99.187 1.00 21.40 4 ALA F O 1
ATOM 2384 N N . LYS F 1 5 ? 45.197 98.096 98.051 1.00 21.01 5 LYS F N 1
ATOM 2385 C CA . LYS F 1 5 ? 43.782 98.253 98.290 1.00 21.93 5 LYS F CA 1
ATOM 2386 C C . LYS F 1 5 ? 43.072 98.492 96.983 1.00 20.66 5 LYS F C 1
ATOM 2387 O O . LYS F 1 5 ? 43.666 99.030 96.015 1.00 22.02 5 LYS F O 1
ATOM 2393 N N . VAL F 1 6 ? 41.798 98.142 96.988 1.00 18.88 6 VAL F N 1
ATOM 2394 C CA . VAL F 1 6 ? 40.912 98.449 95.907 1.00 18.54 6 VAL F CA 1
ATOM 2395 C C . VAL F 1 6 ? 40.064 99.647 96.324 1.00 20.56 6 VAL F C 1
ATOM 2396 O O . VAL F 1 6 ? 39.581 99.709 97.467 1.00 20.55 6 VAL F O 1
ATOM 2400 N N . VAL F 1 7 ? 39.830 100.549 95.366 1.00 19.44 7 VAL F N 1
ATOM 2401 C CA . VAL F 1 7 ? 38.985 101.692 95.581 1.00 19.30 7 VAL F CA 1
ATOM 2402 C C . VAL F 1 7 ? 37.966 101.747 94.464 1.00 20.13 7 VAL F C 1
ATOM 2403 O O . VAL F 1 7 ? 38.269 101.459 93.281 1.00 22.23 7 VAL F O 1
ATOM 2407 N N . LEU F 1 8 ? 36.735 102.102 94.837 1.00 20.97 8 LEU F N 1
ATOM 2408 C CA . LEU F 1 8 ? 35.672 102.233 93.865 1.00 21.52 8 LEU F CA 1
ATOM 2409 C C . LEU F 1 8 ? 34.685 103.235 94.367 1.00 24.87 8 LEU F C 1
ATOM 2410 O O . LEU F 1 8 ? 34.668 103.572 95.553 1.00 21.02 8 LEU F O 1
ATOM 2415 N N . THR F 1 9 ? 33.893 103.778 93.444 1.00 27.34 9 THR F N 1
ATOM 2416 C CA . THR F 1 9 ? 32.838 104.714 93.803 1.00 31.87 9 THR F CA 1
ATOM 2417 C C . THR F 1 9 ? 31.478 104.084 93.539 1.00 36.67 9 THR F C 1
ATOM 2418 O O . THR F 1 9 ? 31.243 103.570 92.487 1.00 35.94 9 THR F O 1
ATOM 2422 N N . LYS F 1 10 ? 30.649 104.070 94.570 1.00 42.26 10 LYS F N 1
ATOM 2423 C CA . LYS F 1 10 ? 29.328 103.434 94.518 1.00 47.72 10 LYS F CA 1
ATOM 2424 C C . LYS F 1 10 ? 28.337 104.417 93.896 1.00 45.36 10 LYS F C 1
ATOM 2425 O O . LYS F 1 10 ? 28.645 105.572 93.600 1.00 43.51 10 LYS F O 1
ATOM 2427 N N . ALA F 1 11 ? 27.071 104.017 93.799 1.00 54.98 11 ALA F N 1
ATOM 2428 C CA . ALA F 1 11 ? 25.947 104.964 93.706 1.00 48.16 11 ALA F CA 1
ATOM 2429 C C . ALA F 1 11 ? 25.966 105.913 94.895 1.00 48.11 11 ALA F C 1
ATOM 2430 O O . ALA F 1 11 ? 25.670 107.070 94.756 1.00 47.56 11 ALA F O 1
ATOM 2432 N N . ARG F 1 15 ? 32.244 106.167 98.209 1.00 27.12 15 ARG F N 1
ATOM 2433 C CA . ARG F 1 15 ? 33.541 105.574 97.971 1.00 32.76 15 ARG F CA 1
ATOM 2434 C C . ARG F 1 15 ? 33.731 104.415 98.918 1.00 33.79 15 ARG F C 1
ATOM 2435 O O . ARG F 1 15 ? 33.391 104.490 100.079 1.00 35.81 15 ARG F O 1
ATOM 2443 N N . VAL F 1 16 ? 34.239 103.317 98.387 1.00 26.78 16 VAL F N 1
ATOM 2444 C CA . VAL F 1 16 ? 34.514 102.148 99.143 1.00 24.59 16 VAL F CA 1
ATOM 2445 C C . VAL F 1 16 ? 35.988 101.813 98.935 1.00 19.42 16 VAL F C 1
ATOM 2446 O O . VAL F 1 16 ? 36.514 101.912 97.816 1.00 18.78 16 VAL F O 1
ATOM 2450 N N . GLU F 1 17 ? 36.612 101.395 100.043 1.00 18.07 17 GLU F N 1
ATOM 2451 C CA . GLU F 1 17 ? 38.001 100.935 99.959 1.00 19.92 17 GLU F CA 1
ATOM 2452 C C . GLU F 1 17 ? 38.077 99.582 100.622 1.00 21.87 17 GLU F C 1
ATOM 2453 O O . GLU F 1 17 ? 37.512 99.373 101.683 1.00 22.02 17 GLU F O 1
ATOM 2459 N N . ILE F 1 18 ? 38.776 98.652 99.974 1.00 19.60 18 ILE F N 1
ATOM 2460 C CA . ILE F 1 18 ? 38.967 97.313 100.474 1.00 20.63 18 ILE F CA 1
ATOM 2461 C C . ILE F 1 18 ? 40.436 97.069 100.636 1.00 20.61 18 ILE F C 1
ATOM 2462 O O . ILE F 1 18 ? 41.195 97.147 99.652 1.00 20.98 18 ILE F O 1
ATOM 2467 N N . GLY F 1 19 ? 40.826 96.752 101.885 1.00 18.31 19 GLY F N 1
ATOM 2468 C CA . GLY F 1 19 ? 42.248 96.437 102.160 1.00 18.82 19 GLY F CA 1
ATOM 2469 C C . GLY F 1 19 ? 42.611 95.000 102.042 1.00 18.72 19 GLY F C 1
ATOM 2470 O O . GLY F 1 19 ? 41.731 94.133 101.813 1.00 19.55 19 GLY F O 1
ATOM 2471 N N . ASP F 1 20 ? 43.894 94.708 102.180 1.00 14.98 20 ASP F N 1
ATOM 2472 C CA . ASP F 1 20 ? 44.386 93.330 102.201 1.00 18.56 20 ASP F CA 1
ATOM 2473 C C . ASP F 1 20 ? 44.017 92.551 100.944 1.00 20.32 20 ASP F C 1
ATOM 2474 O O . ASP F 1 20 ? 43.644 91.350 101.013 1.00 17.33 20 ASP F O 1
ATOM 2479 N N . VAL F 1 21 ? 44.161 93.216 99.809 1.00 20.36 21 VAL F N 1
ATOM 2480 C CA . VAL F 1 21 ? 43.796 92.607 98.540 1.00 21.70 21 VAL F CA 1
ATOM 2481 C C . VAL F 1 21 ? 44.835 91.590 98.103 1.00 20.18 21 VAL F C 1
ATOM 2482 O O . VAL F 1 21 ? 46.009 91.847 98.138 1.00 18.48 21 VAL F O 1
ATOM 2486 N N . LEU F 1 22 ? 44.356 90.443 97.642 1.00 17.92 22 LEU F N 1
ATOM 2487 C CA . LEU F 1 22 ? 45.204 89.360 97.160 1.00 17.90 22 LEU F CA 1
ATOM 2488 C C . LEU F 1 22 ? 45.082 89.288 95.629 1.00 18.03 22 LEU F C 1
ATOM 2489 O O . LEU F 1 22 ? 46.084 89.109 94.938 1.00 20.48 22 LEU F O 1
ATOM 2494 N N . GLU F 1 23 ? 43.854 89.335 95.116 1.00 17.99 23 GLU F N 1
ATOM 2495 C CA . GLU F 1 23 ? 43.626 89.179 93.684 1.00 21.38 23 GLU F CA 1
ATOM 2496 C C . GLU F 1 23 ? 42.452 90.022 93.271 1.00 22.10 23 GLU F C 1
ATOM 2497 O O . GLU F 1 23 ? 41.477 90.167 94.032 1.00 20.51 23 GLU F O 1
ATOM 2503 N N . VAL F 1 24 ? 42.570 90.620 92.063 1.00 17.01 24 VAL F N 1
ATOM 2504 C CA . VAL F 1 24 ? 41.459 91.341 91.453 1.00 19.95 24 VAL F CA 1
ATOM 2505 C C . VAL F 1 24 ? 41.320 90.764 90.054 1.00 20.73 24 VAL F C 1
ATOM 2506 O O . VAL F 1 24 ? 42.324 90.607 89.330 1.00 17.90 24 VAL F O 1
ATOM 2510 N N . ARG F 1 25 ? 40.101 90.326 89.713 1.00 19.11 25 ARG F N 1
ATOM 2511 C CA . ARG F 1 25 ? 39.876 89.683 88.430 1.00 19.60 25 ARG F CA 1
ATOM 2512 C C . ARG F 1 25 ? 38.651 90.284 87.771 1.00 21.21 25 ARG F C 1
ATOM 2513 O O . ARG F 1 25 ? 37.589 90.346 88.374 1.00 20.13 25 ARG F O 1
ATOM 2521 N N . ALA F 1 26 ? 38.795 90.677 86.495 1.00 23.03 26 ALA F N 1
ATOM 2522 C CA . ALA F 1 26 ? 37.683 91.159 85.699 1.00 22.97 26 ALA F CA 1
ATOM 2523 C C . ALA F 1 26 ? 37.277 90.019 84.789 1.00 26.20 26 ALA F C 1
ATOM 2524 O O . ALA F 1 26 ? 38.070 89.557 83.958 1.00 25.69 26 ALA F O 1
ATOM 2526 N N . GLU F 1 27 ? 36.071 89.493 85.014 1.00 28.43 27 GLU F N 1
ATOM 2527 C CA . GLU F 1 27 ? 35.587 88.350 84.289 1.00 36.73 27 GLU F CA 1
ATOM 2528 C C . GLU F 1 27 ? 34.057 88.377 84.272 1.00 38.15 27 GLU F C 1
ATOM 2529 O O . GLU F 1 27 ? 33.400 88.789 85.210 1.00 36.90 27 GLU F O 1
ATOM 2535 N N . GLY F 1 28 ? 33.540 87.880 83.142 1.00 40.93 28 GLY F N 1
ATOM 2536 C CA . GLY F 1 28 ? 32.239 88.244 82.659 1.00 45.05 28 GLY F CA 1
ATOM 2537 C C . GLY F 1 28 ? 32.063 89.763 82.765 1.00 43.76 28 GLY F C 1
ATOM 2538 O O . GLY F 1 28 ? 32.935 90.651 82.434 1.00 44.01 28 GLY F O 1
ATOM 2539 N N . GLY F 1 29 ? 30.941 90.057 83.339 1.00 45.29 29 GLY F N 1
ATOM 2540 C CA . GLY F 1 29 ? 30.549 91.512 83.473 1.00 45.55 29 GLY F CA 1
ATOM 2541 C C . GLY F 1 29 ? 31.066 92.108 84.749 1.00 38.99 29 GLY F C 1
ATOM 2542 O O . GLY F 1 29 ? 30.484 93.134 85.075 1.00 43.15 29 GLY F O 1
ATOM 2543 N N . ALA F 1 30 ? 31.983 91.509 85.518 1.00 27.84 30 ALA F N 1
ATOM 2544 C CA . ALA F 1 30 ? 32.107 91.888 86.938 1.00 30.70 30 ALA F CA 1
ATOM 2545 C C . ALA F 1 30 ? 33.586 91.921 87.314 1.00 23.69 30 ALA F C 1
ATOM 2546 O O . ALA F 1 30 ? 34.418 91.349 86.584 1.00 22.31 30 ALA F O 1
ATOM 2548 N N . VAL F 1 31 ? 33.884 92.596 88.418 1.00 22.44 31 VAL F N 1
ATOM 2549 C CA . VAL F 1 31 ? 35.168 92.497 89.020 1.00 20.39 31 VAL F CA 1
ATOM 2550 C C . VAL F 1 31 ? 35.026 91.764 90.362 1.00 22.76 31 VAL F C 1
ATOM 2551 O O . VAL F 1 31 ? 34.188 92.149 91.211 1.00 23.46 31 VAL F O 1
ATOM 2555 N N . ARG F 1 32 ? 35.846 90.749 90.552 1.00 20.76 32 ARG F N 1
ATOM 2556 C CA . ARG F 1 32 ? 35.938 90.004 91.808 1.00 23.22 32 ARG F CA 1
ATOM 2557 C C . ARG F 1 32 ? 37.204 90.369 92.527 1.00 20.82 32 ARG F C 1
ATOM 2558 O O . ARG F 1 32 ? 38.311 90.290 91.959 1.00 19.19 32 ARG F O 1
ATOM 2566 N N . VAL F 1 33 ? 37.062 90.746 93.793 1.00 17.93 33 VAL F N 1
ATOM 2567 C CA . VAL F 1 33 ? 38.198 91.121 94.639 1.00 18.32 33 VAL F CA 1
ATOM 2568 C C . VAL F 1 33 ? 38.326 90.085 95.761 1.00 19.83 33 VAL F C 1
ATOM 2569 O O . VAL F 1 33 ? 37.370 89.886 96.560 1.00 23.22 33 VAL F O 1
ATOM 2573 N N . THR F 1 34 ? 39.44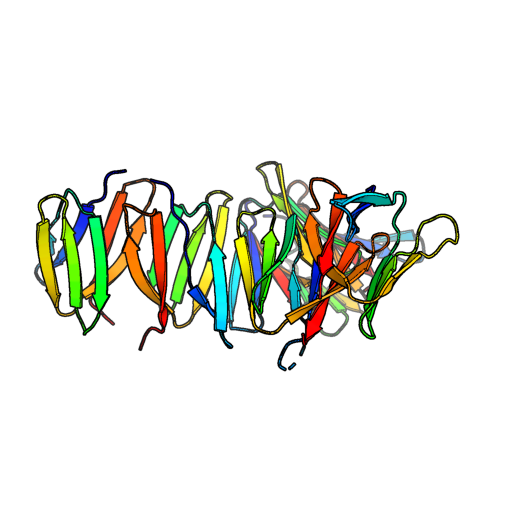5 89.390 95.810 1.00 20.36 34 THR F N 1
ATOM 2574 C CA . THR F 1 34 ? 39.715 88.417 96.849 1.00 20.18 34 THR F CA 1
ATOM 2575 C C . THR F 1 34 ? 40.665 89.038 97.825 1.00 19.59 34 THR F C 1
ATOM 2576 O O . THR F 1 34 ? 41.647 89.684 97.422 1.00 18.05 34 THR F O 1
ATOM 2580 N N . THR F 1 35 ? 40.441 88.822 99.129 1.00 17.95 35 THR F N 1
ATOM 2581 C CA . THR F 1 35 ? 41.341 89.362 100.156 1.00 17.79 35 THR F CA 1
ATOM 2582 C C . THR F 1 35 ? 42.121 88.290 100.829 1.00 16.87 35 THR F C 1
ATOM 2583 O O . THR F 1 35 ? 41.829 87.117 100.688 1.00 18.01 35 THR F O 1
ATOM 2587 N N . LEU F 1 36 ? 43.112 88.709 101.608 1.00 16.63 36 LEU F N 1
ATOM 2588 C CA . LEU F 1 36 ? 43.942 87.813 102.385 1.00 20.73 36 LEU F CA 1
ATOM 2589 C C . LEU F 1 36 ? 43.219 87.038 103.451 1.00 22.12 36 LEU F C 1
ATOM 2590 O O . LEU F 1 36 ? 43.752 86.047 103.926 1.00 20.01 36 LEU F O 1
ATOM 2595 N N . PHE F 1 37 ? 42.014 87.471 103.860 1.00 18.16 37 PHE F N 1
ATOM 2596 C CA . PHE F 1 37 ? 41.320 86.697 104.855 1.00 17.57 37 PHE F CA 1
ATOM 2597 C C . PHE F 1 37 ? 40.203 85.856 104.293 1.00 17.61 37 PHE F C 1
ATOM 2598 O O . PHE F 1 37 ? 39.234 85.597 104.995 1.00 15.82 37 PHE F O 1
ATOM 2606 N N . ASP F 1 38 ? 40.404 85.362 103.074 1.00 16.07 38 ASP F N 1
ATOM 2607 C CA A ASP F 1 38 ? 39.488 84.421 102.417 0.59 17.85 38 ASP F CA 1
ATOM 2608 C CA B ASP F 1 38 ? 39.483 84.413 102.429 0.41 16.75 38 ASP F CA 1
ATOM 2609 C C . ASP F 1 38 ? 38.082 84.993 102.287 1.00 18.43 38 ASP F C 1
ATOM 2610 O O . ASP F 1 38 ? 37.101 84.321 102.542 1.00 17.46 38 ASP F O 1
ATOM 2619 N N . GLU F 1 39 ? 38.007 86.241 101.887 1.00 14.87 39 GLU F N 1
ATOM 2620 C CA . GLU F 1 39 ? 36.742 86.910 101.587 1.00 20.55 39 GLU F CA 1
ATOM 2621 C C . GLU F 1 39 ? 36.772 87.346 100.140 1.00 21.98 39 GLU F C 1
ATOM 2622 O O . GLU F 1 39 ? 37.847 87.721 99.616 1.00 21.27 39 GLU F O 1
ATOM 2628 N N . GLU F 1 40 ? 35.641 87.235 99.462 1.00 17.55 40 GLU F N 1
ATOM 2629 C CA . GLU F 1 40 ? 35.545 87.675 98.099 1.00 16.41 40 GLU F CA 1
ATOM 2630 C C . GLU F 1 40 ? 34.382 88.626 97.943 1.00 17.62 40 GLU F C 1
ATOM 2631 O O . GLU F 1 40 ? 33.309 88.399 98.540 1.00 17.17 40 GLU F O 1
ATOM 2637 N N . HIS F 1 41 ? 34.613 89.722 97.215 1.00 17.72 41 HIS F N 1
ATOM 2638 C CA . HIS F 1 41 ? 33.577 90.692 96.917 1.00 20.55 41 HIS F CA 1
ATOM 2639 C C . HIS F 1 41 ? 33.455 90.811 95.432 1.00 23.49 41 HIS F C 1
ATOM 2640 O O . HIS F 1 41 ? 34.488 91.085 94.733 1.00 22.59 41 HIS F O 1
ATOM 2647 N N . ALA F 1 42 ? 32.265 90.662 94.887 1.00 18.67 42 ALA F N 1
ATOM 2648 C CA . ALA F 1 42 ? 32.070 90.768 93.423 1.00 18.43 42 ALA F CA 1
ATOM 2649 C C . ALA F 1 42 ? 31.236 92.001 93.090 1.00 21.22 42 ALA F C 1
ATOM 2650 O O . ALA F 1 42 ? 30.196 92.224 93.683 1.00 20.77 42 ALA F O 1
ATOM 2652 N N . PHE F 1 43 ? 31.683 92.777 92.096 1.00 20.58 43 PHE F N 1
ATOM 2653 C CA . PHE F 1 43 ? 31.045 93.991 91.681 1.00 19.36 43 PHE F CA 1
ATOM 2654 C C . PHE F 1 43 ? 30.621 93.901 90.223 1.00 20.24 43 PHE F C 1
ATOM 2655 O O . PHE F 1 43 ? 31.427 94.101 89.310 1.00 21.70 43 PHE F O 1
ATOM 2663 N N . PRO F 1 44 ? 29.336 93.650 89.987 1.00 20.96 44 PRO F N 1
ATOM 2664 C CA . PRO F 1 44 ? 28.889 93.594 88.602 1.00 18.50 44 PRO F CA 1
ATOM 2665 C C . PRO F 1 44 ? 28.971 94.990 87.940 1.00 20.75 44 PRO F C 1
ATOM 2666 O O . PRO F 1 44 ? 28.785 96.036 88.594 1.00 20.17 44 PRO F O 1
ATOM 2670 N N . GLY F 1 45 ? 29.272 94.978 86.653 1.00 20.09 45 GLY F N 1
ATOM 2671 C CA . GLY F 1 45 ? 29.271 96.188 85.844 1.00 20.24 45 GLY F CA 1
ATOM 2672 C C . GLY F 1 45 ? 30.570 96.994 85.923 1.00 18.49 45 GLY F C 1
ATOM 2673 O O . GLY F 1 45 ? 30.657 98.034 85.291 1.00 18.57 45 GLY F O 1
ATOM 2674 N N . LEU F 1 46 ? 31.552 96.547 86.687 1.00 18.23 46 LEU F N 1
ATOM 2675 C CA . LEU F 1 46 ? 32.787 97.282 86.856 1.00 20.08 46 LEU F CA 1
ATOM 2676 C C . LEU F 1 46 ? 33.939 96.628 86.066 1.00 21.77 46 LEU F C 1
ATOM 2677 O O . LEU F 1 46 ? 33.838 95.491 85.604 1.00 19.34 46 LEU F O 1
ATOM 2682 N N . ALA F 1 47 ? 34.979 97.425 85.861 1.00 20.93 47 ALA F N 1
ATOM 2683 C CA . ALA F 1 47 ? 36.232 96.980 85.211 1.00 20.81 47 ALA F CA 1
ATOM 2684 C C . ALA F 1 47 ? 37.379 97.509 86.043 1.00 20.05 47 ALA F C 1
ATOM 2685 O O . ALA F 1 47 ? 37.216 98.403 86.894 1.00 19.52 47 ALA F O 1
ATOM 2687 N N . ILE F 1 48 ? 38.573 96.983 85.772 1.00 22.50 48 ILE F N 1
ATOM 2688 C CA . ILE F 1 48 ? 39.764 97.469 86.432 1.00 16.58 48 ILE F CA 1
ATOM 2689 C C . ILE F 1 48 ? 40.313 98.660 85.624 1.00 15.43 48 ILE F C 1
ATOM 2690 O O . ILE F 1 48 ? 40.744 98.511 84.522 1.00 14.38 48 ILE F O 1
ATOM 2695 N N . GLY F 1 49 ? 40.321 99.826 86.242 1.00 15.27 49 GLY F N 1
ATOM 2696 C CA . GLY F 1 49 ? 40.665 101.090 85.571 1.00 16.44 49 GLY F CA 1
ATOM 2697 C C . GLY F 1 49 ? 42.143 101.409 85.656 1.00 16.15 49 GLY F C 1
ATOM 2698 O O . GLY F 1 49 ? 42.762 101.867 84.676 1.00 13.78 49 GLY F O 1
ATOM 2699 N N . ARG F 1 50 ? 42.707 101.180 86.818 1.00 15.24 50 ARG F N 1
ATOM 2700 C CA . ARG F 1 50 ? 44.073 101.642 87.055 1.00 15.49 50 ARG F CA 1
ATOM 2701 C C . ARG F 1 50 ? 44.721 100.805 88.155 1.00 15.19 50 ARG F C 1
ATOM 2702 O O . ARG F 1 50 ? 44.040 100.421 89.117 1.00 15.01 50 ARG F O 1
ATOM 2710 N N . VAL F 1 51 ? 46.006 100.552 87.984 1.00 14.67 51 VAL F N 1
ATOM 2711 C CA . VAL F 1 51 ? 46.807 99.846 88.987 1.00 14.39 51 VAL F CA 1
ATOM 2712 C C . VAL F 1 51 ? 48.027 100.683 89.197 1.00 12.51 51 VAL F C 1
ATOM 2713 O O . VAL F 1 51 ? 48.806 100.904 88.263 1.00 11.51 51 VAL F O 1
ATOM 2717 N N . ASP F 1 52 ? 48.218 101.146 90.442 1.00 15.80 52 ASP F N 1
ATOM 2718 C CA . ASP F 1 52 ? 49.355 102.057 90.741 1.00 18.59 52 ASP F CA 1
ATOM 2719 C C . ASP F 1 52 ? 50.197 101.383 91.784 1.00 21.76 52 ASP F C 1
ATOM 2720 O O . ASP F 1 52 ? 49.775 101.173 92.958 1.00 17.36 52 ASP F O 1
ATOM 2725 N N . LEU F 1 53 ? 51.395 101.048 91.378 1.00 25.82 53 LEU F N 1
ATOM 2726 C CA . LEU F 1 53 ? 52.304 100.230 92.182 1.00 33.21 53 LEU F CA 1
ATOM 2727 C C . LEU F 1 53 ? 52.992 101.064 93.228 1.00 38.12 53 LEU F C 1
ATOM 2728 O O . LEU F 1 53 ? 53.448 100.523 94.191 1.00 33.91 53 LEU F O 1
ATOM 2733 N N . ARG F 1 54 ? 53.109 102.369 93.012 1.00 30.63 54 ARG F N 1
ATOM 2734 C CA . ARG F 1 54 ? 53.741 103.250 94.006 1.00 39.72 54 ARG F CA 1
ATOM 2735 C C . ARG F 1 54 ? 52.803 103.222 95.233 1.00 44.61 54 ARG F C 1
ATOM 2736 O O . ARG F 1 54 ? 53.226 102.879 96.347 1.00 37.04 54 ARG F O 1
ATOM 2744 N N . SER F 1 55 ? 51.544 103.584 94.974 1.00 30.23 55 SER F N 1
ATOM 2745 C CA . SER F 1 55 ? 50.595 103.832 96.013 1.00 32.80 55 SER F CA 1
ATOM 2746 C C . SER F 1 55 ? 49.915 102.597 96.522 1.00 30.00 55 SER F C 1
ATOM 2747 O O . SER F 1 55 ? 49.318 10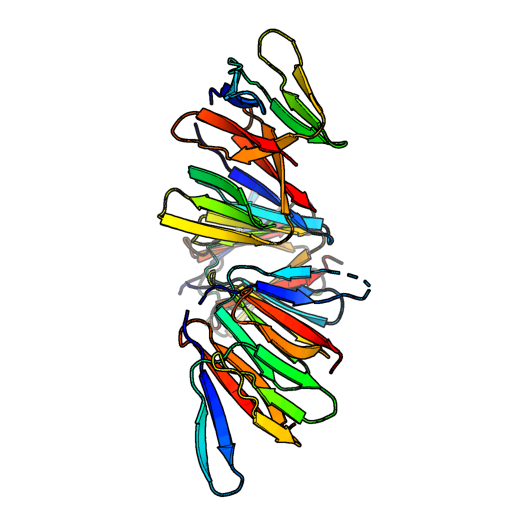2.646 97.561 1.00 30.36 55 SER F O 1
ATOM 2750 N N . GLY F 1 56 ? 49.984 101.491 95.782 1.00 23.79 56 GLY F N 1
ATOM 2751 C CA . GLY F 1 56 ? 49.275 100.315 96.122 1.00 23.31 56 GLY F CA 1
ATOM 2752 C C . GLY F 1 56 ? 47.779 100.388 95.838 1.00 23.74 56 GLY F C 1
ATOM 2753 O O . GLY F 1 56 ? 47.063 99.580 96.354 1.00 41.00 56 GLY F O 1
ATOM 2754 N N . VAL F 1 57 ? 47.333 101.276 94.988 1.00 18.98 57 VAL F N 1
ATOM 2755 C CA . VAL F 1 57 ? 45.909 101.393 94.719 1.00 20.22 57 VAL F CA 1
ATOM 2756 C C . VAL F 1 57 ? 45.484 100.738 93.407 1.00 19.47 57 VAL F C 1
ATOM 2757 O O . VAL F 1 57 ? 46.097 100.997 92.363 1.00 15.73 57 VAL F O 1
ATOM 2761 N N . ILE F 1 58 ? 44.433 99.943 93.457 1.00 15.58 58 ILE F N 1
ATOM 2762 C CA . ILE F 1 58 ? 43.776 99.436 92.286 1.00 17.48 58 ILE F CA 1
ATOM 2763 C C . ILE F 1 58 ? 42.389 100.112 92.224 1.00 22.95 58 ILE F C 1
ATOM 2764 O O . ILE F 1 58 ? 41.573 99.922 93.158 1.00 25.00 58 ILE F O 1
ATOM 2769 N N . SER F 1 59 ? 42.145 100.897 91.161 1.00 18.52 59 SER F N 1
ATOM 2770 C CA . SER F 1 59 ? 40.873 101.638 91.017 1.00 20.10 59 SER F CA 1
ATOM 2771 C C . SER F 1 59 ? 39.944 100.947 90.090 1.00 23.30 59 SER F C 1
ATOM 2772 O O . SER F 1 59 ? 40.349 100.572 88.953 1.00 20.66 59 SER F O 1
ATOM 2775 N N . LEU F 1 60 ? 38.699 100.749 90.526 1.00 20.33 60 LEU F N 1
ATOM 2776 C CA . LEU F 1 60 ? 37.685 100.173 89.641 1.00 18.86 60 LEU F CA 1
ATOM 2777 C C . LEU F 1 60 ? 36.841 101.256 89.019 1.00 20.91 60 LEU F C 1
ATOM 2778 O O . LEU F 1 60 ? 36.663 102.314 89.607 1.00 19.67 60 LEU F O 1
ATOM 2783 N N . ILE F 1 61 ? 36.333 101.004 87.829 1.00 19.20 61 ILE F N 1
ATOM 2784 C CA . ILE F 1 61 ? 35.523 101.968 87.101 1.00 22.41 61 ILE F CA 1
ATOM 2785 C C . ILE F 1 61 ? 34.351 101.255 86.482 1.00 19.67 61 ILE F C 1
ATOM 2786 O O . ILE F 1 61 ? 34.350 100.041 86.371 1.00 18.79 61 ILE F O 1
ATOM 2791 N N . GLU F 1 62 ? 33.366 102.014 86.035 1.00 26.03 62 GLU F N 1
ATOM 2792 C CA . GLU F 1 62 ? 32.271 101.449 85.239 1.00 30.65 62 GLU F CA 1
ATOM 2793 C C . GLU F 1 62 ? 32.801 100.883 83.933 1.00 32.48 62 GLU F C 1
ATOM 2794 O O . GLU F 1 62 ? 33.597 101.517 83.266 1.00 31.75 62 GLU F O 1
ATOM 2800 N N . GLU F 1 63 ? 32.356 99.686 83.581 1.00 34.24 63 GLU F N 1
ATOM 2801 C CA . GLU F 1 63 ? 32.834 98.997 82.397 1.00 37.86 63 GLU F CA 1
ATOM 2802 C C . GLU F 1 63 ? 32.464 99.781 81.134 1.00 37.97 63 GLU F C 1
ATOM 2803 O O . GLU F 1 63 ? 31.433 100.407 81.104 1.00 29.30 63 GLU F O 1
#

Organism: Rhodospirillum rubrum (NCBI:txid1085)

Nearest PDB structures (foldseek):
  5n76-assembly2_C  TM=1.006E+00  e=4.156E-12  Rhodospirillum rubrum
  5n76-assembly3_F  TM=1.002E+00  e=3.146E-10  Rhodospirillum rubrum
  6y8w-assembly1_B  TM=9.531E-01  e=5.021E-10  Rhodospirillum rubrum
  6fan-assembly4_C  TM=7.841E-01  e=2.537E-03  Carboxydothermus hydrogenoformans Z-2901
  8er1-assembly1_A  TM=5.688E-01  e=8.281E-01  Chryseobacterium oncorhynchi

B-factor: mean 29.43, std 14.66, range [8.71, 92.75]

InterPro domains:
  IPR019300 CO dehydrogenase accessory protein CooT [PF10133] (1-60)

Solvent-accessible surface area: 19228 Å² total; per-residue (Å²): 65,171,10,82,0,26,8,93,103,122,129,54,35,171,52,71,19,41,65,4,39,27,0,95,20,72,80,36,8,0,76,0,42,5,113,139,141,87,103,59,50,26,112,38,34,22,2,3,86,3,23,27,195,70,10,29,2,28,11,78,151,141,94,166,8,81,0,23,8,81,93,114,83,35,8,76,5,23,0,17,53,5,26,40,0,108,20,82,85,32,17,0,66,0,47,6,90,138,142,55,82,5,13,30,13,13,15,22,3,3,85,4,20,14,151,70,9,29,2,29,9,81,113,140,56,177,15,81,0,26,12,87,95,101,78,46,9,97,12,21,2,12,44,4,46,23,0,69,19,83,82,39,10,0,51,0,32,5,97,48,58,10,37,12,6,36,71,34,19,23,3,3,79,2,9,32,147,69,12,25,3,23,11,80,91,87,200,104,168,8,81,0,26,10,82,115,112,123,56,35,170,54,70,14,45,80,6,41,29,0,106,21,68,86,42,16,0,70,0,31,9,102,136,145,100,97,70,63,38,110,35,16,24,3,4,94,6,37,11,168,70,9,30,1,28,11,69,91,98,188,108,173,8,71,0,16,12,92,110,121,120,57,34,154,48,81,18,44,75,4,32,28,0,65,25,90,87,36,20,0,78,0,27,12,81,152,148,94,81,58,60,43,113,25,22,24,3,4,93,2,38,11,186,68,5,26,2,28,11,84,129,135,55,154,13,51,0,10,11,97,71,155,183,61,46,18,13,24,2,32,20,0,52,21,82,82,45,25,0,57,0,27,8,86,19,75,27,18,33,12,42,70,36,18,24,3,6,76,3,17,34,176,67,13,24,1,24,10,83,126,140

Secondary structure (DSSP, 8-state):
---EEEEE-TTS-EEEE-SEEEEEEETTEEEEEETTS-EEEEETEEEEEEETTTTEEEEEE-/---EEEEE-TTS-EEEE-SEEEEEEETTEEEEEETTSEEEEEETEEEEEEETTTTEEEEEE--/---EEEEE-TTS-EEEE-SEEEEEEETTEEEEEETTS-EEEEETEEEEEEETTTTEEEEEE--/---EEEEE-TTS-EEEE-SEEEEEEETTEEEEEETTS-EEEEETEEEEEEETTTTEEEEEE-/---EEEEE-TTS-EEEE-SEEEEEEETTEEEEEETTS-EEEEETEEEEEEETTTTEEEEEE-/---EEEE----EEE-SEEEEEEETTEEEEEETTSEEEEEETEEEEEEETTTTEEEEEE-